Protein AF-A0A2C8ZVT4-F1 (afdb_monomer)

Foldseek 3Di:
DDDDDDDPPPPPDPPVVQVVCVVVDPDHDDDQDDPDQQSSLLSVCVVQDAAEQQEEEEFAPPDCLQVLQCLLLCLQSVYGYGHDHQQERDPSRLVSLQRNQYQEYEYAEDCVRHNVNHQVRCVVSYPHYYYYQYDPDSQLSSLSSCVVRAAAPQQEEEEFASVDPPQSNVCSNVSNVSSYGYGHDHQQDRDPSNVVSLQRNQYQYYHYTDDCVGHNPNHVVVVVVSHPPRQPPAKDFPPFKAWDWAQEAFTKIAIDHGDIPPDDWDKWKWKDWLNHTDPPPTDRIDHDHPVRAQTWMKMKMWTDDPSYDIDIGMYDTDGGYHYDQAAEAEDAEEQAAEDEADQSHAYEYPDEYEQDAPYEYAYEFQYHYADHYHYDVNGYYHQQYDPVGHHHYFHQQAQVPSHNPPPPPPDDDGDPPDPDPRPPVD

Radius of gyration: 44.08 Å; Cα contacts (8 Å, |Δi|>4): 924; chains: 1; bounding box: 117×49×112 Å

Nearest PDB structures (foldseek):
  5j72-assembly1_A  TM=8.886E-01  e=5.279E-13  Clostridioides difficile 630
  7acy-assembly1_D  TM=8.578E-01  e=1.422E-10  Clostridioides difficile 630
  7acx-assembly2_D  TM=8.690E-01  e=8.574E-10  Clostridioides difficile
  8bby-assembly2_D  TM=8.558E-01  e=1.773E-08  Clostridioides difficile R20291
  1k85-assembly1_A  TM=4.946E-01  e=6.090E-01  Niallia circulans

Organism: NCBI:txid386302

pLDDT: mean 86.15, std 16.04, range [30.17, 98.56]

Sequence (426 aa):
MIFALYLSMLAATSVSASVSLAASTGGTVSRLSGVDRFATSAAISAASFSPGVPIVYIANGYNFPDALSAAPAAGKDGAPVLLSPPEGIPSVIQAELTRLKPGRIVVLGGTNAMSDNVLRALAASTGGTVSRLSGVDRFATSAAISAASFSPGVPIVYIANGYNFPDALSAAPAAGKDGAPVLLSPPEGIPSVIQAELTRLKPGRIVVLGGTNAMSDNVAQNLAGFVEENPSSALTATPAPLVSGEPKVGSVLTAVPGSWQPSPVTLSYRWAVGGAVQVGETSATYKPAAADIGKTVTVTVTGAKSGYGSVSKTSAATTPVLKKPLSVVRITSDILRSTVWTPDNIYVIDSVVRISSGATLSISPGVSVKGQITVSSGGVLNAIGTAQQPVIFTDTRDDSVGGDTNGDGNTTTPNQMDGSPNFIVS

Solvent-accessible surface area (backbone atoms only — not comparable to full-atom values): 23242 Å² total; per-residue (Å²): 137,85,83,87,79,83,84,78,81,76,77,78,75,68,62,69,67,56,60,64,50,53,80,76,44,97,68,85,90,80,87,75,64,44,100,46,71,44,43,20,28,35,39,47,34,65,76,73,51,68,63,64,32,68,43,34,36,37,25,33,64,88,62,50,66,48,43,48,30,39,42,8,49,27,47,51,69,75,33,49,64,37,37,26,60,38,75,39,74,50,70,61,46,52,52,42,36,64,57,28,43,23,46,23,38,39,35,36,36,34,59,90,49,32,27,68,60,32,55,60,63,49,48,82,46,34,93,52,54,70,49,75,38,45,33,98,45,61,42,40,21,17,32,40,42,33,65,75,68,50,67,62,64,32,68,42,34,36,39,22,32,61,89,55,54,73,47,41,60,69,41,23,66,58,28,9,74,69,64,18,46,37,38,36,26,60,37,86,40,76,51,70,60,46,52,53,42,37,61,56,29,37,19,40,35,73,46,76,38,62,55,61,90,43,35,27,66,66,39,58,58,60,50,56,80,44,36,45,82,42,43,82,57,69,58,44,62,50,57,71,24,41,74,44,65,64,55,24,38,74,32,64,31,35,61,43,68,52,48,60,38,77,72,79,62,51,77,46,38,40,34,23,50,66,83,45,71,45,86,89,44,48,53,64,52,48,64,44,49,80,90,39,52,70,28,30,43,32,43,37,42,34,40,41,41,94,73,37,61,68,39,76,45,59,24,65,69,49,65,51,19,35,77,59,81,64,45,81,44,80,40,79,63,59,39,75,57,63,48,77,47,54,54,67,31,35,40,35,38,80,44,84,25,37,29,31,59,80,9,38,45,37,38,37,50,41,23,42,38,22,43,54,77,44,73,36,85,66,27,43,82,45,59,61,41,42,99,91,27,48,44,44,79,44,50,60,52,34,35,91,64,90,37,64,77,72,74,76,63,89,68,68,58,66,74,96,72,71,98,67,72,84,75,75,60,122

Mean predicted aligned error: 16.67 Å

Structure (mmCIF, N/CA/C/O backbone):
data_AF-A0A2C8ZVT4-F1
#
_entry.id   AF-A0A2C8ZVT4-F1
#
loop_
_atom_site.group_PDB
_atom_site.id
_atom_site.type_symbol
_atom_site.label_atom_id
_atom_site.label_alt_id
_atom_site.label_comp_id
_atom_site.label_asym_id
_atom_site.label_entity_id
_atom_site.label_seq_id
_atom_site.pdbx_PDB_ins_code
_atom_site.Cartn_x
_atom_site.Cartn_y
_atom_site.Cartn_z
_atom_site.occupancy
_atom_site.B_iso_or_equiv
_atom_site.auth_seq_id
_atom_site.auth_comp_id
_atom_site.auth_asym_id
_atom_site.auth_atom_id
_atom_site.pdbx_PDB_model_num
ATOM 1 N N . MET A 1 1 ? 59.468 -30.773 -46.118 1.00 32.28 1 MET A N 1
ATOM 2 C CA . MET A 1 1 ? 59.121 -29.421 -45.635 1.00 32.28 1 MET A CA 1
ATOM 3 C C . MET A 1 1 ? 57.611 -29.273 -45.679 1.00 32.28 1 MET A C 1
ATOM 5 O O . MET A 1 1 ? 57.040 -29.476 -46.737 1.00 32.28 1 MET A O 1
ATOM 9 N N . ILE A 1 2 ? 57.047 -28.903 -44.527 1.00 33.94 2 ILE A N 1
ATOM 10 C CA . ILE A 1 2 ? 55.713 -28.329 -44.284 1.00 33.94 2 ILE A CA 1
ATOM 11 C C . ILE A 1 2 ? 54.525 -29.309 -44.259 1.00 33.94 2 ILE A C 1
ATOM 13 O O . ILE A 1 2 ? 54.063 -29.843 -45.259 1.00 33.94 2 ILE A O 1
ATOM 17 N N . PHE A 1 3 ? 54.074 -29.491 -43.016 1.00 30.17 3 PHE A N 1
ATOM 18 C CA . PHE A 1 3 ? 52.898 -30.183 -42.511 1.00 30.17 3 PHE A CA 1
ATOM 19 C C . PHE A 1 3 ? 51.588 -29.647 -43.103 1.00 30.17 3 PHE A C 1
ATOM 21 O O . PHE A 1 3 ? 51.365 -28.438 -43.147 1.00 30.17 3 PHE A O 1
ATOM 28 N N . ALA A 1 4 ? 50.685 -30.568 -43.437 1.00 38.00 4 ALA A N 1
ATOM 29 C CA . ALA A 1 4 ? 49.259 -30.307 -43.543 1.00 38.00 4 ALA A CA 1
ATOM 30 C C . ALA A 1 4 ? 48.669 -30.132 -42.132 1.00 38.00 4 ALA A C 1
ATOM 32 O O . ALA A 1 4 ? 48.850 -31.001 -41.278 1.00 38.00 4 ALA A O 1
ATOM 33 N N . LEU A 1 5 ? 47.949 -29.034 -41.890 1.00 33.31 5 LEU A N 1
ATOM 34 C CA . LEU A 1 5 ? 47.117 -28.868 -40.699 1.00 33.31 5 LEU A CA 1
ATOM 35 C C . LEU A 1 5 ? 45.649 -28.909 -41.137 1.00 33.31 5 LEU A C 1
ATOM 37 O O . LEU A 1 5 ? 45.135 -27.967 -41.736 1.00 33.31 5 LEU A O 1
ATOM 41 N N . TYR A 1 6 ? 44.995 -30.037 -40.869 1.00 33.19 6 TYR A N 1
ATOM 42 C CA . TYR A 1 6 ? 43.545 -30.167 -40.950 1.00 33.19 6 TYR A CA 1
ATOM 43 C C . TYR A 1 6 ? 42.909 -29.273 -39.880 1.00 33.19 6 TYR A C 1
ATOM 45 O O . TYR A 1 6 ? 43.174 -29.427 -38.688 1.00 33.19 6 TYR A O 1
ATOM 53 N N . LEU A 1 7 ? 42.050 -28.349 -40.307 1.00 33.91 7 LEU A N 1
ATOM 54 C CA . LEU A 1 7 ? 41.184 -27.573 -39.429 1.00 33.91 7 LEU A CA 1
ATOM 55 C C . LEU A 1 7 ? 40.033 -28.479 -38.963 1.00 33.91 7 LEU A C 1
ATOM 57 O O . LEU A 1 7 ? 39.039 -28.647 -39.665 1.00 33.91 7 LEU A O 1
ATOM 61 N N . SER A 1 8 ? 40.168 -29.097 -37.788 1.00 37.00 8 SER A N 1
ATOM 62 C CA . SER A 1 8 ? 39.049 -29.775 -37.133 1.00 37.00 8 SER A CA 1
ATOM 63 C C . SER A 1 8 ? 38.110 -28.723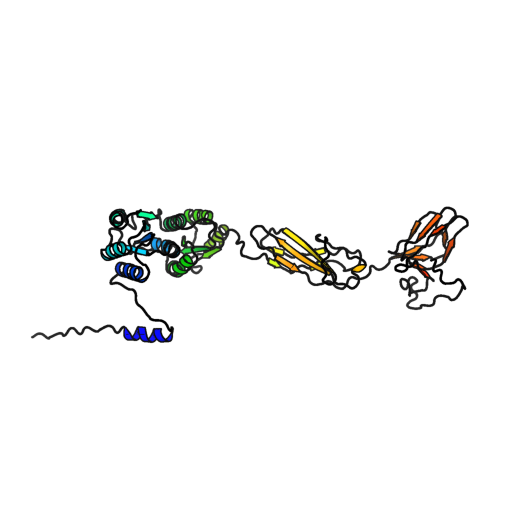 -36.542 1.00 37.00 8 SER A C 1
ATOM 65 O O . SER A 1 8 ? 38.382 -28.143 -35.489 1.00 37.00 8 SER A O 1
ATOM 67 N N . MET A 1 9 ? 37.002 -28.465 -37.228 1.00 39.72 9 MET A N 1
ATOM 68 C CA . MET A 1 9 ? 35.878 -27.705 -36.697 1.00 39.72 9 MET A CA 1
ATOM 69 C C . MET A 1 9 ? 35.224 -28.552 -35.593 1.00 39.72 9 MET A C 1
ATOM 71 O O . MET A 1 9 ? 34.423 -29.443 -35.873 1.00 39.72 9 MET A O 1
ATOM 75 N N . LEU A 1 10 ? 35.605 -28.332 -34.331 1.00 39.31 10 LEU A N 1
ATOM 76 C CA . LEU A 1 10 ? 34.859 -28.876 -33.198 1.00 39.31 10 LEU A CA 1
ATOM 77 C C . LEU A 1 10 ? 33.499 -28.172 -33.172 1.00 39.31 10 LEU A C 1
ATOM 79 O O . LEU A 1 10 ? 33.396 -27.002 -32.803 1.00 39.31 10 LEU A O 1
ATOM 83 N N . ALA A 1 11 ? 32.449 -28.887 -33.573 1.00 40.00 11 ALA A N 1
ATOM 84 C CA . ALA A 1 11 ? 31.086 -28.520 -33.237 1.00 40.00 11 ALA A CA 1
ATOM 85 C C . ALA A 1 11 ? 30.985 -28.483 -31.705 1.00 40.00 11 ALA A C 1
ATOM 87 O O . ALA A 1 11 ? 31.029 -29.522 -31.047 1.00 40.00 11 ALA A O 1
ATOM 88 N N . ALA A 1 12 ? 30.903 -27.282 -31.131 1.00 39.88 12 ALA A N 1
ATOM 89 C CA . ALA A 1 12 ? 30.625 -27.119 -29.714 1.00 39.88 12 ALA A CA 1
ATOM 90 C C . ALA A 1 12 ? 29.259 -27.758 -29.424 1.00 39.88 12 ALA A C 1
ATOM 92 O O . ALA A 1 12 ? 28.215 -27.314 -29.901 1.00 39.88 12 ALA A O 1
ATOM 93 N N . THR A 1 13 ? 29.298 -28.858 -28.684 1.00 42.66 13 THR A N 1
ATOM 94 C CA . THR A 1 13 ? 28.172 -29.715 -28.327 1.00 42.66 13 THR A CA 1
ATOM 95 C C . THR A 1 13 ? 27.102 -28.935 -27.559 1.00 42.66 13 THR A C 1
ATOM 97 O O . THR A 1 13 ? 27.214 -28.726 -26.354 1.00 42.66 13 THR A O 1
ATOM 100 N N . SER A 1 14 ? 26.025 -28.540 -28.239 1.00 49.50 14 SER A N 1
ATOM 101 C CA . SER A 1 14 ? 24.803 -27.972 -27.641 1.00 49.50 14 SER A CA 1
ATOM 102 C C . SER A 1 14 ? 23.891 -29.028 -26.990 1.00 49.50 14 SER A C 1
ATOM 104 O O . SER A 1 14 ? 22.883 -28.686 -26.367 1.00 49.50 14 SER A O 1
ATOM 106 N N . VAL A 1 15 ? 24.259 -30.308 -27.102 1.00 48.69 15 VAL A N 1
ATOM 107 C CA . VAL A 1 15 ? 23.475 -31.467 -26.648 1.00 48.69 15 VAL A CA 1
ATOM 108 C C . VAL A 1 15 ? 23.442 -31.577 -25.117 1.00 48.69 15 VAL A C 1
ATOM 110 O O . VAL A 1 15 ? 22.404 -31.873 -24.537 1.00 48.69 15 VAL A O 1
ATOM 113 N N . SER A 1 16 ? 24.539 -31.267 -24.424 1.00 52.69 16 SER A N 1
ATOM 114 C CA . SER A 1 16 ? 24.637 -31.495 -22.972 1.00 52.69 16 SER A CA 1
ATOM 115 C C . SER A 1 16 ? 23.773 -30.535 -22.140 1.00 52.69 16 SER A C 1
ATOM 117 O O . SER A 1 16 ? 23.256 -30.920 -21.096 1.00 52.69 16 SER A O 1
ATOM 119 N N . ALA A 1 17 ? 23.580 -29.296 -22.607 1.00 48.78 17 ALA A N 1
ATOM 120 C CA . ALA A 1 17 ? 22.751 -28.301 -21.919 1.00 48.78 17 ALA A CA 1
ATOM 121 C C . ALA A 1 17 ? 21.244 -28.544 -22.111 1.00 48.78 17 ALA A C 1
ATOM 123 O O . ALA A 1 17 ? 20.451 -28.221 -21.236 1.00 48.78 17 ALA A O 1
ATOM 124 N N . SER A 1 18 ? 20.827 -29.120 -23.240 1.00 51.12 18 SER A N 1
ATOM 125 C CA . SER A 1 18 ? 19.410 -29.414 -23.497 1.00 51.12 18 SER A CA 1
ATOM 126 C C . SER A 1 18 ? 18.918 -30.627 -22.691 1.00 51.12 18 SER A C 1
ATOM 128 O O . SER A 1 18 ? 17.774 -30.631 -22.240 1.00 51.12 18 SER A O 1
ATOM 130 N N . VAL A 1 19 ? 19.791 -31.606 -22.421 1.00 52.16 19 VAL A N 1
ATOM 131 C CA . VAL A 1 19 ? 19.467 -32.804 -21.622 1.00 52.16 19 VAL A CA 1
ATOM 132 C C . VAL A 1 19 ? 19.282 -32.496 -20.127 1.00 52.16 19 VAL A C 1
ATOM 134 O O . VAL A 1 19 ? 18.403 -33.079 -19.498 1.00 52.16 19 VAL A O 1
ATOM 137 N N . SER A 1 20 ? 20.044 -31.563 -19.541 1.00 57.81 20 SER A N 1
ATOM 138 C CA . SER A 1 20 ? 19.930 -31.246 -18.105 1.00 57.81 20 SER A CA 1
ATOM 139 C C . SER A 1 20 ? 18.685 -30.423 -17.748 1.00 57.81 20 SER A C 1
ATOM 141 O O . SER A 1 20 ? 18.129 -30.595 -16.666 1.00 57.81 20 SER A O 1
ATOM 143 N N . LEU A 1 21 ? 18.206 -29.567 -18.656 1.00 56.34 21 LEU A N 1
ATOM 144 C CA . LEU A 1 21 ? 17.005 -28.750 -18.443 1.00 56.34 21 LEU A CA 1
ATOM 145 C C . LEU A 1 21 ? 15.697 -29.532 -18.644 1.00 56.34 21 LEU A C 1
ATOM 147 O O . LEU A 1 21 ? 14.712 -29.224 -17.971 1.00 56.34 21 LEU A O 1
ATOM 151 N N . ALA A 1 22 ? 15.683 -30.571 -19.486 1.00 56.25 22 ALA A N 1
ATOM 152 C CA . ALA A 1 22 ? 14.507 -31.425 -19.694 1.00 56.25 22 ALA A CA 1
ATOM 153 C C . ALA A 1 22 ? 14.040 -32.140 -18.408 1.00 56.25 22 ALA A C 1
ATOM 155 O O . ALA A 1 22 ? 12.858 -32.426 -18.251 1.00 56.25 22 ALA A O 1
ATOM 156 N N . ALA A 1 23 ? 14.943 -32.372 -17.449 1.00 59.75 23 ALA A N 1
ATOM 157 C CA . ALA A 1 23 ? 14.597 -32.932 -16.141 1.00 59.75 23 ALA A CA 1
ATOM 158 C C . ALA A 1 23 ? 13.873 -31.936 -15.206 1.00 59.75 23 ALA A C 1
ATOM 160 O O . ALA A 1 23 ? 13.371 -32.337 -14.160 1.00 59.75 23 ALA A O 1
ATOM 161 N N . SER A 1 24 ? 13.826 -30.645 -15.560 1.00 72.62 24 SER A N 1
ATOM 162 C CA . SER A 1 24 ? 13.281 -29.562 -14.722 1.00 72.62 24 SER A CA 1
ATOM 163 C C . SER A 1 24 ? 11.985 -28.936 -15.252 1.00 72.62 24 SER A C 1
ATOM 165 O O . SER A 1 24 ? 11.373 -28.120 -14.564 1.00 72.62 24 SER A O 1
ATOM 167 N N . THR A 1 25 ? 11.545 -29.298 -16.462 1.00 75.94 25 THR A N 1
ATOM 168 C CA . THR A 1 25 ? 10.313 -28.777 -17.070 1.00 75.94 25 THR A CA 1
ATOM 169 C C . THR A 1 25 ? 9.749 -29.735 -18.119 1.00 75.94 25 THR A C 1
ATOM 171 O O . THR A 1 25 ? 10.501 -30.367 -18.852 1.00 75.94 25 THR A O 1
ATOM 174 N N . GLY A 1 26 ? 8.417 -29.807 -18.228 1.00 78.69 26 GLY A N 1
ATOM 175 C CA . GLY A 1 26 ? 7.726 -30.499 -19.327 1.00 78.69 26 GLY A CA 1
ATOM 176 C C . GLY A 1 26 ? 7.637 -29.679 -20.624 1.00 78.69 26 GLY A C 1
ATOM 177 O O . GLY A 1 26 ? 6.994 -30.115 -21.575 1.00 78.69 26 GLY A O 1
ATOM 178 N N . GLY A 1 27 ? 8.220 -28.475 -20.651 1.00 80.31 27 GLY A N 1
ATOM 179 C CA . GLY A 1 27 ? 8.237 -27.581 -21.809 1.00 80.31 27 GLY A CA 1
ATOM 180 C C . GLY A 1 27 ? 9.452 -27.761 -22.727 1.00 80.31 27 GLY A C 1
ATOM 181 O O . GLY A 1 27 ? 10.360 -28.546 -22.466 1.00 80.31 27 GLY A O 1
ATOM 182 N N . THR A 1 28 ? 9.489 -26.987 -23.813 1.00 81.75 28 THR A N 1
ATOM 183 C CA . THR A 1 28 ? 10.621 -26.948 -24.751 1.00 81.75 28 THR A CA 1
ATOM 184 C C . THR A 1 28 ? 11.648 -25.894 -24.350 1.00 81.75 28 THR A C 1
ATOM 186 O O . THR A 1 28 ? 11.286 -24.768 -24.012 1.00 81.75 28 THR A O 1
ATOM 189 N N . VAL A 1 29 ? 12.937 -26.214 -24.478 1.00 81.62 29 VAL A N 1
ATOM 190 C CA . VAL A 1 29 ? 14.026 -25.241 -24.318 1.00 81.62 29 VAL A CA 1
ATOM 191 C C . VAL A 1 29 ? 14.330 -24.597 -25.670 1.00 81.62 29 VAL A C 1
ATOM 193 O O . VAL A 1 29 ? 14.794 -25.267 -26.589 1.00 81.62 29 VAL A O 1
ATOM 196 N N . SER A 1 30 ? 14.106 -23.288 -25.786 1.00 84.94 30 SER A N 1
ATOM 197 C CA . SER A 1 30 ? 14.425 -22.502 -26.983 1.00 84.94 30 SER A CA 1
ATOM 198 C C . SER A 1 30 ? 15.437 -21.403 -26.672 1.00 84.94 30 SER A C 1
ATOM 200 O O . SER A 1 30 ? 15.327 -20.718 -25.656 1.00 84.94 30 SER A O 1
ATOM 202 N N . ARG A 1 31 ? 16.399 -21.191 -27.574 1.00 90.56 31 ARG A N 1
ATOM 203 C CA . ARG A 1 31 ? 17.351 -20.077 -27.501 1.00 90.56 31 ARG A CA 1
ATOM 204 C C . ARG A 1 31 ? 16.941 -18.978 -28.475 1.00 90.56 31 ARG A C 1
ATOM 206 O O . ARG A 1 31 ? 16.867 -19.226 -29.672 1.00 90.56 31 ARG A O 1
ATOM 213 N N . LEU A 1 32 ? 16.764 -17.764 -27.960 1.00 92.69 32 LEU A N 1
ATOM 214 C CA . LEU A 1 32 ? 16.653 -16.542 -28.756 1.00 92.69 32 LEU A CA 1
ATOM 215 C C . LEU A 1 32 ? 17.976 -15.780 -28.639 1.00 92.69 32 LEU A C 1
ATOM 217 O O . LEU A 1 32 ? 18.359 -15.363 -27.547 1.00 92.69 32 LEU A O 1
ATOM 221 N N . SER A 1 33 ? 18.719 -15.667 -29.737 1.00 93.06 33 SER A N 1
ATOM 222 C CA . SER A 1 33 ? 20.051 -15.052 -29.751 1.00 93.06 33 SER A CA 1
ATOM 223 C C . SER A 1 33 ? 20.428 -14.562 -31.143 1.00 93.06 33 SER A C 1
ATOM 225 O O . SER A 1 33 ? 19.967 -15.118 -32.137 1.00 93.06 33 SER A O 1
ATOM 227 N N . GLY A 1 34 ? 21.330 -13.589 -31.204 1.00 95.00 34 GLY A N 1
ATOM 228 C CA . GLY A 1 34 ? 22.002 -13.154 -32.424 1.00 95.00 34 GLY A CA 1
ATOM 229 C C . GLY A 1 34 ? 23.519 -13.078 -32.245 1.00 95.00 34 GLY A C 1
ATOM 230 O O . GLY A 1 34 ? 24.042 -13.354 -31.167 1.00 95.00 34 GLY A O 1
ATOM 231 N N . VAL A 1 35 ? 24.222 -12.689 -33.312 1.00 94.38 35 VAL A N 1
ATOM 232 C CA . VAL A 1 35 ? 25.695 -12.544 -33.321 1.00 94.38 35 VAL A CA 1
ATOM 233 C C . VAL A 1 35 ? 26.204 -11.477 -32.349 1.00 94.38 35 VAL A C 1
ATOM 235 O O . VAL A 1 35 ? 27.350 -11.519 -31.916 1.00 94.38 35 VAL A O 1
ATOM 238 N N . ASP A 1 36 ? 25.339 -10.534 -31.987 1.00 95.25 36 ASP A N 1
ATOM 239 C CA . ASP A 1 36 ? 25.585 -9.507 -30.991 1.00 95.25 36 ASP A CA 1
ATOM 240 C C . ASP A 1 36 ? 24.283 -9.154 -30.247 1.00 95.25 36 ASP A C 1
ATOM 242 O O . ASP A 1 36 ? 23.224 -9.771 -30.422 1.00 95.25 36 ASP A O 1
ATOM 246 N N . ARG A 1 37 ? 24.359 -8.139 -29.386 1.00 95.06 37 ARG A N 1
ATOM 247 C CA . ARG A 1 37 ? 23.222 -7.634 -28.604 1.00 95.06 37 ARG A CA 1
ATOM 248 C C . ARG A 1 37 ? 22.116 -7.006 -29.457 1.00 95.06 37 ARG A C 1
ATOM 250 O O . ARG A 1 37 ? 20.953 -7.077 -29.070 1.00 95.06 37 ARG A O 1
ATOM 257 N N . PHE A 1 38 ? 22.449 -6.432 -30.611 1.00 96.88 38 PHE A N 1
ATOM 258 C CA . PHE A 1 38 ? 21.480 -5.806 -31.509 1.00 96.88 38 PHE A CA 1
ATOM 259 C C . PHE A 1 38 ? 20.665 -6.884 -32.219 1.00 96.88 38 PHE A C 1
ATOM 261 O O . PHE A 1 38 ? 19.438 -6.896 -32.126 1.00 96.88 38 PHE A O 1
ATOM 268 N N . ALA A 1 39 ? 21.351 -7.865 -32.809 1.00 97.62 39 ALA A N 1
ATOM 269 C CA . ALA A 1 39 ? 20.735 -9.034 -33.418 1.00 97.62 39 ALA A CA 1
ATOM 270 C C . ALA A 1 39 ? 19.947 -9.868 -32.394 1.00 97.62 39 ALA A C 1
ATOM 272 O O . ALA A 1 39 ? 18.874 -10.370 -32.713 1.00 97.62 39 ALA A O 1
ATOM 273 N N . THR A 1 40 ? 20.424 -9.967 -31.149 1.00 97.00 40 THR A N 1
ATOM 274 C CA . THR A 1 40 ? 19.671 -10.617 -30.065 1.00 97.00 40 THR A CA 1
ATOM 275 C C . THR A 1 40 ? 18.381 -9.861 -29.742 1.00 97.00 40 THR A C 1
ATOM 277 O O . THR A 1 40 ? 17.329 -10.489 -29.663 1.00 97.00 40 THR A O 1
ATOM 280 N N . SER A 1 41 ? 18.420 -8.527 -29.615 1.00 96.81 41 SER A N 1
ATOM 281 C CA . SER A 1 41 ? 17.204 -7.730 -29.374 1.00 96.81 41 SER A CA 1
ATOM 282 C C . SER A 1 41 ? 16.187 -7.855 -30.517 1.00 96.81 41 SER A C 1
ATOM 284 O O . SER A 1 41 ? 14.998 -8.036 -30.262 1.00 96.81 41 SER A O 1
ATOM 286 N N . ALA A 1 42 ? 16.656 -7.878 -31.770 1.00 97.94 42 ALA A N 1
ATOM 287 C CA . ALA A 1 42 ? 15.807 -8.113 -32.934 1.00 97.94 42 ALA A CA 1
ATOM 288 C C . ALA A 1 42 ? 15.203 -9.527 -32.939 1.00 97.94 42 ALA A C 1
ATOM 290 O O . ALA A 1 42 ? 14.015 -9.678 -33.201 1.00 97.94 42 ALA A O 1
ATOM 291 N N . ALA A 1 43 ? 15.980 -10.560 -32.594 1.00 97.88 43 ALA A N 1
ATOM 292 C CA . ALA A 1 43 ? 15.491 -11.937 -32.524 1.00 97.88 43 ALA A CA 1
ATOM 293 C C . ALA A 1 43 ? 14.432 -12.131 -31.425 1.00 97.88 43 ALA A C 1
ATOM 295 O O . ALA A 1 43 ? 13.424 -12.799 -31.651 1.00 97.88 43 ALA A O 1
ATOM 296 N N . ILE A 1 44 ? 14.631 -11.519 -30.252 1.00 96.56 44 ILE A N 1
ATOM 297 C CA . ILE A 1 44 ? 13.637 -11.523 -29.169 1.00 96.56 44 ILE A CA 1
ATOM 298 C C . ILE A 1 44 ? 12.357 -10.827 -29.634 1.00 96.56 44 ILE A C 1
ATOM 300 O O . ILE A 1 44 ? 11.263 -11.357 -29.434 1.00 96.56 44 ILE A O 1
ATOM 304 N N . SER A 1 45 ? 12.491 -9.683 -30.308 1.00 97.88 45 SER A N 1
ATOM 305 C CA . SER A 1 45 ? 11.355 -8.946 -30.854 1.00 97.88 45 SER A CA 1
ATOM 306 C C . SER A 1 45 ? 10.583 -9.759 -31.903 1.00 97.88 45 SER A C 1
ATOM 308 O O . SER A 1 45 ? 9.363 -9.898 -31.807 1.00 97.88 45 SER A O 1
ATOM 310 N N . ALA A 1 46 ? 11.290 -10.384 -32.846 1.00 97.50 46 ALA A N 1
ATOM 311 C CA . ALA A 1 46 ? 10.707 -11.226 -33.887 1.00 97.50 46 ALA A CA 1
ATOM 312 C C . ALA A 1 46 ? 9.929 -12.424 -33.329 1.00 97.50 46 ALA A C 1
ATOM 314 O O . ALA A 1 46 ? 8.886 -12.783 -33.874 1.00 97.50 46 ALA A O 1
ATOM 315 N N . ALA A 1 47 ? 10.411 -13.017 -32.235 1.00 96.69 47 ALA A N 1
ATOM 316 C CA . ALA A 1 47 ? 9.744 -14.130 -31.568 1.00 96.69 47 ALA A CA 1
ATOM 317 C C . ALA A 1 47 ? 8.540 -13.702 -30.709 1.00 96.69 47 ALA A C 1
ATOM 319 O O . ALA A 1 47 ? 7.644 -14.512 -30.486 1.00 96.69 47 ALA A O 1
ATOM 320 N N . SER A 1 48 ? 8.524 -12.459 -30.216 1.00 95.44 48 SER A N 1
ATOM 321 C CA . SER A 1 48 ? 7.556 -12.010 -29.202 1.00 95.44 48 SER A CA 1
ATOM 322 C C . SER A 1 48 ? 6.446 -11.113 -29.756 1.00 95.44 48 SER A C 1
ATOM 324 O O . SER A 1 48 ? 5.375 -11.040 -29.159 1.00 95.44 48 SER A O 1
ATOM 326 N N . PHE A 1 49 ? 6.672 -10.435 -30.888 1.00 97.38 49 PHE A N 1
ATOM 327 C CA . PHE A 1 49 ? 5.762 -9.407 -31.398 1.00 97.38 49 PHE A CA 1
ATOM 328 C C . PHE A 1 49 ? 5.406 -9.603 -32.875 1.00 97.38 49 PHE A C 1
ATOM 330 O O . PHE A 1 49 ? 6.264 -9.772 -33.751 1.00 97.38 49 PHE A O 1
ATOM 337 N N . SER A 1 50 ? 4.107 -9.508 -33.159 1.00 97.19 50 SER A N 1
ATOM 338 C CA . SER A 1 50 ? 3.573 -9.472 -34.523 1.00 97.19 50 SER A CA 1
ATOM 339 C C . SER A 1 50 ? 3.732 -8.078 -35.153 1.00 97.19 50 SER A C 1
ATOM 341 O O . SER A 1 50 ? 3.834 -7.094 -34.422 1.00 97.19 50 SER A O 1
ATOM 343 N N . PRO A 1 51 ? 3.745 -7.961 -36.495 1.00 96.88 51 PRO A N 1
ATOM 344 C CA . PRO A 1 51 ? 3.706 -6.669 -37.185 1.00 96.88 51 PRO A CA 1
ATOM 345 C C . PRO A 1 51 ? 2.525 -5.781 -36.757 1.00 96.88 51 PRO A C 1
ATOM 347 O O . PRO A 1 51 ? 1.453 -6.288 -36.437 1.00 96.88 51 PRO A O 1
ATOM 350 N N . GLY A 1 52 ? 2.700 -4.461 -36.843 1.00 96.00 52 GLY A N 1
ATOM 351 C CA . GLY A 1 52 ? 1.698 -3.451 -36.489 1.00 96.00 52 GLY A CA 1
ATOM 352 C C . GLY A 1 52 ? 1.708 -3.045 -35.014 1.00 96.00 52 GLY A C 1
ATOM 353 O O . GLY A 1 52 ? 0.655 -2.716 -34.472 1.00 96.00 52 GLY A O 1
ATOM 354 N N . VAL A 1 53 ? 2.865 -3.088 -34.343 1.00 97.25 53 VAL A N 1
ATOM 355 C CA . VAL A 1 53 ? 2.949 -2.717 -32.920 1.00 97.25 53 VAL A CA 1
ATOM 356 C C . VAL A 1 53 ? 2.648 -1.222 -32.712 1.00 97.25 53 VAL A C 1
ATOM 358 O O . VAL A 1 53 ? 3.140 -0.387 -33.475 1.00 97.25 53 VAL A O 1
ATOM 361 N N . PRO A 1 54 ? 1.889 -0.826 -31.673 1.00 97.38 54 PRO A N 1
ATOM 362 C CA . PRO A 1 54 ? 1.581 0.588 -31.438 1.00 97.38 54 PRO A CA 1
ATOM 363 C C . PRO A 1 54 ? 2.819 1.443 -31.145 1.00 97.38 54 PRO A C 1
ATOM 365 O O . PRO A 1 54 ? 2.881 2.606 -31.544 1.00 97.38 54 PRO A O 1
ATOM 368 N N . ILE A 1 55 ? 3.812 0.873 -30.461 1.00 97.38 55 ILE A N 1
ATOM 369 C CA . ILE A 1 55 ? 5.025 1.562 -30.022 1.00 97.38 55 ILE A CA 1
ATOM 370 C C . ILE A 1 55 ? 6.232 0.618 -30.055 1.00 97.38 55 ILE A C 1
ATOM 372 O O . ILE A 1 55 ? 6.108 -0.573 -29.785 1.00 97.38 55 ILE A O 1
ATOM 376 N N . VAL A 1 56 ? 7.404 1.168 -30.380 1.00 97.88 56 VAL A N 1
ATOM 377 C CA . VAL A 1 56 ? 8.719 0.535 -30.188 1.00 97.88 56 VAL A CA 1
ATOM 378 C C . VAL A 1 56 ? 9.588 1.454 -29.340 1.00 97.88 56 VAL A C 1
ATOM 380 O O . VAL A 1 56 ? 9.644 2.660 -29.591 1.00 97.88 56 VAL A O 1
ATOM 383 N N . TYR A 1 57 ? 10.314 0.880 -28.386 1.00 96.31 57 TYR A N 1
ATOM 384 C CA . TYR A 1 57 ? 11.327 1.592 -27.614 1.00 96.31 57 TYR A CA 1
ATOM 385 C C . TYR A 1 57 ? 12.725 1.307 -28.165 1.00 96.31 57 TYR A C 1
ATOM 387 O O . TYR A 1 57 ? 13.074 0.155 -28.416 1.00 96.31 57 TYR A O 1
ATOM 395 N N . ILE A 1 58 ? 13.540 2.350 -28.328 1.00 95.62 58 ILE A N 1
ATOM 396 C CA . ILE A 1 58 ? 14.941 2.252 -28.752 1.00 95.62 58 ILE A CA 1
ATOM 397 C C . ILE A 1 58 ? 15.839 2.682 -27.600 1.00 95.62 58 ILE A C 1
ATOM 399 O O . ILE A 1 58 ? 15.744 3.815 -27.128 1.00 95.62 58 ILE A O 1
ATOM 403 N N . ALA A 1 59 ? 16.742 1.799 -27.184 1.00 93.25 59 ALA A N 1
ATOM 404 C CA . ALA A 1 59 ? 17.721 2.078 -26.141 1.00 93.25 59 ALA A CA 1
ATOM 405 C C . ALA A 1 59 ? 19.162 1.936 -26.646 1.00 93.25 59 ALA A C 1
ATOM 407 O O . ALA A 1 59 ? 19.447 1.203 -27.597 1.00 93.25 59 ALA A O 1
ATOM 408 N N . ASN A 1 60 ? 20.091 2.606 -25.963 1.00 91.75 60 ASN A N 1
ATOM 409 C CA . ASN A 1 60 ? 21.517 2.445 -26.213 1.00 91.75 60 ASN A CA 1
ATOM 410 C C . ASN A 1 60 ? 21.961 1.022 -25.836 1.00 91.75 60 ASN A C 1
ATOM 412 O O . ASN A 1 60 ? 21.784 0.569 -24.705 1.00 91.75 60 ASN A O 1
ATOM 416 N N . GLY A 1 61 ? 22.563 0.316 -26.791 1.00 88.00 61 GLY A N 1
ATOM 417 C CA . GLY A 1 61 ? 23.040 -1.047 -26.591 1.00 88.00 61 GLY A CA 1
ATOM 418 C C . GLY A 1 61 ? 24.363 -1.170 -25.836 1.00 88.00 61 GLY A C 1
ATOM 419 O O . GLY A 1 61 ? 24.761 -2.286 -25.547 1.00 88.00 61 GLY A O 1
ATOM 420 N N . TYR A 1 62 ? 25.087 -0.101 -25.528 1.00 86.00 62 TYR A N 1
ATOM 421 C CA . TYR A 1 62 ? 26.369 -0.148 -24.809 1.00 86.00 62 TYR A CA 1
ATOM 422 C C . TYR A 1 62 ? 26.282 0.382 -23.377 1.00 86.00 62 TYR A C 1
ATOM 424 O O . TYR A 1 62 ? 27.041 -0.074 -22.525 1.00 86.00 62 TYR A O 1
ATOM 432 N N . ASN A 1 63 ? 25.363 1.313 -23.109 1.00 79.25 63 ASN A N 1
ATOM 433 C CA . ASN A 1 63 ? 25.166 1.928 -21.799 1.00 79.25 63 ASN A CA 1
ATOM 434 C C . ASN A 1 63 ? 23.677 1.896 -21.431 1.00 79.25 63 ASN A C 1
ATOM 436 O O . ASN A 1 63 ? 22.869 2.599 -22.033 1.00 79.25 63 ASN A O 1
ATOM 440 N N . PHE A 1 64 ? 23.315 1.069 -20.450 1.00 70.38 64 PHE A N 1
ATOM 441 C CA . PHE A 1 64 ? 21.934 0.619 -20.244 1.00 70.38 64 PHE A CA 1
ATOM 442 C C . PHE A 1 64 ? 21.102 1.275 -19.123 1.00 70.38 64 PHE A C 1
ATOM 444 O O . PHE A 1 64 ? 19.985 0.797 -18.921 1.00 70.38 64 PHE A O 1
ATOM 451 N N . PRO A 1 65 ? 21.532 2.312 -18.369 1.00 69.88 65 PRO A N 1
ATOM 452 C CA . PRO A 1 65 ? 20.724 2.792 -17.243 1.00 69.88 65 PRO A CA 1
ATOM 453 C C . PRO A 1 65 ? 19.344 3.307 -17.690 1.00 69.88 65 PRO A C 1
ATOM 455 O O . PRO A 1 65 ? 18.345 3.078 -17.008 1.00 69.88 65 PRO A O 1
ATOM 458 N N . ASP A 1 66 ? 19.266 3.895 -18.885 1.00 70.56 66 ASP A N 1
ATOM 459 C CA . ASP A 1 66 ? 18.011 4.394 -19.459 1.00 70.56 66 ASP A CA 1
ATOM 460 C C . ASP A 1 66 ? 17.111 3.248 -19.962 1.00 70.56 66 ASP A C 1
ATOM 462 O O . ASP A 1 66 ? 15.886 3.330 -19.884 1.00 70.56 66 ASP A O 1
ATOM 466 N N . ALA A 1 67 ? 17.709 2.136 -20.409 1.00 71.19 67 ALA A N 1
ATOM 467 C CA . ALA A 1 67 ? 16.984 0.936 -20.831 1.00 71.19 67 ALA A CA 1
ATOM 468 C C . ALA A 1 67 ? 16.289 0.237 -19.650 1.00 71.19 67 ALA A C 1
ATOM 470 O O . ALA A 1 67 ? 15.182 -0.278 -19.800 1.00 71.19 67 ALA A O 1
ATOM 471 N N . LEU A 1 68 ? 16.916 0.245 -18.467 1.00 77.06 68 LEU A N 1
ATOM 472 C CA . LEU A 1 68 ? 16.375 -0.390 -17.257 1.00 77.06 68 LEU A CA 1
ATOM 473 C C . LEU A 1 68 ? 15.075 0.269 -16.799 1.00 77.06 68 LEU A C 1
ATOM 475 O O . LEU A 1 68 ? 14.122 -0.423 -16.454 1.00 77.06 68 LEU A O 1
ATOM 479 N N . SER A 1 69 ? 15.025 1.600 -16.846 1.00 79.88 69 SER A N 1
ATOM 480 C CA . SER A 1 69 ? 13.832 2.365 -16.458 1.00 79.88 69 SER A CA 1
ATOM 481 C C . SER A 1 69 ? 12.711 2.253 -17.496 1.00 79.88 69 SER A C 1
ATOM 483 O O . SER A 1 69 ? 11.539 2.439 -17.178 1.00 79.88 69 SER A O 1
ATOM 485 N N . ALA A 1 70 ? 13.057 1.927 -18.744 1.00 82.69 70 ALA A N 1
ATOM 486 C CA . ALA A 1 70 ? 12.098 1.778 -19.830 1.00 82.69 70 ALA A CA 1
ATOM 487 C C . ALA A 1 70 ? 11.517 0.372 -19.972 1.00 82.69 70 ALA A C 1
ATOM 489 O O . ALA A 1 70 ? 10.426 0.231 -20.516 1.00 82.69 70 ALA A O 1
ATOM 490 N N . ALA A 1 71 ? 12.203 -0.665 -19.489 1.00 86.94 71 ALA A N 1
ATOM 491 C CA . ALA A 1 71 ? 11.710 -2.037 -19.578 1.00 86.94 71 ALA A CA 1
ATOM 492 C C . ALA A 1 71 ? 10.314 -2.230 -18.936 1.00 86.94 71 ALA A C 1
ATOM 494 O O . ALA A 1 71 ? 9.474 -2.867 -19.571 1.00 86.94 71 ALA A O 1
ATOM 495 N N . PRO A 1 72 ? 9.989 -1.638 -17.767 1.00 89.12 72 PRO A N 1
ATOM 496 C CA . PRO A 1 72 ? 8.629 -1.680 -17.226 1.00 89.12 72 PRO A CA 1
ATOM 497 C C . PRO A 1 72 ? 7.604 -0.930 -18.084 1.00 89.12 72 PRO A C 1
ATOM 499 O O . PRO A 1 72 ? 6.480 -1.400 -18.231 1.00 89.12 72 PRO A O 1
ATOM 502 N N . ALA A 1 73 ? 7.986 0.205 -18.683 1.00 91.44 73 ALA A N 1
ATOM 503 C CA . ALA A 1 73 ? 7.117 0.949 -19.598 1.00 91.44 73 ALA A CA 1
ATOM 504 C C . ALA A 1 73 ? 6.813 0.127 -20.861 1.00 91.44 73 ALA A C 1
ATOM 506 O O . ALA A 1 73 ? 5.657 -0.021 -21.239 1.00 91.44 73 ALA A O 1
ATOM 507 N N . ALA A 1 74 ? 7.834 -0.501 -21.449 1.00 92.56 74 ALA A N 1
ATOM 508 C CA . ALA A 1 74 ? 7.674 -1.402 -22.584 1.00 92.56 74 ALA A CA 1
ATOM 509 C C . ALA A 1 74 ? 6.851 -2.652 -22.228 1.00 92.56 74 ALA A C 1
ATOM 511 O O . ALA A 1 74 ? 6.000 -3.067 -23.010 1.00 92.56 74 ALA A O 1
ATOM 512 N N . GLY A 1 75 ? 7.055 -3.222 -21.036 1.00 90.81 75 GLY A N 1
ATOM 513 C CA . GLY A 1 75 ? 6.264 -4.345 -20.531 1.00 90.81 75 GLY A CA 1
ATOM 514 C C . GLY A 1 75 ? 4.785 -3.995 -20.365 1.00 90.81 75 GLY A C 1
ATOM 515 O O . GLY A 1 75 ? 3.929 -4.756 -20.812 1.00 90.81 75 GLY A O 1
ATOM 516 N N . LYS A 1 76 ? 4.488 -2.819 -19.798 1.00 90.62 76 LYS A N 1
ATOM 517 C CA . LYS A 1 76 ? 3.125 -2.286 -19.666 1.00 90.62 76 LYS A CA 1
ATOM 518 C C . LYS A 1 76 ? 2.461 -2.052 -21.026 1.00 90.62 76 LYS A C 1
ATOM 520 O O . LYS A 1 76 ? 1.295 -2.395 -21.198 1.00 90.62 76 LYS A O 1
ATOM 525 N N . ASP A 1 77 ? 3.197 -1.482 -21.976 1.00 91.31 77 ASP A N 1
ATOM 526 C CA . ASP A 1 77 ? 2.686 -1.160 -23.312 1.00 91.31 77 ASP A CA 1
ATOM 527 C C . ASP A 1 77 ? 2.621 -2.386 -24.242 1.00 91.31 77 ASP A C 1
ATOM 529 O O . ASP A 1 77 ? 2.119 -2.283 -25.363 1.00 91.31 77 ASP A O 1
ATOM 533 N N . GLY A 1 78 ? 3.128 -3.548 -23.808 1.00 92.44 78 GLY A N 1
ATOM 534 C CA . GLY A 1 78 ? 3.240 -4.736 -24.656 1.00 92.44 78 GLY A CA 1
ATOM 535 C C . GLY A 1 78 ? 4.128 -4.480 -25.877 1.00 92.44 78 GLY A C 1
ATOM 536 O O . GLY A 1 78 ? 3.777 -4.863 -26.992 1.00 92.44 78 GLY A O 1
ATOM 537 N N . ALA A 1 79 ? 5.255 -3.796 -25.674 1.00 95.19 79 ALA A N 1
ATOM 538 C CA . ALA A 1 79 ? 6.095 -3.246 -26.729 1.00 95.19 79 ALA A CA 1
ATOM 539 C C . ALA A 1 79 ? 7.513 -3.843 -26.743 1.00 95.19 79 ALA A C 1
ATOM 541 O O . ALA A 1 79 ? 8.085 -4.114 -25.682 1.00 95.19 79 ALA A O 1
ATOM 542 N N . PRO A 1 80 ? 8.136 -4.000 -27.925 1.00 95.94 80 PRO A N 1
ATOM 543 C CA . PRO A 1 80 ? 9.533 -4.399 -28.016 1.00 95.94 80 PRO A CA 1
ATOM 544 C C . PRO A 1 80 ? 10.478 -3.267 -27.590 1.00 95.94 80 PRO A C 1
ATOM 546 O O . PRO A 1 80 ? 10.265 -2.090 -27.901 1.00 95.94 80 PRO A O 1
ATOM 549 N N . VAL A 1 81 ? 11.582 -3.659 -26.948 1.00 95.19 81 VAL A N 1
ATOM 550 C CA . VAL A 1 81 ? 12.762 -2.813 -26.732 1.00 95.19 81 VAL A CA 1
ATOM 551 C C . VAL A 1 81 ? 13.862 -3.284 -27.678 1.00 95.19 81 VAL A C 1
ATOM 553 O O . VAL A 1 81 ? 14.377 -4.393 -27.536 1.00 95.19 81 VAL A O 1
ATOM 556 N N . LEU A 1 82 ? 14.230 -2.445 -28.644 1.00 96.06 82 LEU A N 1
ATOM 557 C CA . LEU A 1 82 ? 15.339 -2.703 -29.559 1.00 96.06 82 LEU A CA 1
ATOM 558 C C . LEU A 1 82 ? 16.574 -1.914 -29.127 1.00 96.06 82 LEU A C 1
ATOM 560 O O . LEU A 1 82 ? 16.484 -0.784 -28.642 1.00 96.06 82 LEU A O 1
ATOM 564 N N . LEU A 1 83 ? 17.745 -2.517 -29.311 1.00 94.81 83 LEU A N 1
ATOM 565 C CA . LEU A 1 83 ? 19.017 -1.894 -28.962 1.00 94.81 83 LEU A CA 1
ATOM 566 C C . LEU A 1 83 ? 19.663 -1.265 -30.192 1.00 94.81 83 LEU A C 1
ATOM 568 O O . LEU A 1 83 ? 19.596 -1.831 -31.278 1.00 94.81 83 LEU A O 1
ATOM 572 N N . SER A 1 84 ? 20.358 -0.144 -30.011 1.00 94.88 84 SER A N 1
ATOM 573 C CA . SER A 1 84 ? 21.108 0.512 -31.085 1.00 94.88 84 SER A CA 1
ATOM 574 C C . SER A 1 84 ? 22.403 1.165 -30.581 1.00 94.88 84 SER A C 1
ATOM 576 O O . SER A 1 84 ? 22.480 1.533 -29.406 1.00 94.88 84 SER A O 1
ATOM 578 N N . PRO A 1 85 ? 23.441 1.318 -31.424 1.00 94.06 85 PRO A N 1
ATOM 579 C CA . PRO A 1 85 ? 24.565 2.207 -31.163 1.00 94.06 85 PRO A CA 1
ATOM 580 C C . PRO A 1 85 ? 24.131 3.680 -31.017 1.00 94.06 85 PRO A C 1
ATOM 582 O O . PRO A 1 85 ? 23.108 4.070 -31.584 1.00 94.06 85 PRO A O 1
ATOM 585 N N . PRO A 1 86 ? 24.938 4.525 -30.347 1.00 92.56 86 PRO A N 1
ATOM 586 C CA . PRO A 1 86 ? 24.636 5.944 -30.140 1.00 92.56 86 PRO A CA 1
ATOM 587 C C . PRO A 1 86 ? 24.489 6.767 -31.427 1.00 92.56 86 PRO A 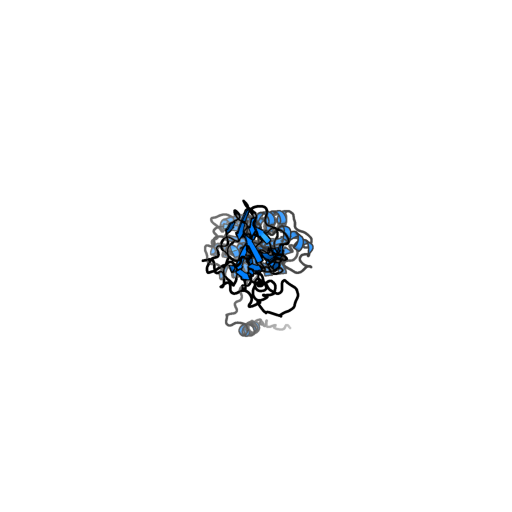C 1
ATOM 589 O O . PRO A 1 86 ? 23.751 7.750 -31.447 1.00 92.56 86 PRO A O 1
ATOM 592 N N . GLU A 1 87 ? 25.188 6.401 -32.504 1.00 91.50 87 GLU A N 1
ATOM 593 C CA . GLU A 1 87 ? 25.319 7.235 -33.713 1.00 91.50 87 GLU A CA 1
ATOM 594 C C . GLU A 1 87 ? 24.675 6.651 -34.976 1.00 91.50 87 GLU A C 1
ATOM 596 O O . GLU A 1 87 ? 24.816 7.209 -36.062 1.00 91.50 87 GLU A O 1
ATOM 601 N N . GLY A 1 88 ? 23.919 5.558 -34.865 1.00 91.12 88 GLY A N 1
ATOM 602 C CA . GLY A 1 88 ? 23.249 4.978 -36.025 1.00 91.12 88 GLY A CA 1
ATOM 603 C C . GLY A 1 88 ? 22.359 3.796 -35.686 1.00 91.12 88 GLY A C 1
ATOM 604 O O . GLY A 1 88 ? 22.388 3.293 -34.565 1.00 91.12 88 GLY A O 1
ATOM 605 N N . ILE A 1 89 ? 21.579 3.361 -36.678 1.00 95.69 89 ILE A N 1
ATOM 606 C CA . ILE A 1 89 ? 20.702 2.190 -36.604 1.00 95.69 89 ILE A CA 1
ATOM 607 C C . ILE A 1 89 ? 21.334 1.044 -37.410 1.00 95.69 89 ILE A C 1
ATOM 609 O O . ILE A 1 89 ? 21.515 1.190 -38.621 1.00 95.69 89 ILE A O 1
ATOM 613 N N . PRO A 1 90 ? 21.679 -0.099 -36.785 1.00 96.38 90 PRO A N 1
ATOM 614 C CA . PRO A 1 90 ? 22.200 -1.258 -37.494 1.00 96.38 90 PRO A CA 1
ATOM 615 C C . PRO A 1 90 ? 21.164 -1.800 -38.478 1.00 96.38 90 PRO A C 1
ATOM 617 O O . PRO A 1 90 ? 19.965 -1.788 -38.194 1.00 96.38 90 PRO A O 1
ATOM 620 N N . SER A 1 91 ? 21.615 -2.364 -39.598 1.00 96.38 91 SER A N 1
ATOM 621 C CA . SER A 1 91 ? 20.722 -2.934 -40.617 1.00 96.38 91 SER A CA 1
ATOM 622 C C . SER A 1 91 ? 19.770 -3.997 -40.054 1.00 96.38 91 SER A C 1
ATOM 624 O O . SER A 1 91 ? 18.616 -4.055 -40.467 1.00 96.38 91 SER A O 1
ATOM 626 N N . VAL A 1 92 ? 20.210 -4.785 -39.064 1.00 97.94 92 VAL A N 1
ATOM 627 C CA . VAL A 1 92 ? 19.362 -5.776 -38.376 1.00 97.94 92 VAL A CA 1
ATOM 628 C C . VAL A 1 92 ? 18.204 -5.131 -37.605 1.00 97.94 92 VAL A C 1
ATOM 630 O O . VAL A 1 92 ? 17.095 -5.657 -37.606 1.00 97.94 92 VAL A O 1
ATOM 633 N N . ILE A 1 93 ? 18.426 -3.960 -37.005 1.00 98.06 93 ILE A N 1
ATOM 634 C CA . ILE A 1 93 ? 17.384 -3.199 -36.307 1.00 98.06 93 ILE A CA 1
ATOM 635 C C . ILE A 1 93 ? 16.466 -2.516 -37.319 1.00 98.06 93 ILE A C 1
ATOM 637 O O . ILE A 1 93 ? 15.253 -2.525 -37.145 1.00 98.06 93 ILE A O 1
ATOM 641 N N . GLN A 1 94 ? 17.019 -1.990 -38.415 1.00 97.75 94 GLN A N 1
ATOM 642 C CA . GLN A 1 94 ? 16.229 -1.401 -39.497 1.00 97.75 94 GLN A CA 1
ATOM 643 C C . GLN A 1 94 ? 15.287 -2.429 -40.146 1.00 97.75 94 GLN A C 1
ATOM 645 O O . GLN A 1 94 ? 14.119 -2.129 -40.409 1.00 97.75 94 GLN A O 1
ATOM 650 N N . ALA A 1 95 ? 15.772 -3.652 -40.375 1.00 98.06 95 ALA A N 1
ATOM 651 C CA . ALA A 1 95 ? 14.966 -4.753 -40.891 1.00 98.06 95 ALA A CA 1
ATOM 652 C C . ALA A 1 95 ? 13.839 -5.126 -39.917 1.00 98.06 95 ALA A C 1
ATOM 654 O O . ALA A 1 95 ? 12.691 -5.285 -40.332 1.00 98.06 95 ALA A O 1
ATOM 655 N N . GLU A 1 96 ? 14.144 -5.195 -38.620 1.00 98.56 96 GLU A N 1
ATOM 656 C CA . GLU A 1 96 ? 13.141 -5.508 -37.604 1.00 98.56 96 GLU A CA 1
ATOM 657 C C . GLU A 1 96 ? 12.088 -4.401 -37.462 1.00 98.56 96 GLU A C 1
ATOM 659 O O . GLU A 1 96 ? 10.898 -4.694 -37.407 1.00 98.56 96 GLU A O 1
ATOM 664 N N . LEU A 1 97 ? 12.477 -3.126 -37.508 1.00 98.38 97 LEU A N 1
ATOM 665 C CA . LEU A 1 97 ? 11.530 -2.006 -37.534 1.00 98.38 97 LEU A CA 1
ATOM 666 C C . LEU A 1 97 ? 10.623 -2.045 -38.773 1.00 98.38 97 LEU A C 1
ATOM 668 O O . LEU A 1 97 ? 9.418 -1.813 -38.667 1.00 98.38 97 LEU A O 1
ATOM 672 N N . THR A 1 98 ? 11.178 -2.407 -39.933 1.00 97.94 98 THR A N 1
ATOM 673 C CA . THR A 1 98 ? 10.412 -2.585 -41.178 1.00 97.94 98 THR A CA 1
ATOM 674 C C . THR A 1 98 ? 9.379 -3.708 -41.046 1.00 97.94 98 THR A C 1
ATOM 676 O O . THR A 1 98 ? 8.250 -3.569 -41.520 1.00 97.94 98 THR A O 1
ATOM 679 N N . ARG A 1 99 ? 9.737 -4.810 -40.372 1.00 98.38 99 ARG A N 1
ATOM 680 C CA . ARG A 1 99 ? 8.818 -5.916 -40.067 1.00 98.38 99 ARG A CA 1
ATOM 681 C C . ARG A 1 99 ? 7.737 -5.488 -39.072 1.00 98.38 99 ARG A C 1
ATOM 683 O O . ARG A 1 99 ? 6.563 -5.772 -39.296 1.00 98.38 99 ARG A O 1
ATOM 690 N N . LEU A 1 100 ? 8.129 -4.810 -37.993 1.00 98.38 100 LEU A N 1
ATOM 691 C CA . LEU A 1 100 ? 7.251 -4.397 -36.897 1.00 98.38 100 LEU A CA 1
ATOM 692 C C . LEU A 1 100 ? 6.241 -3.321 -37.294 1.00 98.38 100 LEU A C 1
ATOM 694 O O . LEU A 1 100 ? 5.169 -3.292 -36.701 1.00 98.38 100 LEU A O 1
ATOM 698 N N . LYS A 1 101 ? 6.558 -2.452 -38.264 1.00 97.38 101 LYS A N 1
ATOM 699 C CA . LYS A 1 101 ? 5.703 -1.332 -38.708 1.00 97.38 101 LYS A CA 1
ATOM 700 C C . LYS A 1 101 ? 5.124 -0.520 -37.531 1.00 97.38 101 LYS A C 1
ATOM 702 O O . LYS A 1 101 ? 3.902 -0.466 -37.377 1.00 97.38 101 LYS A O 1
ATOM 707 N N . PRO A 1 102 ? 5.977 0.067 -36.673 1.00 98.06 102 PRO A N 1
ATOM 708 C CA . PRO A 1 102 ? 5.523 0.721 -35.454 1.00 98.06 102 PRO A CA 1
ATOM 709 C C . PRO A 1 102 ? 4.624 1.931 -35.717 1.00 98.06 102 PRO A C 1
ATOM 711 O O . PRO A 1 102 ? 4.905 2.734 -36.608 1.00 98.06 102 PRO A O 1
ATOM 714 N N . GLY A 1 103 ? 3.597 2.113 -34.882 1.00 97.81 103 GLY A N 1
ATOM 715 C CA . GLY A 1 103 ? 2.757 3.317 -34.872 1.00 97.81 103 GLY A CA 1
ATOM 716 C C . GLY A 1 103 ? 3.491 4.569 -34.376 1.00 97.81 103 GLY A C 1
ATOM 717 O O . GLY A 1 103 ? 3.238 5.664 -34.866 1.00 97.81 103 GLY A O 1
ATOM 718 N N . ARG A 1 104 ? 4.431 4.413 -33.438 1.00 97.38 104 ARG A N 1
ATOM 719 C CA . ARG A 1 104 ? 5.391 5.444 -33.010 1.00 97.38 104 ARG A CA 1
ATOM 720 C C . ARG A 1 104 ? 6.666 4.811 -32.454 1.00 97.38 104 ARG A C 1
ATOM 722 O O . ARG A 1 104 ? 6.667 3.643 -32.067 1.00 97.38 104 ARG A O 1
ATOM 729 N N . ILE A 1 105 ? 7.741 5.586 -32.372 1.00 98.06 105 IL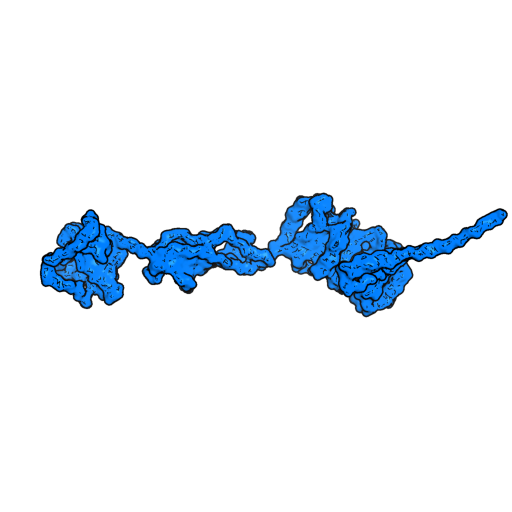E A N 1
ATOM 730 C CA . ILE A 1 105 ? 9.037 5.141 -31.847 1.00 98.06 105 ILE A CA 1
ATOM 731 C C . ILE A 1 105 ? 9.485 6.085 -30.728 1.00 98.06 105 ILE A C 1
ATOM 733 O O . ILE A 1 105 ? 9.456 7.304 -30.886 1.00 98.06 105 ILE A O 1
ATOM 737 N N . VAL A 1 106 ? 9.922 5.525 -29.602 1.00 96.31 106 VAL A N 1
ATOM 738 C CA . VAL A 1 106 ? 10.430 6.288 -28.456 1.00 96.31 106 VAL A CA 1
ATOM 739 C C . VAL A 1 106 ? 11.897 5.956 -28.229 1.00 96.31 106 VAL A C 1
ATOM 741 O O . VAL A 1 106 ? 12.250 4.822 -27.918 1.00 96.31 106 VAL A O 1
ATOM 744 N N . VAL A 1 107 ? 12.761 6.956 -28.373 1.00 95.12 107 VAL A N 1
ATOM 745 C CA . VAL A 1 107 ? 14.197 6.859 -28.106 1.00 95.12 107 VAL A CA 1
ATOM 746 C C . VAL A 1 107 ? 14.472 7.230 -26.654 1.00 95.12 107 VAL A C 1
ATOM 748 O O . VAL A 1 107 ? 14.021 8.264 -26.162 1.00 95.12 107 VAL A O 1
ATOM 751 N N . LEU A 1 108 ? 15.223 6.383 -25.966 1.00 92.50 1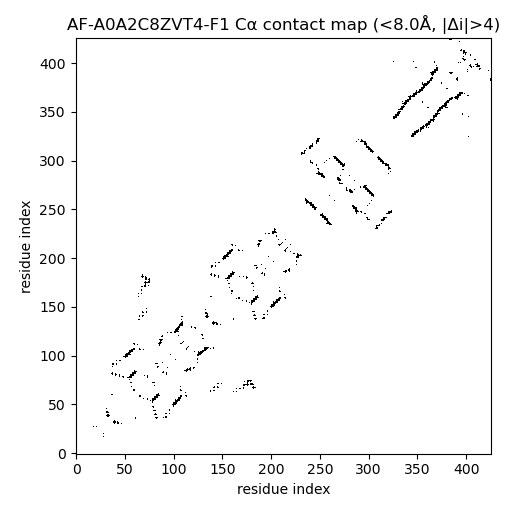08 LEU A N 1
ATOM 752 C CA . LEU A 1 108 ? 15.515 6.505 -24.545 1.00 92.50 108 LEU A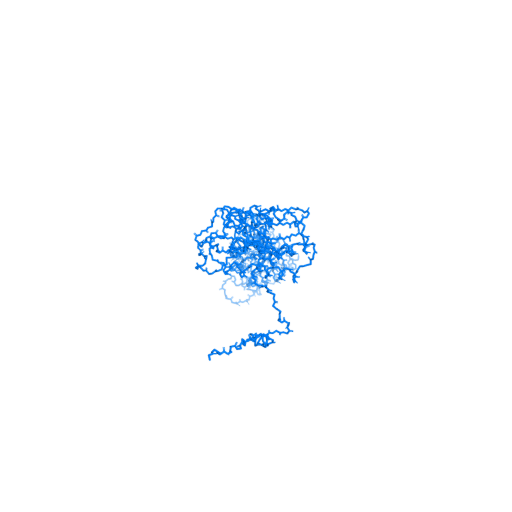 CA 1
ATOM 753 C C . LEU A 1 108 ? 16.928 7.049 -24.341 1.00 92.50 108 LEU A C 1
ATOM 755 O O . LEU A 1 108 ? 17.882 6.573 -24.961 1.00 92.50 108 LEU A O 1
ATOM 759 N N . GLY A 1 109 ? 17.047 8.025 -23.447 1.00 88.88 109 GLY A N 1
ATOM 760 C CA . GLY A 1 109 ? 18.313 8.661 -23.102 1.00 88.88 109 GLY A CA 1
ATOM 761 C C . GLY A 1 109 ? 18.582 9.946 -23.879 1.00 88.88 109 GLY A C 1
ATOM 762 O O . GLY A 1 109 ? 17.999 10.216 -24.933 1.00 88.88 109 GLY A O 1
ATOM 763 N N . GLY A 1 110 ? 19.451 10.785 -23.313 1.00 89.19 110 GLY A N 1
ATOM 764 C CA . GLY A 1 110 ? 19.844 12.071 -23.897 1.00 89.19 110 GLY A CA 1
ATOM 765 C C . GLY A 1 110 ? 20.676 11.929 -25.176 1.00 89.19 110 GLY A C 1
ATOM 766 O O . GLY A 1 110 ? 21.045 10.829 -25.585 1.00 89.19 110 GLY A O 1
ATOM 767 N N . THR A 1 111 ? 21.022 13.057 -25.796 1.00 89.69 111 THR A N 1
ATOM 768 C CA . THR A 1 111 ? 21.800 13.103 -27.051 1.00 89.69 111 THR A CA 1
ATOM 769 C C . THR A 1 111 ? 23.182 12.455 -26.942 1.00 89.69 111 THR A C 1
ATOM 771 O O . THR A 1 111 ? 23.651 11.861 -27.908 1.00 89.69 111 THR A O 1
ATOM 774 N N . ASN A 1 112 ? 23.797 12.487 -25.756 1.00 85.00 112 ASN A N 1
ATOM 775 C CA . ASN A 1 112 ? 25.067 11.805 -25.477 1.00 85.00 112 ASN A CA 1
ATOM 776 C C . ASN A 1 112 ? 24.930 10.274 -25.438 1.00 85.00 112 ASN A C 1
ATOM 778 O O . ASN A 1 112 ? 25.884 9.559 -25.730 1.00 85.00 112 ASN A O 1
ATOM 782 N N . ALA A 1 113 ? 23.760 9.761 -25.048 1.00 87.38 113 ALA A N 1
ATOM 783 C CA . ALA A 1 113 ? 23.487 8.327 -25.046 1.00 87.38 113 ALA A CA 1
ATOM 784 C C . ALA A 1 113 ? 23.031 7.857 -26.431 1.00 87.38 113 ALA A C 1
ATOM 786 O O . ALA A 1 113 ? 23.416 6.779 -26.870 1.00 87.38 113 ALA A O 1
ATOM 787 N N . MET A 1 114 ? 22.223 8.664 -27.111 1.00 91.44 114 MET A N 1
ATOM 788 C CA . MET A 1 114 ? 21.662 8.386 -28.427 1.00 91.44 114 MET A CA 1
ATOM 789 C C . MET A 1 114 ? 21.603 9.695 -29.207 1.00 91.44 114 MET A C 1
ATOM 791 O O . MET A 1 114 ? 20.784 10.550 -28.889 1.00 91.44 114 MET A O 1
ATOM 795 N N . SER A 1 115 ? 22.437 9.870 -30.223 1.00 93.38 115 SER A N 1
ATOM 796 C CA . SER A 1 115 ? 22.517 11.104 -31.015 1.00 93.38 115 SER A CA 1
ATOM 797 C C . SER A 1 115 ? 21.214 11.430 -31.756 1.00 93.38 115 SER A C 1
ATOM 799 O O . SER A 1 115 ? 20.371 10.566 -32.002 1.00 93.38 115 SER A O 1
ATOM 801 N N . ASP A 1 116 ? 21.057 12.678 -32.197 1.00 93.62 116 ASP A N 1
ATOM 802 C CA . ASP A 1 116 ? 19.912 13.074 -33.031 1.00 93.62 116 ASP A CA 1
ATOM 803 C C . ASP A 1 116 ? 19.965 12.495 -34.454 1.00 93.62 116 ASP A C 1
ATOM 805 O O . ASP A 1 116 ? 18.953 12.491 -35.159 1.00 93.62 116 ASP A O 1
ATOM 809 N N . ASN A 1 117 ? 21.117 11.958 -34.880 1.00 91.81 117 ASN A N 1
ATOM 810 C CA . ASN A 1 117 ? 21.204 11.158 -36.105 1.00 91.81 117 ASN A CA 1
ATOM 811 C C . ASN A 1 117 ? 20.309 9.918 -36.004 1.00 91.81 117 ASN A C 1
ATOM 813 O O . ASN A 1 117 ? 19.648 9.565 -36.978 1.00 91.81 117 ASN A O 1
ATOM 817 N N . VAL A 1 118 ? 20.239 9.292 -34.823 1.00 94.38 118 VAL A N 1
ATOM 818 C CA . VAL A 1 118 ? 19.387 8.121 -34.604 1.00 94.38 118 VAL A CA 1
ATOM 819 C C . VAL A 1 118 ? 17.910 8.481 -34.766 1.00 94.38 118 VAL A C 1
ATOM 821 O O . VAL A 1 118 ? 17.201 7.790 -35.490 1.00 94.38 118 VAL A O 1
ATOM 824 N N . LEU A 1 119 ? 17.444 9.586 -34.175 1.00 94.00 119 LEU A N 1
ATOM 825 C CA . LEU A 1 119 ? 16.042 10.015 -34.305 1.00 94.00 119 LEU A CA 1
ATOM 826 C C . LEU A 1 119 ? 15.671 10.271 -35.766 1.00 94.00 119 LEU A C 1
ATOM 828 O O . LEU A 1 119 ? 14.623 9.824 -36.227 1.00 94.00 119 LEU A O 1
ATOM 832 N N . ARG A 1 120 ? 16.553 10.957 -36.503 1.00 93.25 120 ARG A N 1
ATOM 833 C CA . ARG A 1 120 ? 16.353 11.224 -37.931 1.00 93.25 120 ARG A CA 1
ATOM 834 C C . ARG A 1 120 ? 16.325 9.943 -38.759 1.00 93.25 120 ARG A C 1
ATOM 836 O O . ARG A 1 120 ? 15.468 9.818 -39.626 1.00 93.25 120 ARG A O 1
ATOM 843 N N . ALA A 1 121 ? 17.208 8.987 -38.475 1.00 94.19 121 ALA A N 1
ATOM 844 C CA . ALA A 1 121 ? 17.214 7.693 -39.156 1.00 94.19 121 ALA A CA 1
ATOM 845 C C . ALA A 1 121 ? 15.928 6.889 -38.883 1.00 94.19 121 ALA A C 1
ATOM 847 O O . ALA A 1 121 ? 15.383 6.265 -39.789 1.00 94.19 121 ALA A O 1
ATOM 848 N N . LEU A 1 122 ? 15.405 6.949 -37.654 1.00 96.62 122 LEU A N 1
ATOM 849 C CA . LEU A 1 122 ? 14.183 6.249 -37.250 1.00 96.62 122 LEU A CA 1
ATOM 850 C C . LEU A 1 122 ? 12.903 6.845 -37.847 1.00 96.62 122 LEU A C 1
ATOM 852 O O . LEU A 1 122 ? 11.900 6.140 -37.925 1.00 96.62 122 LEU A O 1
ATOM 856 N N . ALA A 1 123 ? 12.916 8.106 -38.290 1.00 94.31 123 ALA A N 1
ATOM 857 C CA . ALA A 1 123 ? 11.739 8.756 -38.872 1.00 94.31 123 ALA A CA 1
ATOM 858 C C . ALA A 1 123 ? 11.221 8.035 -40.128 1.00 94.31 123 ALA A C 1
ATOM 860 O O . ALA A 1 123 ? 10.021 8.013 -40.369 1.00 94.31 123 ALA A O 1
ATOM 861 N N . ALA A 1 124 ? 12.103 7.384 -40.894 1.00 92.88 124 ALA A N 1
ATOM 862 C CA . ALA A 1 124 ? 11.712 6.580 -42.054 1.00 92.88 124 ALA A CA 1
ATOM 863 C C . ALA A 1 124 ? 11.079 5.223 -41.681 1.00 92.88 124 ALA A C 1
ATOM 865 O O . ALA A 1 124 ? 10.545 4.530 -42.545 1.00 92.88 124 ALA A O 1
ATOM 866 N N . SER A 1 125 ? 11.142 4.829 -40.406 1.00 95.44 125 SER A N 1
ATOM 867 C CA . SER A 1 125 ? 10.703 3.520 -39.911 1.00 95.44 125 SER A CA 1
ATOM 868 C C . SER A 1 125 ? 9.279 3.520 -39.341 1.00 95.44 125 SER A C 1
ATOM 870 O O . SER A 1 125 ? 8.804 2.480 -38.888 1.00 95.44 125 SER A O 1
ATOM 872 N N . THR A 1 126 ? 8.590 4.665 -39.332 1.00 96.50 126 THR A N 1
ATOM 873 C CA . THR A 1 126 ? 7.212 4.804 -38.840 1.00 96.50 126 THR A CA 1
ATOM 874 C C . THR A 1 126 ? 6.460 5.883 -39.619 1.00 96.50 126 THR A C 1
ATOM 876 O O . THR A 1 126 ? 7.053 6.855 -40.071 1.00 96.50 126 THR A O 1
ATOM 879 N N . GLY A 1 127 ? 5.143 5.720 -39.767 1.00 93.06 127 GLY A N 1
ATOM 880 C CA . GLY A 1 127 ? 4.260 6.785 -40.258 1.00 93.06 127 GLY A CA 1
ATOM 881 C C . GLY A 1 127 ? 3.791 7.751 -39.162 1.00 93.06 127 GLY A C 1
ATOM 882 O O . GLY A 1 127 ? 3.094 8.714 -39.469 1.00 93.06 127 GLY A O 1
ATOM 883 N N . GLY A 1 128 ? 4.118 7.478 -37.894 1.00 95.25 128 GLY A N 1
ATOM 884 C CA . GLY A 1 128 ? 3.756 8.318 -36.757 1.00 95.25 128 GLY A CA 1
ATOM 885 C C . GLY A 1 128 ? 4.932 9.123 -36.215 1.00 95.25 128 GLY A C 1
ATOM 886 O O . GLY A 1 128 ? 5.733 9.673 -36.966 1.00 95.25 128 GLY A O 1
ATOM 887 N N . THR A 1 129 ? 5.015 9.243 -34.890 1.00 96.25 129 THR A N 1
ATOM 888 C CA . THR A 1 129 ? 6.000 10.112 -34.236 1.00 96.25 129 THR A CA 1
ATOM 889 C C . THR A 1 129 ? 7.252 9.357 -33.809 1.00 96.25 129 THR A C 1
ATOM 891 O O . THR A 1 129 ? 7.194 8.209 -33.366 1.00 96.25 129 THR A O 1
ATOM 894 N N . VAL A 1 130 ? 8.395 10.040 -33.892 1.00 97.38 130 VAL A N 1
ATOM 895 C CA . VAL A 1 130 ? 9.633 9.642 -33.218 1.00 97.38 130 VAL A CA 1
ATOM 896 C C . VAL A 1 130 ? 9.908 10.668 -32.128 1.00 97.38 130 VAL A C 1
ATOM 898 O O . VAL A 1 130 ? 10.059 11.852 -32.423 1.00 97.38 130 VAL A O 1
ATOM 901 N N . SER A 1 131 ? 9.937 10.236 -30.871 1.00 95.69 131 SER A N 1
ATOM 902 C CA . SER A 1 131 ? 10.169 11.118 -29.723 1.00 95.69 131 SER A CA 1
ATOM 903 C C . SER A 1 131 ? 11.324 10.631 -28.859 1.00 95.69 131 SER A C 1
ATOM 905 O O . SER A 1 131 ? 11.771 9.491 -28.975 1.00 95.69 131 SER A O 1
ATOM 907 N N . ARG A 1 132 ? 11.823 11.513 -27.991 1.00 95.06 132 ARG A N 1
ATOM 908 C CA . ARG A 1 132 ? 12.871 11.205 -27.018 1.00 95.06 132 ARG A CA 1
ATOM 909 C C . ARG A 1 132 ? 12.335 11.345 -25.602 1.00 95.06 132 ARG A C 1
ATOM 911 O O . ARG A 1 132 ? 11.673 12.334 -25.301 1.00 95.06 132 ARG A O 1
ATOM 918 N N . LEU A 1 133 ? 12.689 10.401 -24.736 1.00 94.62 133 LEU A N 1
ATOM 919 C CA . LEU A 1 133 ? 12.545 10.524 -23.286 1.00 94.62 133 LEU A CA 1
ATOM 920 C C . LEU A 1 133 ? 13.937 10.550 -22.657 1.00 94.62 133 LEU A C 1
ATOM 922 O O . LEU A 1 133 ? 14.703 9.593 -22.769 1.00 94.62 133 LEU A O 1
ATOM 926 N N . SER A 1 134 ? 14.278 11.670 -22.027 1.00 92.81 134 SER A N 1
ATOM 927 C CA . SER A 1 134 ? 15.609 11.911 -21.472 1.00 92.81 134 SER A CA 1
ATOM 928 C C . SER A 1 134 ? 15.576 12.941 -20.354 1.00 92.81 134 SER A C 1
ATOM 930 O O . SER A 1 134 ? 14.737 13.839 -20.364 1.00 92.81 134 SER A O 1
ATOM 932 N N . GLY A 1 135 ? 16.555 12.865 -19.461 1.00 91.56 135 GLY A N 1
ATOM 933 C CA . GLY A 1 135 ? 16.892 13.898 -18.492 1.00 91.56 135 GLY A CA 1
ATOM 934 C C . GLY A 1 135 ? 18.383 14.234 -18.519 1.00 91.56 135 GLY A C 1
ATOM 935 O O . GLY A 1 135 ? 19.154 13.655 -19.284 1.00 91.56 135 GLY A O 1
ATOM 936 N N . VAL A 1 136 ? 18.785 15.182 -17.669 1.00 90.31 136 VAL A N 1
ATOM 937 C CA . VAL A 1 136 ? 20.191 15.614 -17.524 1.00 90.31 136 VAL A CA 1
ATOM 938 C C . VAL A 1 136 ? 21.110 14.499 -17.016 1.00 90.31 136 VAL A C 1
ATOM 940 O O . VAL A 1 136 ? 22.311 14.516 -17.270 1.00 90.31 136 VAL A O 1
ATOM 943 N N . ASP A 1 137 ? 20.538 13.513 -16.329 1.00 90.81 137 ASP A N 1
ATOM 944 C CA . ASP A 1 137 ? 21.201 12.304 -15.869 1.00 90.81 137 ASP A CA 1
ATOM 945 C C . ASP A 1 137 ? 20.235 11.102 -15.920 1.00 90.81 137 ASP A C 1
ATOM 947 O O . ASP A 1 137 ? 19.090 11.195 -16.381 1.00 90.81 137 ASP A O 1
ATOM 951 N N . ARG A 1 138 ? 20.704 9.946 -15.443 1.00 90.19 138 ARG A N 1
ATOM 952 C CA . ARG A 1 138 ? 19.926 8.696 -15.398 1.00 90.19 138 ARG A CA 1
ATOM 953 C C . ARG A 1 138 ? 18.716 8.761 -14.462 1.00 90.19 138 ARG A C 1
ATOM 955 O O . ARG A 1 138 ? 17.718 8.090 -14.706 1.00 90.19 138 ARG A O 1
ATOM 962 N N . PHE A 1 139 ? 18.785 9.565 -13.404 1.00 93.94 139 PHE A N 1
ATOM 963 C CA . PHE A 1 139 ? 17.703 9.707 -12.433 1.00 93.94 139 PHE A CA 1
ATOM 964 C C . PHE A 1 139 ? 16.575 10.531 -13.052 1.00 93.94 139 PHE A C 1
ATOM 966 O O . PHE A 1 139 ? 15.430 10.082 -13.108 1.00 93.94 139 PHE A O 1
ATOM 973 N N . ALA A 1 140 ? 16.918 11.677 -13.641 1.00 94.81 140 ALA A N 1
ATOM 974 C CA . ALA A 1 140 ? 15.995 12.511 -14.393 1.00 94.81 140 ALA A CA 1
ATOM 975 C C . ALA A 1 140 ? 15.418 11.780 -15.616 1.00 94.81 140 ALA A C 1
ATOM 977 O O . ALA A 1 140 ? 14.239 11.941 -15.920 1.00 94.81 140 ALA A O 1
ATOM 978 N N . THR A 1 141 ? 16.205 10.932 -16.287 1.00 93.81 141 THR A N 1
ATOM 979 C CA . THR A 1 141 ? 15.698 10.084 -17.377 1.00 93.81 141 THR A CA 1
ATOM 980 C C . THR A 1 141 ? 14.676 9.067 -16.866 1.00 93.81 141 THR A C 1
ATOM 982 O O . THR A 1 141 ? 13.603 8.954 -17.457 1.00 93.81 141 THR A O 1
ATOM 985 N N . SER A 1 142 ? 14.939 8.390 -15.739 1.00 94.75 142 SER A N 1
ATOM 986 C CA . SER A 1 142 ? 13.968 7.462 -15.133 1.00 94.75 142 SER A CA 1
ATOM 987 C C . SER A 1 142 ? 12.656 8.157 -14.741 1.00 94.75 142 SER A C 1
ATOM 989 O O . SER A 1 142 ? 11.575 7.644 -15.031 1.00 94.75 142 SER A O 1
ATOM 991 N N . ALA A 1 143 ? 12.735 9.377 -14.198 1.00 96.44 143 ALA A N 1
ATOM 992 C CA . ALA A 1 143 ? 11.564 10.191 -13.886 1.00 96.44 143 ALA A CA 1
ATOM 993 C C . ALA A 1 143 ? 10.800 10.627 -15.146 1.00 96.44 143 ALA A C 1
ATOM 995 O O . ALA A 1 143 ? 9.577 10.540 -15.175 1.00 96.44 143 ALA A O 1
ATOM 996 N N . ALA A 1 144 ? 11.496 11.038 -16.212 1.00 96.06 144 ALA A N 1
ATOM 997 C CA . ALA A 1 144 ? 10.866 11.426 -17.475 1.00 96.06 144 ALA A CA 1
ATOM 998 C C . ALA A 1 144 ? 10.142 10.248 -18.150 1.00 96.06 144 ALA A C 1
ATOM 1000 O O . ALA A 1 144 ? 9.029 10.407 -18.653 1.00 96.06 144 ALA A O 1
ATOM 1001 N N . ILE A 1 145 ? 10.748 9.056 -18.127 1.00 94.81 145 ILE A N 1
ATOM 1002 C CA . ILE A 1 145 ? 10.117 7.823 -18.615 1.00 94.81 145 ILE A CA 1
ATOM 1003 C C . ILE A 1 145 ? 8.865 7.510 -17.797 1.00 94.81 145 ILE A C 1
ATOM 1005 O O . ILE A 1 145 ? 7.813 7.210 -18.369 1.00 94.81 145 ILE A O 1
ATOM 1009 N N . SER A 1 146 ? 8.967 7.625 -16.472 1.00 96.19 146 SER A N 1
ATOM 1010 C CA . SER A 1 146 ? 7.847 7.389 -15.572 1.00 96.19 146 SER A CA 1
ATOM 1011 C C . SER A 1 146 ? 6.692 8.370 -15.820 1.00 96.19 146 SER A C 1
ATOM 1013 O O . SER A 1 146 ? 5.553 7.953 -16.037 1.00 96.19 146 SER A O 1
ATOM 1015 N N . ALA A 1 147 ? 6.993 9.666 -15.917 1.00 96.62 147 ALA A N 1
ATOM 1016 C CA . ALA A 1 147 ? 6.021 10.721 -16.188 1.00 96.62 147 ALA A CA 1
ATOM 1017 C C . ALA A 1 147 ? 5.276 10.529 -17.515 1.00 96.62 147 ALA A C 1
ATOM 1019 O O . ALA A 1 147 ? 4.074 10.783 -17.591 1.00 96.62 147 ALA A O 1
ATOM 1020 N N . ALA A 1 148 ? 5.971 10.048 -18.547 1.00 94.88 148 ALA A N 1
ATOM 1021 C CA . ALA A 1 148 ? 5.382 9.802 -19.859 1.00 94.88 148 ALA A CA 1
ATOM 1022 C C . ALA A 1 148 ? 4.535 8.518 -19.932 1.00 94.88 148 ALA A C 1
ATOM 1024 O O . ALA A 1 148 ? 3.689 8.410 -20.819 1.00 94.88 148 ALA A O 1
ATOM 1025 N N . SER A 1 149 ? 4.766 7.551 -19.035 1.00 93.44 149 SER A N 1
ATOM 1026 C CA . SER A 1 149 ? 4.231 6.184 -19.173 1.00 93.44 149 SER A CA 1
ATOM 1027 C C . SER A 1 149 ? 3.263 5.778 -18.052 1.00 93.44 149 SER A C 1
ATOM 1029 O O . SER A 1 149 ? 2.486 4.832 -18.211 1.00 93.44 149 SER A O 1
ATOM 1031 N N . PHE A 1 150 ? 3.260 6.480 -16.913 1.00 94.75 150 PHE A N 1
ATOM 1032 C CA . PHE A 1 150 ? 2.462 6.124 -15.736 1.00 94.75 150 PHE A CA 1
ATOM 1033 C C . PHE A 1 150 ? 1.683 7.327 -15.188 1.00 94.75 150 PHE A C 1
ATOM 1035 O O . PHE A 1 150 ? 2.234 8.386 -14.872 1.00 94.75 150 PHE A O 1
ATOM 1042 N N . SER A 1 151 ? 0.368 7.154 -15.066 1.00 92.88 151 SER A N 1
ATOM 1043 C CA . SER A 1 151 ? -0.537 8.137 -14.466 1.00 92.88 151 SER A CA 1
ATOM 1044 C C . SER A 1 151 ? -0.359 8.202 -12.939 1.00 92.88 151 SER A C 1
ATOM 1046 O O . SER A 1 151 ? 0.090 7.221 -12.354 1.00 92.88 151 SER A O 1
ATOM 1048 N N . PRO A 1 152 ? -0.717 9.320 -12.281 1.00 91.81 152 PRO A N 1
ATOM 1049 C CA . PRO A 1 152 ? -0.796 9.403 -10.818 1.00 91.81 152 PRO A CA 1
ATOM 1050 C C . PRO A 1 152 ? -1.680 8.316 -10.185 1.00 91.81 152 PRO A C 1
ATOM 1052 O O . PRO A 1 152 ? -2.618 7.837 -10.822 1.00 91.81 152 PRO A O 1
ATOM 1055 N N . GLY A 1 153 ? -1.432 7.996 -8.913 1.00 87.94 153 GLY A N 1
ATOM 1056 C CA . GLY A 1 153 ? -2.174 6.999 -8.136 1.00 87.94 153 GLY A CA 1
ATOM 1057 C C . GLY A 1 153 ? -1.750 5.557 -8.420 1.00 87.94 153 GLY A C 1
ATOM 1058 O O . GLY A 1 153 ? -2.595 4.663 -8.430 1.00 87.94 153 GLY A O 1
ATOM 1059 N N . VAL A 1 154 ? -0.464 5.315 -8.701 1.00 88.94 154 VAL A N 1
ATOM 1060 C CA . VAL A 1 154 ? 0.014 3.953 -8.985 1.00 88.94 154 VAL A CA 1
ATOM 1061 C C . VAL A 1 154 ? -0.009 3.082 -7.718 1.00 88.94 154 VAL A C 1
ATOM 1063 O O . VAL A 1 154 ? 0.433 3.522 -6.656 1.00 88.94 154 VAL A O 1
ATOM 1066 N N . PRO A 1 155 ? -0.455 1.814 -7.789 1.00 89.44 155 PRO A N 1
ATOM 1067 C CA . PRO A 1 155 ? -0.454 0.933 -6.618 1.00 89.44 155 PRO A CA 1
ATOM 1068 C C . PRO A 1 155 ? 0.950 0.636 -6.083 1.00 89.44 155 PRO A C 1
ATOM 1070 O O . PRO A 1 155 ? 1.126 0.411 -4.886 1.00 89.44 155 PRO A O 1
ATOM 1073 N N . ILE A 1 156 ? 1.948 0.614 -6.970 1.00 94.06 156 ILE A N 1
ATOM 1074 C CA . ILE A 1 156 ? 3.330 0.287 -6.637 1.00 94.06 156 ILE A CA 1
ATOM 1075 C C . ILE A 1 156 ? 4.323 1.102 -7.472 1.00 94.06 156 ILE A C 1
ATOM 1077 O O . ILE A 1 156 ? 4.094 1.357 -8.652 1.00 94.06 156 ILE A O 1
ATOM 1081 N N . VAL A 1 157 ? 5.438 1.481 -6.847 1.00 96.50 157 VAL A N 1
ATOM 1082 C CA . VAL A 1 157 ? 6.654 1.995 -7.491 1.00 96.50 157 VAL A CA 1
ATOM 1083 C C . VAL A 1 157 ? 7.839 1.153 -7.039 1.00 96.50 157 VAL A C 1
ATOM 1085 O O . VAL A 1 157 ? 7.960 0.828 -5.859 1.00 96.50 157 VAL A O 1
ATOM 1088 N N . TYR A 1 158 ? 8.731 0.829 -7.966 1.00 95.88 158 TYR A N 1
ATOM 1089 C CA . TYR A 1 158 ? 9.993 0.162 -7.670 1.00 95.88 158 TYR A CA 1
ATOM 1090 C C . TYR A 1 158 ? 11.133 1.185 -7.676 1.00 95.88 158 TYR A C 1
ATOM 1092 O O . TYR A 1 158 ? 11.231 1.992 -8.598 1.00 95.88 158 TYR A O 1
ATOM 1100 N N . ILE A 1 159 ? 12.002 1.153 -6.666 1.00 95.50 159 ILE A N 1
ATOM 1101 C CA . ILE A 1 159 ? 13.197 2.002 -6.583 1.00 95.50 159 ILE A CA 1
ATOM 1102 C C . ILE A 1 159 ? 14.433 1.118 -6.643 1.00 9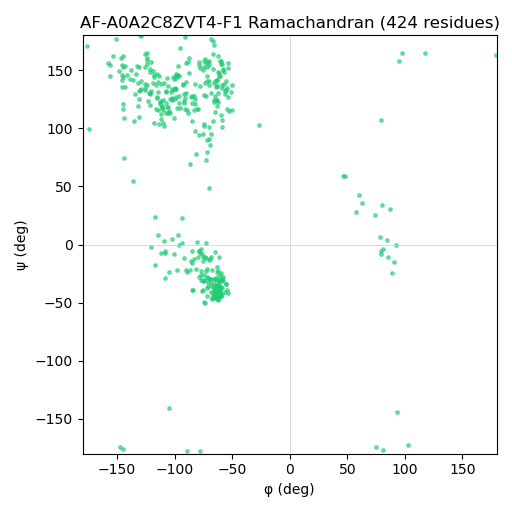5.50 159 ILE A C 1
ATOM 1104 O O . ILE A 1 159 ? 14.571 0.201 -5.836 1.00 95.50 159 ILE A O 1
ATOM 1108 N N . ALA A 1 160 ? 15.345 1.416 -7.565 1.00 93.31 160 ALA A N 1
ATOM 1109 C CA . ALA A 1 160 ? 16.619 0.719 -7.685 1.00 93.31 160 ALA A CA 1
ATOM 1110 C C . ALA A 1 160 ? 17.812 1.674 -7.617 1.00 93.31 160 ALA A C 1
ATOM 1112 O O . ALA A 1 160 ? 17.713 2.865 -7.928 1.00 93.31 160 ALA A O 1
ATOM 1113 N N . ASN A 1 161 ? 18.970 1.114 -7.284 1.00 92.38 161 ASN A N 1
ATOM 1114 C CA . ASN A 1 161 ? 20.242 1.814 -7.367 1.00 92.38 161 ASN A CA 1
ATOM 1115 C C . ASN A 1 161 ? 20.559 2.183 -8.830 1.00 92.38 161 ASN A C 1
ATOM 1117 O O . ASN A 1 161 ? 20.616 1.328 -9.710 1.00 92.38 161 ASN A O 1
ATOM 1121 N N . GLY A 1 162 ? 20.792 3.467 -9.111 1.00 89.38 162 GLY A N 1
ATOM 1122 C CA . GLY A 1 162 ? 21.120 3.931 -10.464 1.00 89.38 162 GLY A CA 1
ATOM 1123 C C . GLY A 1 162 ? 22.576 3.712 -10.891 1.00 89.38 162 GLY A C 1
ATOM 1124 O O . GLY A 1 162 ? 22.898 3.904 -12.066 1.00 89.38 162 GLY A O 1
ATOM 1125 N N . TYR A 1 163 ? 23.471 3.333 -9.978 1.00 87.69 163 TYR A N 1
ATOM 1126 C CA . TYR A 1 163 ? 24.886 3.064 -10.262 1.00 87.69 163 TYR A CA 1
ATOM 1127 C C . TYR A 1 163 ? 25.192 1.576 -10.457 1.00 87.69 163 TYR A C 1
ATOM 1129 O O . TYR A 1 163 ? 26.182 1.253 -11.110 1.00 87.69 163 TYR A O 1
ATOM 1137 N N . ASN A 1 164 ? 24.341 0.682 -9.943 1.00 84.56 164 ASN A N 1
ATOM 1138 C CA . ASN A 1 164 ? 24.473 -0.765 -10.089 1.00 84.56 164 ASN A CA 1
ATOM 1139 C C . ASN A 1 164 ? 23.124 -1.395 -10.457 1.00 84.56 164 ASN A C 1
ATOM 1141 O O . ASN A 1 164 ? 22.116 -1.140 -9.813 1.00 84.56 164 ASN A O 1
ATOM 1145 N N . PHE A 1 165 ? 23.105 -2.220 -11.499 1.00 76.75 165 PHE A N 1
ATOM 1146 C CA . PHE A 1 165 ? 21.883 -2.618 -12.202 1.00 76.75 165 PHE A CA 1
ATOM 1147 C C . PHE A 1 165 ? 21.364 -4.064 -12.040 1.00 76.75 165 PHE A C 1
ATOM 1149 O O . PHE A 1 165 ? 20.264 -4.302 -12.543 1.00 76.75 165 PHE A O 1
ATOM 1156 N N . PRO A 1 166 ? 22.045 -5.041 -11.397 1.00 84.38 166 PRO A N 1
ATOM 1157 C CA . PRO A 1 166 ? 21.508 -6.400 -11.261 1.00 84.38 166 PRO A CA 1
ATOM 1158 C C . PRO A 1 166 ? 20.109 -6.454 -10.631 1.00 84.38 166 PRO A C 1
ATOM 1160 O O . PRO A 1 166 ? 19.246 -7.197 -11.106 1.00 84.38 166 PRO A O 1
ATOM 1163 N N . ASP A 1 167 ? 19.863 -5.617 -9.621 1.00 85.00 167 ASP A N 1
ATOM 1164 C CA . ASP A 1 167 ? 18.580 -5.569 -8.914 1.00 85.00 167 ASP A CA 1
ATOM 1165 C C . ASP A 1 167 ? 17.480 -4.945 -9.787 1.00 85.00 167 ASP A C 1
ATOM 1167 O O . ASP A 1 167 ? 16.388 -5.499 -9.912 1.00 85.00 167 ASP A O 1
ATOM 1171 N N . ALA A 1 168 ? 17.792 -3.840 -10.476 1.00 85.25 168 ALA A N 1
ATOM 1172 C CA . ALA A 1 168 ? 16.880 -3.200 -11.427 1.00 85.25 168 ALA A CA 1
ATOM 1173 C C . ALA A 1 168 ? 16.507 -4.141 -12.585 1.00 85.25 168 ALA A C 1
ATOM 1175 O O . ALA A 1 168 ? 15.340 -4.246 -12.960 1.00 85.25 168 ALA A O 1
ATOM 1176 N N . LEU A 1 169 ? 17.496 -4.856 -13.132 1.00 84.62 169 LEU A N 1
ATOM 1177 C CA . LEU A 1 169 ? 17.305 -5.799 -14.233 1.00 84.62 169 LEU A CA 1
ATOM 1178 C C . LEU A 1 169 ? 16.401 -6.967 -13.824 1.00 84.62 169 LEU A C 1
ATOM 1180 O O . LEU A 1 169 ? 15.516 -7.354 -14.585 1.00 84.62 169 LEU A O 1
ATOM 1184 N N . SER A 1 170 ? 16.597 -7.498 -12.616 1.00 87.00 170 SER A N 1
ATOM 1185 C CA . SER A 1 170 ? 15.799 -8.610 -12.088 1.00 87.00 170 SER A CA 1
ATOM 1186 C C . SER A 1 170 ? 14.355 -8.198 -11.782 1.00 87.00 170 SER A C 1
ATOM 1188 O O . SER A 1 170 ? 13.441 -9.014 -11.890 1.00 87.00 170 SER A O 1
ATOM 1190 N N . ALA A 1 171 ? 14.133 -6.929 -11.435 1.00 85.81 171 ALA A N 1
ATOM 1191 C CA . ALA A 1 171 ? 12.812 -6.406 -11.105 1.00 85.81 171 ALA A CA 1
ATOM 1192 C C . ALA A 1 171 ? 12.001 -5.926 -12.315 1.00 85.81 171 ALA A C 1
ATOM 1194 O O . ALA A 1 171 ? 10.774 -5.865 -12.231 1.00 85.81 171 ALA A O 1
ATOM 1195 N N . ALA A 1 172 ? 12.645 -5.596 -13.438 1.00 86.62 172 ALA A N 1
ATOM 1196 C CA . ALA A 1 172 ? 11.966 -5.029 -14.602 1.00 86.62 172 ALA A CA 1
ATOM 1197 C C . ALA A 1 172 ? 10.771 -5.867 -15.114 1.00 86.62 172 ALA A C 1
ATOM 1199 O O . ALA A 1 172 ? 9.726 -5.272 -15.385 1.00 86.62 172 ALA A O 1
ATOM 1200 N N . PRO A 1 173 ? 10.835 -7.217 -15.191 1.00 87.62 173 PRO A N 1
ATOM 1201 C CA . PRO A 1 173 ? 9.674 -8.025 -15.574 1.00 87.62 173 PRO A CA 1
ATOM 1202 C C . PRO A 1 173 ? 8.522 -7.963 -14.562 1.00 87.62 173 PRO A C 1
ATOM 1204 O O . PRO A 1 173 ? 7.360 -7.937 -14.962 1.00 87.62 173 PRO A O 1
ATOM 1207 N N . ALA A 1 174 ? 8.828 -7.917 -13.259 1.00 89.25 174 ALA A N 1
ATOM 1208 C CA . ALA A 1 174 ? 7.816 -7.788 -12.210 1.00 89.25 174 ALA A CA 1
ATOM 1209 C C . ALA A 1 174 ? 7.134 -6.414 -12.274 1.00 89.25 174 ALA A C 1
ATOM 1211 O O . ALA A 1 174 ? 5.910 -6.336 -12.295 1.00 89.25 174 ALA A O 1
ATOM 1212 N N . ALA A 1 175 ? 7.919 -5.345 -12.420 1.00 92.00 175 ALA A N 1
ATOM 1213 C CA . ALA A 1 175 ? 7.403 -3.992 -12.590 1.00 92.00 175 ALA A CA 1
ATOM 1214 C C . ALA A 1 175 ? 6.563 -3.843 -13.870 1.00 92.00 175 ALA A C 1
ATOM 1216 O O . ALA A 1 175 ? 5.490 -3.245 -13.833 1.00 92.00 175 ALA A O 1
ATOM 1217 N N . GLY A 1 176 ? 6.996 -4.446 -14.983 1.00 89.44 176 GLY A N 1
ATOM 1218 C CA . GLY A 1 176 ? 6.219 -4.489 -16.224 1.00 89.44 176 GLY A CA 1
ATOM 1219 C C . GLY A 1 176 ? 4.881 -5.215 -16.056 1.00 89.44 176 GLY A C 1
ATOM 1220 O O . GLY A 1 176 ? 3.854 -4.698 -16.488 1.00 89.44 176 GLY A O 1
ATOM 1221 N N . LYS A 1 177 ? 4.870 -6.367 -15.368 1.00 88.19 177 LYS A N 1
ATOM 1222 C CA . LYS A 1 177 ? 3.642 -7.118 -15.049 1.00 88.19 177 LYS A CA 1
ATOM 1223 C C . LYS A 1 177 ? 2.686 -6.324 -14.155 1.00 88.19 177 LYS A C 1
ATOM 1225 O O . LYS A 1 177 ? 1.480 -6.366 -14.376 1.00 88.19 177 LYS A O 1
ATOM 1230 N N . ASP A 1 178 ? 3.220 -5.614 -13.167 1.00 89.50 178 ASP A N 1
ATOM 1231 C CA . ASP A 1 178 ? 2.435 -4.791 -12.243 1.00 89.50 178 ASP A CA 1
ATOM 1232 C C . ASP A 1 178 ? 1.966 -3.468 -12.875 1.00 89.50 178 ASP A C 1
ATOM 1234 O O . ASP A 1 178 ? 1.196 -2.728 -12.261 1.00 89.50 178 ASP A O 1
ATOM 1238 N N . GLY A 1 179 ? 2.433 -3.138 -14.086 1.00 90.38 179 GLY A N 1
ATOM 1239 C CA . GLY A 1 179 ? 2.172 -1.846 -14.716 1.00 90.38 179 GLY A CA 1
ATOM 1240 C C . GLY A 1 179 ? 2.764 -0.680 -13.920 1.00 90.38 179 GLY A C 1
ATOM 1241 O O . GLY A 1 179 ? 2.159 0.392 -13.863 1.00 90.38 179 GLY A O 1
ATOM 1242 N N . ALA A 1 180 ? 3.932 -0.888 -13.311 1.00 94.44 180 ALA A N 1
ATOM 1243 C CA . ALA A 1 180 ? 4.568 0.013 -12.359 1.00 94.44 180 ALA A CA 1
ATOM 1244 C C . ALA A 1 180 ? 5.903 0.579 -12.871 1.00 94.44 180 ALA A C 1
ATOM 1246 O O . ALA A 1 180 ? 6.646 -0.126 -13.559 1.00 94.44 180 ALA A O 1
ATOM 1247 N N . PRO A 1 181 ? 6.258 1.828 -12.518 1.00 95.62 181 PRO A N 1
ATOM 1248 C CA . PRO A 1 181 ? 7.548 2.390 -12.887 1.00 95.62 181 PRO A CA 1
ATOM 1249 C C . PRO A 1 181 ? 8.682 1.807 -12.033 1.00 95.62 181 PRO A C 1
ATOM 1251 O O . PRO A 1 181 ? 8.503 1.496 -10.851 1.00 95.62 181 PRO A O 1
ATOM 1254 N N . VAL A 1 182 ? 9.873 1.740 -12.633 1.00 95.19 182 VAL A N 1
ATOM 1255 C CA . VAL A 1 182 ? 11.149 1.615 -11.916 1.00 95.19 182 VAL A CA 1
ATOM 1256 C C . VAL A 1 182 ? 11.837 2.975 -11.970 1.00 95.19 182 VAL A C 1
ATOM 1258 O O . VAL A 1 182 ? 12.199 3.440 -13.051 1.00 95.19 182 VAL A O 1
ATOM 1261 N N . LEU A 1 183 ? 12.009 3.614 -10.815 1.00 95.50 183 LEU A N 1
ATOM 1262 C CA . LEU A 1 183 ? 12.785 4.845 -10.682 1.00 95.50 183 LEU A CA 1
ATOM 1263 C C . LEU A 1 183 ? 14.185 4.521 -10.162 1.00 95.50 183 LEU A C 1
ATOM 1265 O O . LEU A 1 183 ? 14.374 3.617 -9.344 1.00 95.50 183 LEU A O 1
ATOM 1269 N N . LEU A 1 184 ? 15.172 5.281 -10.627 1.00 93.75 184 LEU A N 1
ATOM 1270 C CA . LEU A 1 184 ? 16.557 5.127 -10.199 1.00 93.75 184 LEU A CA 1
ATOM 1271 C C . LEU A 1 184 ? 16.902 6.158 -9.128 1.00 93.75 184 LEU A C 1
ATOM 1273 O O . LEU A 1 184 ? 16.504 7.315 -9.231 1.00 93.75 184 LEU A O 1
ATOM 1277 N N . SER A 1 185 ? 17.713 5.763 -8.149 1.00 94.56 185 SER A N 1
ATOM 1278 C CA . SER A 1 185 ? 18.215 6.652 -7.097 1.00 94.56 185 SER A CA 1
ATOM 1279 C C . SER A 1 185 ? 19.664 6.313 -6.714 1.00 94.56 185 SER A C 1
ATOM 1281 O O . SER A 1 185 ? 20.094 5.173 -6.901 1.00 94.56 185 SER A O 1
ATOM 1283 N N . PRO A 1 186 ? 20.460 7.267 -6.197 1.00 94.25 186 PRO A N 1
ATOM 1284 C CA . PRO A 1 186 ? 21.683 6.976 -5.460 1.00 94.25 186 PRO A CA 1
ATOM 1285 C C . PRO A 1 186 ? 21.425 6.104 -4.213 1.00 94.25 186 PRO A C 1
ATOM 1287 O O . PRO A 1 186 ? 20.340 6.186 -3.638 1.00 94.25 186 PRO A O 1
ATOM 1290 N N . PRO A 1 187 ? 22.433 5.345 -3.739 1.00 93.25 187 PRO A N 1
ATOM 1291 C CA . PRO A 1 187 ? 22.322 4.503 -2.544 1.00 93.25 187 PRO A CA 1
ATOM 1292 C C . PRO A 1 187 ? 22.025 5.272 -1.256 1.00 93.25 187 PRO A C 1
ATOM 1294 O O . PRO A 1 187 ? 21.367 4.732 -0.379 1.00 93.25 187 PRO A O 1
ATOM 1297 N N . GLU A 1 188 ? 22.509 6.515 -1.154 1.00 92.00 188 GLU A N 1
ATOM 1298 C CA . GLU A 1 188 ? 22.491 7.333 0.072 1.00 92.00 188 GLU A CA 1
ATOM 1299 C C . GLU A 1 188 ? 21.651 8.611 -0.064 1.00 92.00 188 GLU A C 1
ATOM 1301 O O . GLU A 1 188 ? 21.878 9.610 0.617 1.00 92.00 188 GLU A O 1
ATOM 1306 N N . GLY A 1 189 ? 20.690 8.634 -0.986 1.00 91.88 189 GLY A N 1
ATOM 1307 C CA . GLY A 1 189 ? 19.803 9.782 -1.112 1.00 91.88 189 GLY A CA 1
ATOM 1308 C C . GLY A 1 189 ? 18.778 9.640 -2.219 1.00 91.88 189 GLY A C 1
ATOM 1309 O O . GLY A 1 189 ? 18.928 8.824 -3.125 1.00 91.88 189 GLY A O 1
ATOM 1310 N N . ILE A 1 190 ? 17.743 10.477 -2.149 1.00 96.19 190 ILE A N 1
ATOM 1311 C CA . ILE A 1 190 ? 16.677 10.559 -3.150 1.00 96.19 190 ILE A CA 1
ATOM 1312 C C . ILE A 1 190 ? 16.810 11.913 -3.858 1.00 96.19 190 ILE A C 1
ATOM 1314 O O . ILE A 1 190 ? 16.585 12.945 -3.221 1.00 96.19 190 ILE A O 1
ATOM 1318 N N . PRO A 1 191 ? 17.179 11.964 -5.150 1.00 97.12 191 PRO A N 1
ATOM 1319 C CA . PRO A 1 191 ? 17.305 13.212 -5.887 1.00 97.12 191 PRO A CA 1
ATOM 1320 C C . PRO A 1 191 ? 15.963 13.941 -5.938 1.00 97.12 191 PRO A C 1
ATOM 1322 O O . PRO A 1 191 ? 14.913 13.303 -6.026 1.00 97.12 191 PRO A O 1
ATOM 1325 N N . SER A 1 192 ? 15.979 15.274 -5.947 1.00 97.06 192 SER A N 1
ATOM 1326 C CA . SER A 1 192 ? 14.751 16.084 -5.972 1.00 97.06 192 SER A CA 1
ATOM 1327 C C . SER A 1 192 ? 13.830 15.741 -7.149 1.00 97.06 192 SER A C 1
ATOM 1329 O O . SER A 1 192 ? 12.614 15.741 -6.992 1.00 97.06 192 SER A O 1
ATOM 1331 N N . VAL A 1 193 ? 14.394 15.368 -8.303 1.00 97.69 193 VAL A N 1
ATOM 1332 C CA . VAL A 1 193 ? 13.623 14.914 -9.473 1.00 97.69 193 VAL A CA 1
ATOM 1333 C C . VAL A 1 193 ? 12.854 13.612 -9.211 1.00 97.69 193 VAL A C 1
ATOM 1335 O O . VAL A 1 193 ? 11.731 13.458 -9.681 1.00 97.69 193 VAL A O 1
ATOM 1338 N N . ILE A 1 194 ? 13.414 12.703 -8.408 1.00 97.81 194 ILE A N 1
ATOM 1339 C CA . ILE A 1 194 ? 12.752 11.456 -8.006 1.00 97.81 194 ILE A CA 1
ATOM 1340 C C . ILE A 1 194 ? 11.700 11.736 -6.935 1.00 97.81 194 ILE A C 1
ATOM 1342 O O . ILE A 1 194 ? 10.606 11.191 -7.007 1.00 97.81 194 ILE A O 1
ATOM 1346 N N . GLN A 1 195 ? 11.984 12.632 -5.986 1.00 97.88 195 GLN A N 1
ATOM 1347 C CA . GLN A 1 195 ? 10.999 13.067 -4.988 1.00 97.88 195 GLN A CA 1
ATOM 1348 C C . GLN A 1 195 ? 9.772 13.713 -5.649 1.00 97.88 195 GLN A C 1
ATOM 1350 O O . GLN A 1 195 ? 8.632 13.401 -5.300 1.00 97.88 195 GLN A O 1
ATOM 1355 N N . ALA A 1 196 ? 9.992 14.584 -6.638 1.00 97.88 196 ALA A N 1
ATOM 1356 C CA . ALA A 1 196 ? 8.921 15.214 -7.402 1.00 97.88 196 ALA A CA 1
ATOM 1357 C C . ALA A 1 196 ? 8.085 14.175 -8.160 1.00 97.88 196 ALA A C 1
ATOM 1359 O O . ALA A 1 196 ? 6.856 14.236 -8.148 1.00 97.88 196 ALA A O 1
ATOM 1360 N N . GLU A 1 197 ? 8.743 13.187 -8.766 1.00 98.00 197 GLU A N 1
ATOM 1361 C CA . GLU A 1 197 ? 8.051 12.123 -9.483 1.00 98.00 197 GLU A CA 1
ATOM 1362 C C . GLU A 1 197 ? 7.267 11.198 -8.545 1.00 98.00 197 GLU A C 1
ATOM 1364 O O . GLU A 1 197 ? 6.118 10.877 -8.829 1.00 98.00 197 GLU A O 1
ATOM 1369 N N . LEU A 1 198 ? 7.816 10.840 -7.384 1.00 97.56 198 LEU A N 1
ATOM 1370 C CA . LEU A 1 198 ? 7.098 10.094 -6.347 1.00 97.56 198 LEU A CA 1
ATOM 1371 C C . LEU A 1 198 ? 5.873 10.861 -5.834 1.00 97.56 198 LEU A C 1
ATOM 1373 O O . LEU A 1 198 ? 4.797 10.285 -5.690 1.00 97.56 198 LEU A O 1
ATOM 1377 N N . THR A 1 199 ? 6.010 12.173 -5.644 1.00 96.38 199 THR A N 1
ATOM 1378 C CA . THR A 1 199 ? 4.897 13.053 -5.254 1.00 96.38 199 THR A CA 1
ATOM 1379 C C . THR A 1 199 ? 3.798 13.074 -6.317 1.00 96.38 199 THR A C 1
ATOM 1381 O O . THR A 1 199 ? 2.613 13.032 -5.990 1.00 96.38 199 THR A O 1
ATOM 1384 N N . ARG A 1 200 ? 4.172 13.111 -7.603 1.00 96.88 200 ARG A N 1
ATOM 1385 C CA . ARG A 1 200 ? 3.225 13.037 -8.725 1.00 96.88 200 ARG A CA 1
ATOM 1386 C C . ARG A 1 200 ? 2.550 11.667 -8.801 1.00 96.88 200 ARG A C 1
ATOM 1388 O O . ARG A 1 200 ? 1.348 11.594 -9.043 1.00 96.88 200 ARG A O 1
ATOM 1395 N N . LEU A 1 201 ? 3.320 10.596 -8.627 1.00 95.75 201 LEU A N 1
ATOM 1396 C CA . LEU A 1 201 ? 2.864 9.213 -8.749 1.00 95.75 201 LEU A CA 1
ATOM 1397 C C . LEU A 1 201 ? 1.941 8.784 -7.615 1.00 95.75 201 LEU A C 1
ATOM 1399 O O . LEU A 1 201 ? 1.101 7.923 -7.862 1.00 95.75 201 LEU A O 1
ATOM 1403 N N . LYS A 1 202 ? 2.072 9.365 -6.416 1.00 92.62 202 LYS A N 1
ATOM 1404 C CA . LYS A 1 202 ? 1.262 9.017 -5.237 1.00 92.62 202 LYS A CA 1
ATOM 1405 C C . LYS A 1 202 ? 1.190 7.497 -5.000 1.00 92.62 202 LYS A C 1
ATOM 1407 O O . LYS A 1 202 ? 0.103 6.920 -5.071 1.00 92.62 202 LYS A O 1
ATOM 1412 N N . PRO A 1 203 ? 2.339 6.822 -4.816 1.00 93.88 203 PRO A N 1
ATOM 1413 C CA . PRO A 1 203 ? 2.374 5.372 -4.721 1.00 93.88 203 PRO A CA 1
ATOM 1414 C C . PRO A 1 203 ? 1.623 4.851 -3.494 1.00 93.88 203 PRO A C 1
ATOM 1416 O O . PRO A 1 203 ? 1.846 5.332 -2.388 1.00 93.88 203 PRO A O 1
ATOM 1419 N N . GLY A 1 204 ? 0.819 3.798 -3.663 1.00 88.00 204 GLY A N 1
ATOM 1420 C CA . GLY A 1 204 ? 0.279 3.038 -2.524 1.00 88.00 204 GLY A CA 1
ATOM 1421 C C . GLY A 1 204 ? 1.349 2.184 -1.829 1.00 88.00 204 GLY A C 1
ATOM 1422 O O . GLY A 1 204 ? 1.282 1.910 -0.633 1.00 88.00 204 GLY A O 1
ATOM 1423 N N . ARG A 1 205 ? 2.379 1.762 -2.567 1.00 91.62 205 ARG A N 1
ATOM 1424 C CA . ARG A 1 205 ? 3.521 1.003 -2.049 1.00 91.62 205 ARG A CA 1
ATOM 1425 C C . ARG A 1 205 ? 4.792 1.380 -2.794 1.00 91.62 205 ARG A C 1
ATOM 1427 O O . ARG A 1 205 ? 4.781 1.517 -4.012 1.00 91.62 205 ARG A O 1
ATOM 1434 N N . ILE A 1 206 ? 5.906 1.456 -2.078 1.00 95.06 206 ILE A N 1
ATOM 1435 C CA . ILE A 1 206 ? 7.235 1.552 -2.682 1.00 95.06 206 ILE A CA 1
ATOM 1436 C C . ILE A 1 206 ? 8.015 0.281 -2.348 1.00 95.06 206 ILE A C 1
ATOM 1438 O O . ILE A 1 206 ? 8.037 -0.149 -1.197 1.00 95.06 206 ILE A O 1
ATOM 1442 N N . VAL A 1 207 ? 8.630 -0.334 -3.357 1.00 94.44 207 VAL A N 1
ATOM 1443 C CA . VAL A 1 207 ? 9.513 -1.496 -3.206 1.00 94.44 207 VAL A CA 1
ATOM 1444 C C . VAL A 1 207 ? 10.940 -1.063 -3.506 1.00 94.44 207 VAL A C 1
ATOM 1446 O O . VAL A 1 207 ? 11.255 -0.682 -4.631 1.00 94.44 207 VAL A O 1
ATOM 1449 N N . VAL A 1 208 ? 11.801 -1.130 -2.495 1.00 94.75 208 VAL A N 1
ATOM 1450 C CA . VAL A 1 208 ? 13.239 -0.886 -2.644 1.00 94.75 208 VAL A CA 1
ATOM 1451 C C . VAL A 1 208 ? 13.909 -2.178 -3.096 1.00 94.75 208 VAL A C 1
ATOM 1453 O O . VAL A 1 208 ? 13.696 -3.237 -2.507 1.00 94.75 208 VAL A O 1
ATOM 1456 N N . LEU A 1 209 ? 14.680 -2.094 -4.175 1.00 92.38 209 LEU A N 1
ATOM 1457 C CA . LEU A 1 209 ? 15.346 -3.224 -4.805 1.00 92.38 209 LEU A CA 1
ATOM 1458 C C . LEU A 1 209 ? 16.806 -3.298 -4.355 1.00 92.38 209 LEU A C 1
ATOM 1460 O O . LEU A 1 209 ? 17.551 -2.328 -4.494 1.00 92.38 209 LEU A O 1
ATOM 1464 N N . GLY A 1 210 ? 17.197 -4.473 -3.865 1.00 88.75 210 GLY A N 1
ATOM 1465 C CA . GLY A 1 210 ? 18.523 -4.731 -3.310 1.00 88.75 210 GLY A CA 1
ATOM 1466 C C . GLY A 1 210 ? 18.565 -4.631 -1.782 1.00 88.75 210 GLY A C 1
ATOM 1467 O O . GLY A 1 210 ? 17.640 -4.139 -1.139 1.00 88.75 210 GLY A O 1
ATOM 1468 N N . GLY A 1 211 ? 19.641 -5.157 -1.191 1.00 89.38 211 GLY A N 1
ATOM 1469 C CA . GLY A 1 211 ? 19.900 -5.041 0.248 1.00 89.38 211 GLY A CA 1
ATOM 1470 C C . GLY A 1 211 ? 20.445 -3.663 0.641 1.00 89.38 211 GLY A C 1
ATOM 1471 O O . GLY A 1 211 ? 20.679 -2.808 -0.211 1.00 89.38 211 GLY A O 1
ATOM 1472 N N . THR A 1 212 ? 20.747 -3.482 1.927 1.00 89.56 212 THR A N 1
ATOM 1473 C CA . THR A 1 212 ? 21.181 -2.193 2.503 1.00 89.56 212 THR A CA 1
ATOM 1474 C C . THR A 1 212 ? 22.466 -1.616 1.895 1.00 89.56 212 THR A C 1
ATOM 1476 O O . THR A 1 212 ? 22.660 -0.406 1.887 1.00 89.56 212 THR A O 1
ATOM 1479 N N . ASN A 1 213 ? 23.324 -2.465 1.317 1.00 84.69 213 ASN A N 1
ATOM 1480 C CA . ASN A 1 213 ? 24.515 -2.034 0.572 1.00 84.69 213 ASN A CA 1
ATOM 1481 C C . ASN A 1 213 ? 24.193 -1.461 -0.820 1.00 84.69 213 ASN A C 1
ATOM 1483 O O . ASN A 1 213 ? 24.986 -0.707 -1.378 1.00 84.69 213 ASN A O 1
ATOM 1487 N N . ALA A 1 214 ? 23.073 -1.869 -1.422 1.00 88.75 214 ALA A N 1
ATOM 1488 C CA . ALA A 1 214 ? 22.629 -1.355 -2.713 1.00 88.75 214 ALA A CA 1
ATOM 1489 C C . ALA A 1 214 ? 21.831 -0.058 -2.537 1.00 88.75 214 ALA A C 1
ATOM 1491 O O . ALA A 1 214 ? 21.999 0.861 -3.338 1.00 88.75 214 ALA A O 1
ATOM 1492 N N . MET A 1 215 ? 21.002 0.002 -1.493 1.00 92.19 215 MET A N 1
ATOM 1493 C CA . MET A 1 215 ? 20.146 1.128 -1.126 1.00 92.19 215 MET A CA 1
ATOM 1494 C C . MET A 1 215 ? 20.078 1.213 0.399 1.00 92.19 215 MET A C 1
ATOM 1496 O O . MET A 1 215 ? 19.643 0.253 1.029 1.00 92.19 215 MET A O 1
ATOM 1500 N N . SER A 1 216 ? 20.493 2.328 0.999 1.00 92.19 216 SER A N 1
ATOM 1501 C CA . SER A 1 216 ? 20.604 2.416 2.456 1.00 92.19 216 SER A CA 1
ATOM 1502 C C . SER A 1 216 ? 19.247 2.454 3.162 1.00 92.19 216 SER A C 1
ATOM 1504 O O . SER A 1 216 ? 18.229 2.871 2.599 1.00 92.19 216 SER A O 1
ATOM 1506 N N . ASP A 1 217 ? 19.234 2.070 4.443 1.00 90.00 217 ASP A N 1
ATOM 1507 C CA . ASP A 1 217 ? 18.031 2.138 5.285 1.00 90.00 217 ASP A CA 1
ATOM 1508 C C . ASP A 1 217 ? 17.482 3.565 5.390 1.00 90.00 217 ASP A C 1
ATOM 1510 O O . ASP A 1 217 ? 16.272 3.760 5.500 1.00 90.00 217 ASP A O 1
ATOM 1514 N N . ASN A 1 218 ? 18.354 4.575 5.304 1.00 87.81 218 ASN A N 1
ATOM 1515 C CA . ASN A 1 218 ? 17.950 5.978 5.293 1.00 87.81 218 ASN A CA 1
ATOM 1516 C C . ASN A 1 218 ? 17.088 6.294 4.061 1.00 87.81 218 ASN A C 1
ATOM 1518 O O . ASN A 1 218 ? 16.033 6.916 4.185 1.00 87.81 218 ASN A O 1
ATOM 1522 N N . VAL A 1 219 ? 17.478 5.803 2.879 1.00 92.25 219 VAL A N 1
ATOM 1523 C CA . VAL A 1 219 ? 16.654 5.955 1.675 1.00 92.25 219 VAL A CA 1
ATOM 1524 C C . VAL A 1 219 ? 15.310 5.250 1.845 1.00 92.25 219 VAL A C 1
ATOM 1526 O O . VAL A 1 219 ? 14.279 5.857 1.561 1.00 92.25 219 VAL A O 1
ATOM 1529 N N . ALA A 1 220 ? 15.292 4.015 2.352 1.00 88.38 220 ALA A N 1
ATOM 1530 C CA . ALA A 1 220 ? 14.045 3.287 2.592 1.00 88.38 220 ALA A CA 1
ATOM 1531 C C . ALA A 1 220 ? 13.107 4.027 3.568 1.00 88.38 220 ALA A C 1
ATOM 1533 O O . ALA A 1 220 ? 11.909 4.135 3.309 1.00 88.38 220 ALA A O 1
ATOM 1534 N N . GLN A 1 221 ? 13.650 4.592 4.650 1.00 87.38 221 GLN A N 1
ATOM 1535 C CA . GLN A 1 221 ? 12.893 5.392 5.618 1.00 87.38 221 GLN A CA 1
ATOM 1536 C C . GLN A 1 221 ? 12.349 6.683 4.998 1.00 87.38 221 GLN A C 1
ATOM 1538 O O . GLN A 1 221 ? 11.172 6.992 5.169 1.00 87.38 221 GLN A O 1
ATOM 1543 N N . ASN A 1 222 ? 13.159 7.411 4.226 1.00 88.81 222 ASN A N 1
ATOM 1544 C CA . ASN A 1 222 ? 12.716 8.641 3.567 1.00 88.81 222 ASN A CA 1
ATOM 1545 C C . ASN A 1 222 ? 11.643 8.375 2.502 1.00 88.81 222 ASN A C 1
ATOM 1547 O O . ASN A 1 222 ? 10.734 9.186 2.326 1.00 88.81 222 ASN A O 1
ATOM 1551 N N . LEU A 1 223 ? 11.711 7.231 1.810 1.00 93.50 223 LEU A N 1
ATOM 1552 C CA . LEU A 1 223 ? 10.695 6.821 0.839 1.00 93.50 223 LEU A CA 1
ATOM 1553 C C . LEU A 1 223 ? 9.320 6.602 1.485 1.00 93.50 223 LEU A C 1
ATOM 1555 O O . LEU A 1 223 ? 8.310 6.826 0.820 1.00 93.50 223 LEU A O 1
ATOM 1559 N N . ALA A 1 224 ? 9.257 6.237 2.771 1.00 87.62 224 ALA A N 1
ATOM 1560 C CA . ALA A 1 224 ? 7.989 6.049 3.477 1.00 87.62 224 ALA A CA 1
ATOM 1561 C C . ALA A 1 224 ? 7.119 7.320 3.481 1.00 87.62 224 ALA A C 1
ATOM 1563 O O . ALA A 1 224 ? 5.898 7.215 3.444 1.00 87.62 224 ALA A O 1
ATOM 1564 N N . GLY A 1 225 ? 7.730 8.511 3.442 1.00 87.19 225 GLY A N 1
ATOM 1565 C CA . GLY A 1 225 ? 7.011 9.787 3.361 1.00 87.19 225 GLY A CA 1
ATOM 1566 C C . GLY A 1 225 ? 6.309 10.051 2.022 1.00 87.19 225 GLY A C 1
ATOM 1567 O O . GLY A 1 225 ? 5.496 10.966 1.941 1.00 87.19 225 GLY A O 1
ATOM 1568 N N . PHE A 1 226 ? 6.603 9.268 0.978 1.00 89.50 226 PHE A N 1
ATOM 1569 C CA . PHE A 1 226 ? 5.976 9.388 -0.344 1.00 89.50 226 PHE A CA 1
ATOM 1570 C C . PHE A 1 226 ? 4.869 8.365 -0.590 1.00 89.50 226 PHE A C 1
ATOM 1572 O O . PHE A 1 226 ? 4.188 8.437 -1.612 1.00 89.50 226 PHE A O 1
ATOM 1579 N N . VAL A 1 227 ? 4.703 7.399 0.312 1.00 86.69 227 VAL A N 1
ATOM 1580 C CA . VAL A 1 227 ? 3.627 6.419 0.223 1.00 86.69 227 VAL A CA 1
ATOM 1581 C C . VAL A 1 227 ? 2.352 7.077 0.741 1.00 86.69 227 VAL A C 1
ATOM 1583 O O . VAL A 1 227 ? 2.284 7.441 1.914 1.00 86.69 227 VAL A O 1
ATOM 1586 N N . GLU A 1 228 ? 1.334 7.232 -0.110 1.00 66.44 228 GLU A N 1
ATOM 1587 C CA . GLU A 1 228 ? -0.008 7.521 0.407 1.00 66.44 228 GLU A CA 1
ATOM 1588 C C . GLU A 1 228 ? -0.422 6.301 1.230 1.00 66.44 228 GLU A C 1
ATOM 1590 O O . GLU A 1 228 ? -0.338 5.177 0.726 1.00 66.44 228 GLU A O 1
ATOM 1595 N N . GLU A 1 229 ? -0.776 6.503 2.508 1.00 55.41 229 GLU A N 1
ATOM 1596 C CA . GLU A 1 229 ? -1.046 5.387 3.411 1.00 55.41 229 GLU A CA 1
ATOM 1597 C C . GLU A 1 229 ? -2.020 4.412 2.744 1.00 55.41 229 GLU A C 1
ATOM 1599 O O . GLU A 1 229 ? -3.147 4.761 2.391 1.00 55.41 229 GLU A O 1
ATOM 1604 N N . ASN A 1 230 ? -1.526 3.201 2.505 1.00 46.59 230 ASN A N 1
ATOM 1605 C CA . ASN A 1 230 ? -2.138 2.275 1.577 1.00 46.59 230 ASN A CA 1
ATOM 1606 C C . ASN A 1 230 ? -3.536 1.874 2.097 1.00 46.59 230 ASN A C 1
ATOM 1608 O O . ASN A 1 230 ? -3.615 1.171 3.111 1.00 46.59 230 ASN A O 1
ATOM 1612 N N . PRO A 1 231 ? -4.639 2.231 1.411 1.00 50.12 231 PRO A N 1
ATOM 1613 C CA . PRO A 1 231 ? -6.000 1.875 1.828 1.00 50.12 231 PRO A CA 1
ATOM 1614 C C . PRO A 1 231 ? -6.253 0.354 1.879 1.00 50.12 231 PRO A C 1
ATOM 1616 O O . PRO A 1 231 ? -7.270 -0.103 2.401 1.00 50.12 231 PRO A O 1
ATOM 1619 N N . SER A 1 232 ? -5.324 -0.446 1.339 1.00 49.75 232 SER A N 1
ATOM 1620 C CA . SER A 1 232 ? -5.368 -1.911 1.347 1.00 49.75 232 SER A CA 1
ATOM 1621 C C . SER A 1 232 ? -4.843 -2.561 2.636 1.00 49.75 232 SER A C 1
ATOM 1623 O O . SER A 1 232 ? -5.048 -3.765 2.814 1.00 49.75 232 SER A O 1
ATOM 1625 N N . SER A 1 233 ? -4.163 -1.833 3.526 1.00 58.28 233 SER A N 1
ATOM 1626 C CA . SER A 1 233 ? -3.819 -2.362 4.851 1.00 58.28 233 SER A CA 1
ATOM 1627 C C . SER A 1 233 ? -5.038 -2.222 5.755 1.00 58.28 233 SER A C 1
ATOM 1629 O O . SER A 1 233 ? -5.494 -1.112 6.007 1.00 58.28 233 SER A O 1
ATOM 1631 N N . ALA A 1 234 ? -5.603 -3.334 6.227 1.00 71.31 234 ALA A N 1
ATOM 1632 C CA . ALA A 1 234 ? -6.789 -3.289 7.079 1.00 71.31 234 ALA A CA 1
ATOM 1633 C C . ALA A 1 234 ? -6.517 -2.506 8.376 1.00 71.31 234 ALA A C 1
ATOM 1635 O O . ALA A 1 234 ? -5.430 -2.607 8.949 1.00 71.31 234 ALA A O 1
ATOM 1636 N N . LEU A 1 235 ? -7.528 -1.780 8.871 1.00 87.12 235 LEU A N 1
ATOM 1637 C CA . LEU A 1 235 ? -7.483 -1.223 10.223 1.00 87.12 235 LEU A CA 1
ATOM 1638 C C . LEU A 1 235 ? -7.198 -2.347 11.226 1.00 87.12 235 LEU A C 1
ATOM 1640 O O . LEU A 1 235 ? -7.803 -3.421 11.181 1.00 87.12 235 LEU A O 1
ATOM 1644 N N . THR A 1 236 ? -6.292 -2.088 12.159 1.00 88.19 236 THR A N 1
ATOM 1645 C CA . THR A 1 236 ? -5.959 -3.027 13.232 1.00 88.19 236 THR A CA 1
ATOM 1646 C C . THR A 1 236 ? -6.387 -2.453 14.572 1.00 88.19 236 THR A C 1
ATOM 1648 O O . THR A 1 236 ? -6.336 -1.243 14.783 1.00 88.19 236 THR A O 1
ATOM 1651 N N . ALA A 1 237 ? -6.825 -3.333 15.472 1.00 91.00 237 ALA A N 1
ATOM 1652 C CA . ALA A 1 237 ? -7.184 -2.991 16.840 1.00 91.00 237 ALA A CA 1
ATOM 1653 C C . ALA A 1 237 ? -6.510 -3.982 17.788 1.00 91.00 237 ALA A C 1
ATOM 1655 O O . ALA A 1 237 ? -6.740 -5.192 17.680 1.00 91.00 237 ALA A O 1
ATOM 1656 N N . THR A 1 238 ? -5.659 -3.475 18.678 1.00 88.31 238 THR A N 1
ATOM 1657 C CA . THR A 1 238 ? -4.971 -4.280 19.691 1.00 88.31 238 THR A CA 1
ATOM 1658 C C . THR A 1 238 ? -4.842 -3.500 21.006 1.00 88.31 238 THR A C 1
ATOM 1660 O O . THR A 1 238 ? -4.506 -2.314 20.973 1.00 88.31 238 THR A O 1
ATOM 1663 N N . PRO A 1 239 ? -5.118 -4.112 22.171 1.00 93.25 239 PRO A N 1
ATOM 1664 C CA . PRO A 1 239 ? -5.752 -5.424 22.343 1.00 93.25 239 PRO A CA 1
ATOM 1665 C C . PRO A 1 239 ? -7.218 -5.428 21.862 1.00 93.25 239 PRO A C 1
ATOM 1667 O O . PRO A 1 239 ? -7.756 -4.393 21.466 1.00 93.25 239 PRO A O 1
ATOM 1670 N N . ALA A 1 240 ? -7.868 -6.599 21.874 1.00 91.81 240 ALA A N 1
ATOM 1671 C CA . ALA A 1 240 ? -9.306 -6.687 21.618 1.00 91.81 240 ALA A CA 1
ATOM 1672 C C . ALA A 1 240 ? -10.097 -5.822 22.624 1.00 91.81 240 ALA A C 1
ATOM 1674 O O . ALA A 1 240 ? -9.639 -5.658 23.760 1.00 91.81 240 ALA A O 1
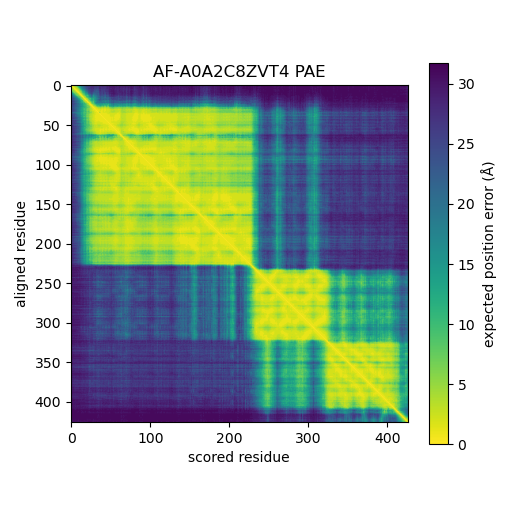ATOM 1675 N N . PRO A 1 241 ? -11.275 -5.290 22.245 1.00 97.25 241 PRO A N 1
ATOM 1676 C CA . PRO A 1 241 ? -12.066 -4.463 23.144 1.00 97.25 241 PRO A CA 1
ATOM 1677 C C . PRO A 1 241 ? -12.418 -5.172 24.455 1.00 97.25 241 PRO A C 1
ATOM 1679 O O . PRO A 1 241 ? -12.652 -6.381 24.483 1.00 97.25 241 PRO A O 1
ATOM 1682 N N . LEU A 1 242 ? -12.526 -4.401 25.532 1.00 97.12 242 LEU A N 1
ATOM 1683 C CA . LEU A 1 242 ? -12.967 -4.871 26.844 1.00 97.12 242 LEU A CA 1
ATOM 1684 C C . LEU A 1 242 ? -14.240 -4.133 27.269 1.00 97.12 242 LEU A C 1
ATOM 1686 O O . LEU A 1 242 ? -14.441 -2.969 26.926 1.00 97.12 242 LEU A O 1
ATOM 1690 N N . VAL A 1 243 ? -15.085 -4.805 28.047 1.00 98.06 243 VAL A N 1
ATOM 1691 C CA . VAL A 1 243 ? -16.164 -4.164 28.806 1.00 98.06 243 VAL A CA 1
ATOM 1692 C C . VAL A 1 243 ? -15.672 -3.957 30.235 1.00 98.06 243 VAL A C 1
ATOM 1694 O O . VAL A 1 243 ? -15.362 -4.923 30.927 1.00 98.06 243 VAL A O 1
ATOM 1697 N N . SER A 1 244 ? -15.582 -2.701 30.665 1.00 96.75 244 SER A N 1
ATOM 1698 C CA . SER A 1 244 ? -15.213 -2.316 32.029 1.00 96.75 244 SER A CA 1
ATOM 1699 C C . SER A 1 244 ? -16.456 -1.946 32.838 1.00 96.75 244 SER A C 1
ATOM 1701 O O . SER A 1 244 ? -17.362 -1.299 32.315 1.00 96.75 244 SER A O 1
ATOM 1703 N N . GLY A 1 245 ? -16.475 -2.303 34.122 1.00 93.75 245 GLY A N 1
ATOM 1704 C CA . GLY A 1 245 ? -17.595 -2.070 35.039 1.00 93.75 245 GLY A CA 1
ATOM 1705 C C . GLY A 1 245 ? -18.197 -3.368 35.577 1.00 93.75 245 GLY A C 1
ATOM 1706 O O . GLY A 1 245 ? -17.931 -4.453 35.063 1.00 93.75 245 GLY A O 1
ATOM 1707 N N . GLU A 1 246 ? -18.997 -3.256 36.637 1.00 92.50 246 GLU A N 1
ATOM 1708 C CA . GLU A 1 246 ? -19.701 -4.396 37.228 1.00 92.50 246 GLU A CA 1
ATOM 1709 C C . GLU A 1 246 ? -20.991 -4.676 36.431 1.00 92.50 246 GLU A C 1
ATOM 1711 O O . GLU A 1 246 ? -21.842 -3.782 36.345 1.00 92.50 246 GLU A O 1
ATOM 1716 N N . PRO A 1 247 ? -21.180 -5.883 35.856 1.00 93.56 247 PRO A N 1
ATOM 1717 C CA . PRO A 1 247 ? -22.403 -6.257 35.146 1.00 93.56 247 PRO A CA 1
ATOM 1718 C C . PRO A 1 247 ? -23.549 -6.393 36.146 1.00 93.56 247 PRO A C 1
ATOM 1720 O O . PRO A 1 247 ? -23.835 -7.465 36.668 1.00 93.56 247 PRO A O 1
ATOM 1723 N N . LYS A 1 248 ? -24.197 -5.278 36.458 1.00 91.69 248 LYS A N 1
ATOM 1724 C CA . LYS A 1 248 ? -25.295 -5.208 37.416 1.00 91.69 248 LYS A CA 1
ATOM 1725 C C . LYS A 1 248 ? -26.356 -4.248 36.914 1.00 91.69 248 LYS A C 1
ATOM 1727 O O . LYS A 1 248 ? -26.034 -3.245 36.277 1.00 91.69 248 LYS A O 1
ATOM 1732 N N . VAL A 1 249 ? -27.619 -4.546 37.212 1.00 90.62 249 VAL A N 1
ATOM 1733 C CA . VAL A 1 249 ? -28.739 -3.672 36.839 1.00 90.62 249 VAL A CA 1
ATOM 1734 C C . VAL A 1 249 ? -28.493 -2.253 37.347 1.00 90.62 249 VAL A C 1
ATOM 1736 O O . VAL A 1 249 ? -28.229 -2.031 38.529 1.00 90.62 249 VAL A O 1
ATOM 1739 N N . GLY A 1 250 ? -28.579 -1.287 36.436 1.00 86.62 250 GLY A N 1
ATOM 1740 C CA . GLY A 1 250 ? -28.394 0.128 36.729 1.00 86.62 250 GLY A CA 1
ATOM 1741 C C . GLY A 1 250 ? -26.941 0.606 36.850 1.00 86.62 250 GLY A C 1
ATOM 1742 O O . GLY A 1 250 ? -26.739 1.820 36.901 1.00 86.62 250 GLY A O 1
ATOM 1743 N N . SER A 1 251 ? -25.947 -0.287 36.854 1.00 89.31 251 SER A N 1
ATOM 1744 C CA . SER A 1 251 ? -24.532 0.094 36.759 1.00 89.31 251 SER A CA 1
ATOM 1745 C C . SER A 1 251 ? -24.180 0.517 35.332 1.00 89.31 251 SER A C 1
ATOM 1747 O O . SER A 1 251 ? -24.808 0.077 34.374 1.00 89.31 251 SER A O 1
ATOM 1749 N N . VAL A 1 252 ? -23.174 1.378 35.170 1.00 95.94 252 VAL A N 1
ATOM 1750 C CA . VAL A 1 252 ? -22.680 1.763 33.841 1.00 95.94 252 VAL A CA 1
ATOM 1751 C C . VAL A 1 252 ? -21.538 0.836 33.448 1.00 95.94 252 VAL A C 1
ATOM 1753 O O . VAL A 1 252 ? -20.530 0.752 34.148 1.00 95.94 252 VAL A O 1
ATOM 1756 N N . LEU A 1 253 ? -21.704 0.156 32.319 1.00 97.81 253 LEU A N 1
ATOM 1757 C CA . LEU A 1 253 ? -20.646 -0.556 31.618 1.00 97.81 253 LEU A CA 1
ATOM 1758 C C . LEU A 1 253 ? -20.030 0.372 30.572 1.00 97.81 253 LEU A C 1
ATOM 1760 O O . LEU A 1 253 ? -20.752 1.076 29.869 1.00 97.81 253 LEU A O 1
ATOM 1764 N N . THR A 1 254 ? -18.706 0.353 30.449 1.00 98.38 254 THR A N 1
ATOM 1765 C CA . THR A 1 254 ? -17.942 1.216 29.539 1.00 98.38 254 THR A CA 1
ATOM 1766 C C . THR A 1 254 ? -17.117 0.369 28.583 1.00 98.38 254 THR A C 1
ATOM 1768 O O . THR A 1 254 ? -16.381 -0.524 29.005 1.00 98.38 254 THR A O 1
ATOM 1771 N N . ALA A 1 255 ? -17.212 0.659 27.289 1.00 98.25 255 ALA A N 1
ATOM 1772 C CA . ALA A 1 255 ? -16.381 0.043 26.269 1.00 98.25 255 ALA A CA 1
ATOM 1773 C C . ALA A 1 255 ? -14.959 0.619 26.315 1.00 98.25 255 ALA A C 1
ATOM 1775 O O . ALA A 1 255 ? -14.761 1.831 26.249 1.00 98.25 255 ALA A O 1
ATOM 1776 N N . VAL A 1 256 ? -13.960 -0.257 26.378 1.00 98.00 256 VAL A N 1
ATOM 1777 C CA . VAL A 1 256 ? -12.538 0.078 26.254 1.00 98.00 256 VAL A CA 1
ATOM 1778 C C . VAL A 1 256 ? -12.063 -0.464 24.902 1.00 98.00 256 VAL A C 1
ATOM 1780 O O . VAL A 1 256 ? -11.873 -1.672 24.771 1.00 98.00 256 VAL A O 1
ATOM 1783 N N . PRO A 1 257 ? -11.919 0.380 23.865 1.00 96.19 257 PRO A N 1
ATOM 1784 C CA . PRO A 1 257 ? -11.839 -0.079 22.475 1.00 96.19 257 PRO A CA 1
ATOM 1785 C C . PRO A 1 257 ? -10.475 -0.631 22.027 1.00 96.19 257 PRO A C 1
ATOM 1787 O O . PRO A 1 257 ? -10.380 -1.113 20.898 1.00 96.19 257 PRO A O 1
ATOM 1790 N N . GLY A 1 258 ? -9.435 -0.553 22.864 1.00 93.88 258 GLY A N 1
ATOM 1791 C CA . GLY A 1 258 ? -8.049 -0.835 22.471 1.00 93.88 258 GLY A CA 1
ATOM 1792 C C . GLY A 1 258 ? -7.428 0.286 21.624 1.00 93.88 258 GLY A C 1
ATOM 1793 O O . GLY A 1 258 ? -8.030 1.344 21.428 1.00 93.88 258 GLY A O 1
ATOM 1794 N N . SER A 1 259 ? -6.209 0.070 21.127 1.00 93.94 259 SER A N 1
ATOM 1795 C CA . SER A 1 259 ? -5.523 1.006 20.230 1.00 93.94 259 SER A CA 1
ATOM 1796 C C . SER A 1 259 ? -5.810 0.661 18.774 1.00 93.94 259 SER A C 1
ATOM 1798 O O . SER A 1 259 ? -5.622 -0.482 18.361 1.00 93.94 259 SER A O 1
ATOM 1800 N N . TRP A 1 260 ? -6.228 1.662 17.997 1.00 94.31 260 TRP A N 1
ATOM 1801 C CA . TRP A 1 260 ? -6.558 1.514 16.581 1.00 94.31 260 TRP A CA 1
ATOM 1802 C C . TRP A 1 260 ? -5.498 2.162 15.700 1.00 94.31 260 TRP A C 1
ATOM 1804 O O . TRP A 1 260 ? -5.105 3.304 15.942 1.00 94.31 260 TRP A O 1
ATOM 1814 N N . GLN A 1 261 ? -5.046 1.434 14.681 1.00 88.81 261 GLN A N 1
ATOM 1815 C CA . GLN A 1 261 ? -4.055 1.915 13.724 1.00 88.81 261 GLN A CA 1
ATOM 1816 C C . GLN A 1 261 ? -4.472 1.607 12.282 1.00 88.81 261 GLN A C 1
ATOM 1818 O O . GLN A 1 261 ? -5.056 0.544 12.032 1.00 88.81 261 GLN A O 1
ATOM 1823 N N . PRO A 1 262 ? -4.116 2.486 11.333 1.00 86.94 262 PRO A N 1
ATOM 1824 C CA . PRO A 1 262 ? -3.446 3.783 11.535 1.00 86.94 262 PRO A CA 1
ATOM 1825 C C . PRO A 1 262 ? -4.351 4.879 12.131 1.00 86.94 262 PRO A C 1
ATOM 1827 O O . PRO A 1 262 ? -5.512 5.024 11.755 1.00 86.94 262 PRO A O 1
ATOM 1830 N N . SER A 1 263 ? -3.818 5.671 13.066 1.00 83.38 263 SER A N 1
ATOM 1831 C CA . SER A 1 263 ? -4.526 6.775 13.747 1.00 83.38 263 SER A CA 1
ATOM 1832 C C . SER A 1 263 ? -4.629 8.048 12.874 1.00 83.38 263 SER A C 1
ATOM 1834 O O . SER A 1 263 ? -3.772 8.257 12.017 1.00 83.38 263 SER A O 1
ATOM 1836 N N . PRO A 1 264 ? -5.649 8.923 13.026 1.00 90.38 264 PRO A N 1
ATOM 1837 C CA . PRO A 1 264 ? -6.855 8.769 13.846 1.00 90.38 264 PRO A CA 1
ATOM 1838 C C . PRO A 1 264 ? -7.908 7.870 13.180 1.00 90.38 264 PRO A C 1
ATOM 1840 O O . PRO A 1 264 ? -7.962 7.771 11.951 1.00 90.38 264 PRO A O 1
ATOM 1843 N N . VAL A 1 265 ? -8.755 7.243 14.006 1.00 94.25 265 VAL A N 1
ATOM 1844 C CA . VAL A 1 265 ? -9.866 6.362 13.600 1.00 94.25 265 VAL A CA 1
ATOM 1845 C C . VAL A 1 265 ? -11.147 6.806 14.306 1.00 94.25 265 VAL A C 1
ATOM 1847 O O . VAL A 1 265 ? -11.144 7.042 15.514 1.00 94.25 265 VAL A O 1
ATOM 1850 N N . THR A 1 266 ? -12.252 6.898 13.569 1.00 96.50 266 THR A N 1
ATOM 1851 C CA . THR A 1 266 ? -13.584 7.145 14.136 1.00 96.50 266 THR A CA 1
ATOM 1852 C C . THR A 1 266 ? -14.179 5.827 14.620 1.00 96.50 266 THR A C 1
ATOM 1854 O O . THR A 1 266 ? -14.234 4.860 13.861 1.00 96.50 266 THR A O 1
ATOM 1857 N N . LEU A 1 267 ? -14.630 5.779 15.876 1.00 97.44 267 LE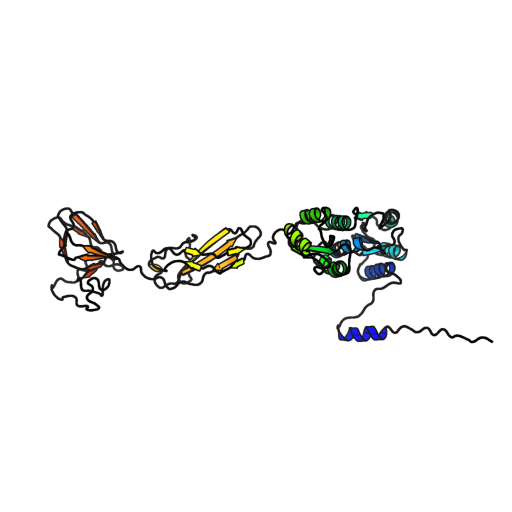U A N 1
ATOM 1858 C CA . LEU A 1 267 ? -15.189 4.574 16.491 1.00 97.44 267 LEU A CA 1
ATOM 1859 C C . LEU A 1 267 ? -16.708 4.668 16.633 1.00 97.44 267 LEU A C 1
ATOM 1861 O O . LEU A 1 267 ? -17.251 5.719 16.968 1.00 97.44 267 LEU A O 1
ATOM 1865 N N . SER A 1 268 ? -17.377 3.538 16.434 1.00 97.69 268 SER A N 1
ATOM 1866 C CA . SER A 1 268 ? -18.800 3.347 16.720 1.00 97.69 268 SER A CA 1
ATOM 1867 C C . SER A 1 268 ? -19.015 2.066 17.524 1.00 97.69 268 SER A C 1
ATOM 1869 O O . SER A 1 268 ? -18.219 1.126 17.434 1.00 97.69 268 SER A O 1
ATOM 1871 N N . TYR A 1 269 ? -20.085 2.038 18.317 1.00 98.06 269 TYR A N 1
ATOM 1872 C CA . TYR A 1 269 ? -20.353 0.978 19.286 1.00 98.06 269 TYR A CA 1
ATOM 1873 C C . TYR A 1 269 ? -21.692 0.309 19.002 1.00 98.06 269 TYR A C 1
ATOM 1875 O O . TYR A 1 269 ? -22.629 0.935 18.506 1.00 98.06 269 TYR A O 1
ATOM 1883 N N . ARG A 1 270 ? -21.775 -0.980 19.324 1.00 98.12 270 ARG A N 1
ATOM 1884 C CA . ARG A 1 270 ? -23.018 -1.747 19.316 1.00 98.12 270 ARG A CA 1
ATOM 1885 C C . ARG A 1 270 ? -22.983 -2.755 20.453 1.00 98.12 270 ARG A C 1
ATOM 1887 O O . ARG A 1 270 ? -22.133 -3.649 20.458 1.00 98.12 270 ARG A O 1
ATOM 1894 N N . TRP A 1 271 ? -23.900 -2.609 21.398 1.00 98.38 271 TRP A N 1
ATOM 1895 C CA . TRP A 1 271 ? -24.018 -3.505 22.544 1.00 98.38 271 TRP A CA 1
ATOM 1896 C C . TRP A 1 271 ? -24.910 -4.707 22.227 1.00 98.38 271 TRP A C 1
ATOM 1898 O O . TRP A 1 271 ? -25.857 -4.611 21.445 1.00 98.38 271 TRP A O 1
ATOM 1908 N N . ALA A 1 272 ? -24.602 -5.853 22.830 1.00 98.19 272 ALA A N 1
ATOM 1909 C CA . ALA A 1 272 ? -25.433 -7.048 22.772 1.00 98.19 272 ALA A CA 1
ATOM 1910 C C . ALA A 1 272 ? -25.547 -7.696 24.155 1.00 98.19 272 ALA A C 1
ATOM 1912 O O . ALA A 1 272 ? -24.570 -7.748 24.903 1.00 98.19 272 ALA A O 1
ATOM 1913 N N . VAL A 1 273 ? -26.738 -8.210 24.466 1.00 97.88 273 VAL A N 1
ATOM 1914 C CA . VAL A 1 273 ? -27.074 -8.865 25.735 1.00 97.88 273 VAL A CA 1
ATOM 1915 C C . VAL A 1 273 ? -27.591 -10.267 25.440 1.00 97.88 273 VAL A C 1
ATOM 1917 O O . VAL A 1 273 ? -28.525 -10.437 24.657 1.00 97.88 273 VAL A O 1
ATOM 1920 N N . GLY A 1 274 ? -26.966 -11.290 26.026 1.00 94.69 274 GLY A N 1
ATOM 1921 C CA . GLY A 1 274 ? -27.286 -12.693 25.738 1.00 94.69 274 GLY A CA 1
ATOM 1922 C C . GLY A 1 274 ? -27.130 -13.054 24.254 1.00 94.69 274 GLY A C 1
ATOM 1923 O O . GLY A 1 274 ? -27.856 -13.903 23.750 1.00 94.69 274 GLY A O 1
ATOM 1924 N N . GLY A 1 275 ? -26.238 -12.357 23.538 1.00 92.50 275 GLY A N 1
ATOM 1925 C CA . GLY A 1 275 ? -26.027 -12.497 22.092 1.00 92.50 275 GLY A CA 1
ATOM 1926 C C . GLY A 1 275 ? -26.964 -11.664 21.204 1.00 92.50 275 GLY A C 1
ATOM 1927 O O . GLY A 1 275 ? -26.693 -11.527 20.014 1.00 92.50 275 GLY A O 1
ATOM 1928 N N . ALA A 1 276 ? -28.023 -11.059 21.752 1.00 95.31 276 ALA A N 1
ATOM 1929 C CA . ALA A 1 276 ? -28.949 -10.218 20.994 1.00 95.31 276 ALA A CA 1
ATOM 1930 C C . ALA A 1 276 ? -28.514 -8.745 21.006 1.00 95.31 276 ALA A C 1
ATOM 1932 O O . ALA A 1 276 ? -28.328 -8.149 22.071 1.00 95.31 276 ALA A O 1
ATOM 1933 N N . VAL A 1 277 ? -28.376 -8.146 19.820 1.00 96.00 277 VAL A N 1
ATOM 1934 C CA . VAL A 1 277 ? -28.024 -6.727 19.652 1.00 96.00 277 VAL A CA 1
ATOM 1935 C C . VAL A 1 277 ? -29.102 -5.825 20.251 1.00 96.00 277 VAL A C 1
ATOM 1937 O O . VAL A 1 277 ? -30.276 -5.952 19.911 1.00 96.00 277 VAL A O 1
ATOM 1940 N N . GLN A 1 278 ? -28.681 -4.867 21.074 1.00 95.50 278 GLN A N 1
ATOM 1941 C CA . GLN A 1 278 ? -29.541 -3.815 21.604 1.00 95.50 278 GLN A CA 1
ATOM 1942 C C . GLN A 1 278 ? -29.616 -2.668 20.589 1.00 95.50 278 GLN A C 1
ATOM 1944 O O . GLN A 1 278 ? -28.648 -1.941 20.359 1.00 95.50 278 GLN A O 1
ATOM 1949 N N . VAL A 1 279 ? -30.754 -2.550 19.904 1.00 91.00 279 VAL A N 1
ATOM 1950 C CA . VAL A 1 279 ? -30.966 -1.532 18.866 1.00 91.00 279 VAL A CA 1
ATOM 1951 C C . VAL A 1 279 ? -31.016 -0.143 19.510 1.00 91.00 279 VAL A C 1
ATOM 1953 O O . VAL A 1 279 ? -31.752 0.064 20.464 1.00 91.00 279 VAL A O 1
ATOM 1956 N N . GLY A 1 280 ? -30.246 0.808 18.974 1.00 89.06 280 GLY A N 1
ATOM 1957 C CA . GLY A 1 280 ? -30.159 2.182 19.491 1.00 89.06 280 GLY A CA 1
ATOM 1958 C C . GLY A 1 280 ? -29.059 2.403 20.537 1.00 89.06 280 GLY A C 1
ATOM 1959 O O . GLY A 1 280 ? -28.648 3.541 20.748 1.00 89.06 280 GLY A O 1
ATOM 1960 N N . GLU A 1 281 ? -28.503 1.337 21.114 1.00 93.56 281 GLU A N 1
ATOM 1961 C CA . GLU A 1 281 ? -27.406 1.417 22.086 1.00 93.56 281 GLU A CA 1
ATOM 1962 C C . GLU A 1 281 ? -26.052 1.572 21.374 1.00 93.56 281 GLU A C 1
ATOM 1964 O O . GLU A 1 281 ? -25.294 0.612 21.197 1.00 93.56 281 GLU A O 1
ATOM 1969 N N . THR A 1 282 ? -25.766 2.796 20.918 1.00 96.56 282 THR A N 1
ATOM 1970 C CA . THR A 1 282 ? -24.550 3.142 20.153 1.00 96.56 282 THR A CA 1
ATOM 1971 C C . THR A 1 282 ? -23.537 3.990 20.924 1.00 96.56 282 THR A C 1
ATOM 1973 O O . THR A 1 282 ? -22.519 4.402 20.364 1.00 96.56 282 THR A O 1
ATOM 1976 N N . SER A 1 283 ? -23.810 4.281 22.197 1.00 96.38 283 SER A N 1
ATOM 1977 C CA . SER A 1 283 ? -22.885 4.992 23.082 1.00 96.38 283 SER A CA 1
ATOM 1978 C C . SER A 1 283 ? -21.675 4.117 23.439 1.00 96.38 283 SER A C 1
ATOM 1980 O O . SER A 1 283 ? -21.744 2.886 23.426 1.00 96.38 283 SER A O 1
ATOM 1982 N N . ALA A 1 284 ? -20.570 4.753 23.844 1.00 97.38 284 ALA A N 1
ATOM 1983 C CA . ALA A 1 284 ? -19.427 4.064 24.452 1.00 97.38 284 ALA A CA 1
ATOM 1984 C C . ALA A 1 284 ? -19.772 3.418 25.810 1.00 97.38 284 ALA A C 1
ATOM 1986 O O . ALA A 1 284 ? -18.949 2.710 26.389 1.00 97.38 284 ALA A O 1
ATOM 1987 N N . THR A 1 285 ? -20.977 3.660 26.326 1.00 97.75 285 THR A N 1
ATOM 1988 C CA . THR A 1 285 ? -21.493 3.113 27.578 1.00 97.75 285 THR A CA 1
ATOM 1989 C C . THR A 1 285 ? -22.811 2.371 27.373 1.00 97.75 285 THR A C 1
ATOM 1991 O O . THR A 1 285 ? -23.547 2.659 26.432 1.00 97.75 285 THR A O 1
ATOM 1994 N N . TYR A 1 286 ? -23.112 1.440 28.277 1.00 97.62 286 TYR A N 1
ATOM 1995 C CA . TYR A 1 286 ? -24.383 0.720 28.360 1.00 97.62 286 TYR A CA 1
ATOM 1996 C C . TYR A 1 286 ? -24.814 0.575 29.818 1.00 97.62 286 TYR A C 1
ATOM 1998 O O . TYR A 1 286 ? -23.978 0.360 30.696 1.00 97.62 286 TYR A O 1
ATOM 2006 N N . LYS A 1 287 ? -26.116 0.683 30.092 1.00 96.50 287 LYS A N 1
ATOM 2007 C CA . LYS A 1 287 ? -26.680 0.541 31.440 1.00 96.50 287 LYS A CA 1
ATOM 2008 C C . LYS A 1 287 ? -27.638 -0.653 31.464 1.00 96.50 287 LYS A C 1
ATOM 2010 O O . LYS A 1 287 ? -28.753 -0.509 30.967 1.00 96.50 287 LYS A O 1
ATOM 2015 N N . PRO A 1 288 ? -27.251 -1.806 32.045 1.00 95.06 288 PRO A N 1
ATOM 2016 C CA . PRO A 1 288 ? -28.103 -2.986 32.059 1.00 95.06 288 PRO A CA 1
ATOM 2017 C C . PRO A 1 288 ? -29.453 -2.737 32.737 1.00 95.06 288 PRO A C 1
ATOM 2019 O O . PRO A 1 288 ? -29.526 -2.122 33.809 1.00 95.06 288 PRO A O 1
ATOM 2022 N N . ALA A 1 289 ? -30.513 -3.254 32.125 1.00 91.19 289 ALA A N 1
ATOM 2023 C CA . ALA A 1 289 ? -31.880 -3.202 32.624 1.00 91.19 289 ALA A CA 1
ATOM 2024 C C . ALA A 1 289 ? -32.246 -4.483 33.390 1.00 91.19 289 ALA A C 1
ATOM 2026 O O . ALA A 1 289 ? -31.550 -5.494 33.333 1.00 91.19 289 ALA A O 1
ATOM 2027 N N . ALA A 1 290 ? -33.384 -4.479 34.090 1.00 83.00 290 ALA A N 1
ATOM 2028 C CA . ALA A 1 290 ? -33.859 -5.661 34.815 1.00 83.00 290 ALA A CA 1
ATOM 2029 C C . ALA A 1 290 ? -34.048 -6.894 33.903 1.00 83.00 290 ALA A C 1
ATOM 2031 O O . ALA A 1 290 ? -33.816 -8.020 34.331 1.00 83.00 290 ALA A O 1
ATOM 2032 N N . ALA A 1 291 ? -34.400 -6.692 32.628 1.00 86.12 291 ALA A N 1
ATOM 2033 C CA . ALA A 1 291 ? -34.541 -7.769 31.644 1.00 86.12 291 ALA A CA 1
ATOM 2034 C C . ALA A 1 291 ? -33.208 -8.442 31.248 1.00 86.12 291 ALA A C 1
ATOM 2036 O O . ALA A 1 291 ? -33.218 -9.483 30.580 1.00 86.12 291 ALA A O 1
ATOM 2037 N N . ASP A 1 292 ? -32.074 -7.863 31.650 1.00 92.75 292 ASP A N 1
ATOM 2038 C CA . ASP A 1 292 ? -30.737 -8.363 31.330 1.00 92.75 292 ASP A CA 1
ATOM 2039 C C . ASP A 1 292 ? -30.198 -9.319 32.394 1.00 92.75 292 ASP A C 1
ATOM 2041 O O . ASP A 1 292 ? -29.202 -9.994 32.146 1.00 92.75 292 ASP A O 1
ATOM 2045 N N . ILE A 1 293 ? -30.849 -9.403 33.563 1.00 89.62 293 ILE A N 1
ATOM 2046 C CA . ILE A 1 293 ? -30.416 -10.254 34.678 1.00 89.62 293 ILE A CA 1
ATOM 2047 C C . ILE A 1 293 ? -30.168 -11.688 34.188 1.00 89.62 293 ILE A C 1
ATOM 2049 O O . ILE A 1 293 ? -31.000 -12.287 33.507 1.00 89.62 293 ILE A O 1
ATOM 2053 N N . GLY A 1 294 ? -29.012 -12.240 34.554 1.00 87.88 294 GLY A N 1
ATOM 2054 C CA . GLY A 1 294 ? -28.583 -13.586 34.178 1.00 87.88 294 GLY A CA 1
ATOM 2055 C C . GLY A 1 294 ? -28.012 -13.709 32.761 1.00 87.88 294 GLY A C 1
ATOM 2056 O O . GLY A 1 294 ? -27.487 -14.766 32.420 1.00 87.88 294 GLY A O 1
ATOM 2057 N N . LYS A 1 295 ? -28.052 -12.652 31.940 1.00 94.94 295 LYS A N 1
ATOM 2058 C CA . LYS A 1 295 ? -27.443 -12.623 30.602 1.00 94.94 295 LYS A CA 1
ATOM 2059 C C . LYS A 1 295 ? -26.066 -11.973 30.652 1.00 94.94 295 LYS A C 1
ATOM 2061 O O . LYS A 1 295 ? -25.792 -11.144 31.511 1.00 94.94 295 LYS A O 1
ATOM 2066 N N . THR A 1 296 ? -25.194 -12.326 29.719 1.00 97.81 296 THR A N 1
ATOM 2067 C CA . THR A 1 296 ? -23.886 -11.680 29.560 1.00 97.81 296 THR A CA 1
ATOM 2068 C C . THR A 1 296 ? -23.974 -10.502 28.594 1.00 97.81 296 THR A C 1
ATOM 2070 O O . THR A 1 296 ? -24.871 -10.451 27.749 1.00 97.81 296 THR A O 1
ATOM 2073 N N . VAL A 1 297 ? -23.043 -9.555 28.709 1.00 98.25 297 VAL A N 1
ATOM 2074 C CA . VAL A 1 297 ? -22.964 -8.370 27.847 1.00 98.25 297 VAL A CA 1
ATOM 2075 C C . VAL A 1 297 ? -21.687 -8.424 27.008 1.00 98.25 297 VAL A C 1
ATOM 2077 O O . VAL A 1 297 ? -20.626 -8.804 27.500 1.00 98.25 297 VAL A O 1
ATOM 2080 N N . THR A 1 298 ? -21.778 -8.029 25.740 1.00 98.44 298 THR A N 1
ATOM 2081 C CA . THR A 1 298 ? -20.631 -7.818 24.838 1.00 98.44 298 THR A CA 1
ATOM 2082 C C . THR A 1 298 ? -20.773 -6.486 24.113 1.00 98.44 298 THR A C 1
ATOM 2084 O O . THR A 1 298 ? -21.895 -6.048 23.853 1.00 98.44 298 THR A O 1
ATOM 2087 N N . VAL A 1 299 ? -19.655 -5.886 23.703 1.00 98.44 299 VAL A N 1
ATOM 2088 C CA . VAL A 1 299 ? -19.649 -4.719 22.811 1.00 98.44 299 VAL A CA 1
ATOM 2089 C C . VAL A 1 299 ? -18.871 -5.025 21.538 1.00 98.44 299 VAL A C 1
ATOM 2091 O O . VAL A 1 299 ? -17.761 -5.552 21.583 1.00 98.44 299 VAL A O 1
ATOM 2094 N N . THR A 1 300 ? -19.455 -4.692 20.388 1.00 98.12 300 THR A N 1
ATOM 2095 C CA . THR A 1 300 ? -18.742 -4.637 19.108 1.00 98.12 300 THR A CA 1
ATOM 2096 C C . THR A 1 300 ? -18.317 -3.199 18.845 1.00 98.12 300 THR A C 1
ATOM 2098 O O . THR A 1 300 ? -19.161 -2.305 18.778 1.00 98.12 300 THR A O 1
ATOM 2101 N N . VAL A 1 301 ? -17.014 -2.981 18.684 1.00 98.31 301 VAL A N 1
ATOM 2102 C CA . VAL A 1 301 ? -16.419 -1.694 18.316 1.00 98.31 301 VAL A CA 1
ATOM 2103 C C . VAL A 1 301 ? -16.052 -1.741 16.841 1.00 98.31 301 VAL A C 1
ATOM 2105 O O . VAL A 1 301 ? -15.323 -2.637 16.416 1.00 98.31 301 VAL A O 1
ATOM 2108 N N . THR A 1 302 ? -16.551 -0.783 16.063 1.00 97.00 302 THR A N 1
ATOM 2109 C CA . THR A 1 302 ? -16.233 -0.653 14.636 1.00 97.00 302 THR A CA 1
ATOM 2110 C C . THR A 1 302 ? -15.421 0.607 14.398 1.00 97.00 302 THR A C 1
ATOM 2112 O O . THR A 1 302 ? -15.889 1.706 14.701 1.00 97.00 302 THR A O 1
ATOM 2115 N N . GLY A 1 303 ? -14.218 0.438 13.851 1.00 96.31 303 GLY A N 1
ATOM 2116 C CA . GLY A 1 303 ? -13.353 1.526 13.417 1.00 96.31 303 GLY A CA 1
ATOM 2117 C C . GLY A 1 303 ? -13.556 1.856 11.943 1.00 96.31 303 GLY A C 1
ATOM 2118 O O . GLY A 1 303 ? -13.651 0.958 11.102 1.00 96.31 303 GLY A O 1
ATOM 2119 N N . ALA A 1 304 ? -13.605 3.149 11.634 1.00 93.56 304 ALA A N 1
ATOM 2120 C CA . ALA A 1 304 ? -13.667 3.681 10.281 1.00 93.56 304 ALA A CA 1
ATOM 2121 C C . ALA A 1 304 ? -12.643 4.808 10.094 1.00 93.56 304 ALA A C 1
ATOM 2123 O O . ALA A 1 304 ? -12.461 5.663 10.964 1.00 93.56 304 ALA A O 1
ATOM 2124 N N . LYS A 1 305 ? -11.983 4.812 8.936 1.00 86.50 305 LYS A N 1
ATOM 2125 C CA . LYS A 1 305 ? -11.029 5.838 8.507 1.00 86.50 305 LYS A CA 1
ATOM 2126 C C . LYS A 1 305 ? -11.167 6.001 6.998 1.00 86.50 305 LYS A C 1
ATOM 2128 O O . LYS A 1 305 ? -11.271 5.003 6.292 1.00 86.50 305 LYS A O 1
ATOM 2133 N N . SER A 1 306 ? -11.195 7.239 6.506 1.00 80.81 306 SER A N 1
ATOM 2134 C CA . SER A 1 306 ? -11.301 7.507 5.065 1.00 80.81 306 SER A CA 1
ATOM 2135 C C . SER A 1 306 ? -10.183 6.796 4.302 1.00 80.81 306 SER A C 1
ATOM 2137 O O . SER A 1 306 ? -9.029 6.859 4.717 1.00 80.81 306 SER A O 1
ATOM 2139 N N . GLY A 1 307 ? -10.532 6.109 3.216 1.00 71.69 307 GLY A N 1
ATOM 2140 C CA . GLY A 1 307 ? -9.618 5.252 2.459 1.00 71.69 307 GLY A CA 1
ATOM 2141 C C . GLY A 1 307 ? -9.561 3.804 2.957 1.00 71.69 307 GLY A C 1
ATOM 2142 O O . GLY A 1 307 ? -9.322 2.920 2.155 1.00 71.69 307 GLY A O 1
ATOM 2143 N N . TYR A 1 308 ? -9.870 3.507 4.218 1.00 80.38 308 TYR A N 1
ATOM 2144 C CA . TYR A 1 308 ? -9.759 2.154 4.772 1.00 80.38 308 TYR A CA 1
ATOM 2145 C C . TYR A 1 308 ? -11.108 1.430 4.789 1.00 80.38 308 TYR A C 1
ATOM 2147 O O . TYR A 1 308 ? -12.151 2.031 5.055 1.00 80.38 308 TYR A O 1
ATOM 2155 N N . GLY A 1 309 ? -11.092 0.108 4.594 1.00 81.00 309 GLY A N 1
ATOM 2156 C CA . GLY A 1 309 ? -12.247 -0.732 4.923 1.00 81.00 309 GLY A CA 1
ATOM 2157 C C . GLY A 1 309 ? -12.543 -0.688 6.428 1.00 81.00 309 GLY A C 1
ATOM 2158 O O . GLY A 1 309 ? -11.623 -0.769 7.245 1.00 81.00 309 GLY A O 1
ATOM 2159 N N . SER A 1 310 ? -13.818 -0.561 6.813 1.00 89.88 310 SER A N 1
ATOM 2160 C CA . SER A 1 310 ? -14.208 -0.612 8.227 1.00 89.88 310 SER A CA 1
ATOM 2161 C C . SER A 1 310 ? -13.930 -1.987 8.828 1.00 89.88 310 SER A C 1
ATOM 2163 O O . SER A 1 310 ? -14.173 -3.015 8.198 1.00 89.88 310 SER A O 1
ATOM 2165 N N . VAL A 1 311 ? -13.456 -2.005 10.073 1.00 93.75 311 VAL A N 1
ATOM 2166 C CA . VAL A 1 311 ? -13.149 -3.240 10.806 1.00 93.75 311 VAL A CA 1
ATOM 2167 C C . VAL A 1 311 ? -13.896 -3.237 12.128 1.00 93.75 311 VAL A C 1
ATOM 2169 O O . VAL A 1 311 ? -13.887 -2.240 12.847 1.00 93.75 311 VAL A O 1
ATOM 2172 N N . SER A 1 312 ? -14.510 -4.371 12.462 1.00 95.56 312 SER A N 1
ATOM 2173 C CA . SER A 1 312 ? -15.207 -4.580 13.730 1.00 95.56 312 SER A CA 1
ATOM 2174 C C . SER A 1 312 ? -14.464 -5.591 14.599 1.00 95.56 312 SER A C 1
ATOM 2176 O O . SER A 1 312 ? -13.993 -6.622 14.114 1.00 95.56 312 SER A O 1
ATOM 2178 N N . LYS A 1 313 ? -14.376 -5.312 15.900 1.00 96.81 313 LYS A N 1
ATOM 2179 C CA . LYS A 1 313 ? -13.892 -6.247 16.922 1.00 96.81 313 LYS A CA 1
ATOM 2180 C C . LYS A 1 313 ? -14.890 -6.317 18.067 1.00 96.81 313 LYS A C 1
ATOM 2182 O O . LYS A 1 313 ? -15.428 -5.295 18.482 1.00 96.81 313 LYS A O 1
ATOM 2187 N N . THR A 1 314 ? -15.099 -7.517 18.588 1.00 97.31 314 THR A N 1
ATOM 2188 C CA . THR A 1 314 ? -16.042 -7.775 19.679 1.00 97.31 314 THR A CA 1
ATOM 2189 C C . THR A 1 314 ? -15.275 -8.102 20.946 1.00 97.31 314 THR A C 1
ATOM 2191 O O . THR A 1 314 ? -14.273 -8.817 20.893 1.00 97.31 314 THR A O 1
ATOM 2194 N N . SER A 1 315 ? -15.733 -7.570 22.075 1.00 98.25 315 SER A N 1
ATOM 2195 C CA . SER A 1 315 ? -15.178 -7.910 23.380 1.00 98.25 315 SER A CA 1
ATOM 2196 C C . SER A 1 315 ? -15.446 -9.364 23.761 1.00 98.25 315 SER A C 1
ATOM 2198 O O . SER A 1 315 ? -16.367 -10.003 23.247 1.00 98.25 315 SER A O 1
ATOM 2200 N N . ALA A 1 316 ? -14.709 -9.863 24.753 1.00 96.69 316 ALA A N 1
ATOM 2201 C CA . ALA A 1 316 ? -15.175 -11.015 25.516 1.00 96.69 316 ALA A CA 1
ATOM 2202 C C . ALA A 1 316 ? -16.517 -10.696 26.209 1.00 96.69 316 ALA A C 1
ATOM 2204 O O . ALA A 1 316 ? -16.837 -9.528 26.466 1.00 96.69 316 ALA A O 1
ATOM 2205 N N . ALA A 1 317 ? -17.299 -11.736 26.498 1.00 97.56 317 ALA A N 1
ATOM 2206 C CA . ALA A 1 317 ? -18.530 -11.609 27.266 1.00 97.56 317 ALA A CA 1
ATOM 2207 C C . ALA A 1 317 ? -18.220 -11.326 28.741 1.00 97.56 317 ALA A C 1
ATOM 2209 O O . ALA A 1 317 ? -17.292 -11.904 29.308 1.00 97.56 317 ALA A O 1
ATOM 2210 N N . THR A 1 318 ? -19.006 -10.451 29.366 1.00 97.50 318 THR A N 1
ATOM 2211 C CA . THR A 1 318 ? -18.943 -10.232 30.816 1.00 97.50 318 THR A CA 1
ATOM 2212 C C . THR A 1 318 ? -19.396 -11.472 31.591 1.00 97.50 318 THR A C 1
ATOM 2214 O O . THR A 1 318 ? -19.997 -12.392 31.030 1.00 97.50 318 THR A O 1
ATOM 2217 N N . THR A 1 319 ? -19.220 -11.464 32.914 1.00 94.75 319 THR A N 1
ATOM 2218 C CA . THR A 1 319 ? -20.048 -12.309 33.786 1.00 94.75 319 THR A CA 1
ATOM 2219 C C . THR A 1 319 ? -21.539 -11.956 33.625 1.00 94.75 319 THR A C 1
ATOM 2221 O O . THR A 1 319 ? -21.864 -10.856 33.155 1.00 94.75 319 THR A O 1
ATOM 2224 N N . PRO A 1 320 ? -22.463 -12.876 33.963 1.00 94.94 320 PRO A N 1
ATOM 2225 C CA . PRO A 1 320 ? -23.895 -12.603 33.903 1.00 94.94 320 PRO A CA 1
ATOM 2226 C C . PRO A 1 320 ? -24.291 -11.369 34.716 1.00 94.94 320 PRO A C 1
ATOM 2228 O O . PRO A 1 320 ? -23.791 -11.169 35.822 1.00 94.94 320 PRO A O 1
ATOM 2231 N N . VAL A 1 321 ? -25.216 -10.569 34.183 1.00 94.88 321 VAL A N 1
ATOM 2232 C CA . VAL A 1 321 ? -25.724 -9.377 34.859 1.00 94.88 321 VAL A CA 1
ATOM 2233 C C . VAL A 1 321 ? -26.414 -9.780 36.157 1.00 94.88 321 VAL A C 1
ATOM 2235 O O . VAL A 1 321 ? -27.364 -10.566 36.161 1.00 94.88 321 VAL A O 1
ATOM 2238 N N . LEU A 1 322 ? -25.948 -9.220 37.266 1.00 88.25 322 LEU A N 1
ATOM 2239 C CA . LEU A 1 322 ? -26.500 -9.453 38.590 1.00 88.25 322 LEU A CA 1
ATOM 2240 C C . LEU A 1 322 ? -27.635 -8.474 38.899 1.00 88.25 322 LEU A C 1
ATOM 2242 O O . LEU A 1 322 ? -27.720 -7.365 38.359 1.00 88.25 322 LEU A O 1
ATOM 2246 N N . LYS A 1 323 ? -28.506 -8.874 39.828 1.00 81.12 323 LYS A N 1
ATOM 2247 C CA . LYS A 1 323 ? -29.465 -7.955 40.444 1.00 81.12 323 LYS A CA 1
ATOM 2248 C C . LYS A 1 323 ? -28.712 -6.880 41.222 1.00 81.12 323 LYS A C 1
ATOM 2250 O O . LYS A 1 323 ? -27.725 -7.165 41.899 1.00 81.12 323 LYS A O 1
ATOM 2255 N N . LYS A 1 324 ? -29.210 -5.646 41.169 1.00 75.12 324 LYS A N 1
ATOM 2256 C CA . LYS A 1 324 ? -28.804 -4.622 42.129 1.00 75.12 324 LYS A CA 1
ATOM 2257 C C . LYS A 1 324 ? -29.283 -5.063 43.523 1.00 75.12 324 LYS A C 1
ATOM 2259 O O . LYS A 1 324 ? -30.461 -5.394 43.643 1.00 75.12 324 LYS A O 1
ATOM 2264 N N . PRO A 1 325 ? -28.412 -5.113 44.548 1.00 71.19 325 PRO A N 1
ATOM 2265 C CA . PRO A 1 325 ? -28.859 -5.369 45.909 1.00 71.19 325 PRO A CA 1
ATOM 2266 C C . PRO A 1 325 ? -29.781 -4.229 46.348 1.00 71.19 325 PRO A C 1
ATOM 2268 O O . PRO A 1 325 ? -29.500 -3.062 46.059 1.00 71.19 325 PRO A O 1
ATOM 2271 N N . LEU A 1 326 ? -30.888 -4.580 46.998 1.00 76.12 326 LEU A N 1
ATOM 2272 C CA . LEU A 1 326 ? -31.821 -3.604 47.553 1.00 76.12 326 LEU A CA 1
ATOM 2273 C C . LEU A 1 326 ? -31.175 -2.909 48.754 1.00 76.12 326 LEU A C 1
ATOM 2275 O O . LEU A 1 326 ? -30.495 -3.551 49.555 1.00 76.12 326 LEU A O 1
ATOM 2279 N N . SER A 1 327 ? -31.394 -1.603 48.884 1.00 83.50 327 SER A N 1
ATOM 2280 C CA . SER A 1 327 ? -30.971 -0.859 50.073 1.00 83.50 327 SER A CA 1
ATOM 2281 C C . SER A 1 327 ? -31.999 -1.032 51.189 1.00 83.50 327 SER A C 1
ATOM 2283 O O . SER A 1 327 ? -33.199 -0.946 50.944 1.00 83.50 327 SER A O 1
ATOM 2285 N N . VAL A 1 328 ? -31.551 -1.231 52.428 1.00 87.88 328 VAL A N 1
ATOM 2286 C CA . VAL A 1 328 ? -32.451 -1.258 53.591 1.00 87.88 328 VAL A CA 1
ATOM 2287 C C . VAL A 1 328 ? -32.681 0.169 54.083 1.00 87.88 328 VAL A C 1
ATOM 2289 O O . VAL A 1 328 ? -31.734 0.865 54.447 1.00 87.88 328 VAL A O 1
ATOM 2292 N N . VAL A 1 329 ? -33.939 0.603 54.117 1.00 92.19 329 VAL A N 1
ATOM 2293 C CA . VAL A 1 329 ? -34.363 1.889 54.679 1.00 92.19 329 VAL A CA 1
ATOM 2294 C C . VAL A 1 329 ? -35.094 1.622 55.986 1.00 92.19 329 VAL A C 1
ATOM 2296 O O . VAL A 1 329 ? -36.182 1.050 55.985 1.00 92.19 329 VAL A O 1
ATOM 2299 N N . ARG A 1 330 ? -34.499 2.044 57.105 1.00 92.06 330 ARG A N 1
ATOM 2300 C CA . ARG A 1 330 ? -35.117 1.921 58.429 1.00 92.06 330 ARG A CA 1
ATOM 2301 C C . ARG A 1 330 ? -36.034 3.103 58.714 1.00 92.06 330 ARG A C 1
ATOM 2303 O O . ARG A 1 330 ? -35.621 4.256 58.599 1.00 92.06 330 ARG A O 1
ATOM 2310 N N . ILE A 1 331 ? -37.273 2.807 59.086 1.00 93.31 331 ILE A N 1
ATOM 2311 C CA . ILE A 1 331 ? -38.297 3.776 59.461 1.00 93.31 331 ILE A CA 1
ATOM 2312 C C . ILE A 1 331 ? -38.471 3.710 60.976 1.00 93.31 331 ILE A C 1
ATOM 2314 O O . ILE A 1 331 ? -38.833 2.672 61.527 1.00 93.31 331 ILE A O 1
ATOM 2318 N N . THR A 1 332 ? -38.188 4.828 61.639 1.00 90.44 332 THR A N 1
ATOM 2319 C CA . THR A 1 332 ? -38.127 4.928 63.107 1.00 90.44 332 THR A CA 1
ATOM 2320 C C . THR A 1 332 ? -39.114 5.945 63.685 1.00 90.44 332 THR A C 1
ATOM 2322 O O . THR A 1 332 ? -39.179 6.115 64.903 1.00 90.44 332 THR A O 1
ATOM 2325 N N . SER A 1 333 ? -39.874 6.641 62.834 1.00 90.75 333 SER A N 1
ATOM 2326 C CA . SER A 1 333 ? -40.817 7.688 63.229 1.00 90.75 333 SER A CA 1
ATOM 2327 C C . SER A 1 333 ? -42.072 7.707 62.356 1.00 90.75 333 SER A C 1
ATOM 2329 O O . SER A 1 333 ? -42.103 7.154 61.255 1.00 90.75 333 SER A O 1
ATOM 2331 N N . ASP A 1 334 ? -43.116 8.358 62.871 1.00 93.00 334 ASP A N 1
ATOM 2332 C CA . ASP A 1 334 ? -44.412 8.489 62.208 1.00 93.00 334 ASP A CA 1
ATOM 2333 C C . ASP A 1 334 ? -44.314 9.237 60.864 1.00 93.00 334 ASP A C 1
ATOM 2335 O O . ASP A 1 334 ? -43.558 10.199 60.692 1.00 93.00 334 ASP A O 1
ATOM 2339 N N . ILE A 1 335 ? -45.145 8.830 59.901 1.00 93.62 335 ILE A N 1
ATOM 2340 C CA . ILE A 1 335 ? -45.285 9.495 58.604 1.00 93.62 335 ILE A CA 1
ATOM 2341 C C . ILE A 1 335 ? -46.174 10.729 58.789 1.00 93.62 335 ILE A C 1
ATOM 2343 O O . ILE A 1 335 ? -47.405 10.655 58.749 1.00 93.62 335 ILE A O 1
ATOM 2347 N N . LEU A 1 336 ? -45.531 11.878 59.015 1.00 94.69 336 LEU A N 1
ATOM 2348 C CA . LEU A 1 336 ? -46.196 13.173 59.233 1.00 94.69 336 LEU A CA 1
ATOM 2349 C C . LEU A 1 336 ? -46.543 13.916 57.932 1.00 94.69 336 LEU A C 1
ATOM 2351 O O . LEU A 1 336 ? -47.307 14.878 57.951 1.00 94.69 336 LEU A O 1
ATOM 2355 N N . ARG A 1 337 ? -45.946 13.521 56.803 1.00 95.50 337 ARG A N 1
ATOM 2356 C CA . ARG A 1 337 ? -46.142 14.134 55.480 1.00 95.50 337 ARG A CA 1
ATOM 2357 C C . ARG A 1 337 ? -46.251 13.053 54.418 1.00 95.50 337 ARG A C 1
ATOM 2359 O O . ARG A 1 337 ? -45.640 11.996 54.559 1.00 95.50 337 ARG A O 1
ATOM 2366 N N . SER A 1 338 ? -46.997 13.335 53.353 1.00 96.00 338 SER A N 1
ATOM 2367 C CA . SER A 1 338 ? -47.163 12.387 52.253 1.00 96.00 338 SER A CA 1
ATOM 2368 C C . SER A 1 338 ? -45.823 12.016 51.618 1.00 96.00 338 SER A C 1
ATOM 2370 O O . SER A 1 338 ? -44.991 12.886 51.361 1.00 96.00 338 SER A O 1
ATOM 2372 N N . THR A 1 339 ? -45.619 10.724 51.376 1.00 95.94 339 THR A N 1
ATOM 2373 C CA . THR A 1 339 ? -44.367 10.176 50.846 1.00 95.94 339 THR A CA 1
ATOM 2374 C C . THR A 1 339 ? -44.629 8.973 49.946 1.00 95.94 339 THR A C 1
ATOM 2376 O O . THR A 1 339 ? -45.702 8.363 50.000 1.00 95.94 339 THR A O 1
ATOM 2379 N N . VAL A 1 340 ? -43.644 8.643 49.110 1.00 95.69 340 VAL A N 1
ATOM 2380 C CA . VAL A 1 340 ? -43.692 7.514 48.180 1.00 95.69 340 VAL A CA 1
ATOM 2381 C C . VAL A 1 340 ? -42.541 6.560 48.466 1.00 95.69 340 VAL A C 1
ATOM 2383 O O . VAL A 1 340 ? -41.386 6.977 48.549 1.00 95.69 340 VAL A O 1
ATOM 2386 N N . TRP A 1 341 ? -42.854 5.276 48.595 1.00 95.38 341 TRP A N 1
ATOM 2387 C CA . TRP A 1 341 ? -41.881 4.196 48.722 1.00 95.38 341 TRP A CA 1
ATOM 2388 C C . TRP A 1 341 ? -41.690 3.492 47.374 1.00 95.38 341 TRP A C 1
ATOM 2390 O O . TRP A 1 341 ? -42.663 3.226 46.659 1.00 95.38 341 TRP A O 1
ATOM 2400 N N . THR A 1 342 ? -40.432 3.233 47.006 1.00 91.56 342 THR A N 1
ATOM 2401 C CA . THR A 1 342 ? -40.019 2.763 45.672 1.00 91.56 342 THR A CA 1
ATOM 2402 C C . THR A 1 342 ? -39.275 1.423 45.744 1.00 91.56 342 THR A C 1
ATOM 2404 O O . THR A 1 342 ? -38.619 1.141 46.749 1.00 91.56 342 THR A O 1
ATOM 2407 N N . PRO A 1 343 ? -39.342 0.583 44.691 1.00 85.00 343 PRO A N 1
ATOM 2408 C CA . PRO A 1 343 ? -38.876 -0.810 44.735 1.00 85.00 343 PRO A CA 1
ATOM 2409 C C . PRO A 1 343 ? -37.346 -0.984 44.752 1.00 85.00 343 PRO A C 1
ATOM 2411 O O . PRO A 1 343 ? -36.865 -2.110 44.776 1.00 85.00 343 PRO A O 1
ATOM 2414 N N . ASP A 1 344 ? -36.564 0.101 44.751 1.00 83.31 344 ASP A N 1
ATOM 2415 C CA . ASP A 1 344 ? -35.106 0.055 44.953 1.00 83.31 344 ASP A CA 1
ATOM 2416 C C . ASP A 1 344 ? -34.707 -0.245 46.414 1.00 83.31 344 ASP A C 1
ATOM 2418 O O . ASP A 1 344 ? -33.531 -0.503 46.691 1.00 83.31 344 ASP A O 1
ATOM 2422 N N . ASN A 1 345 ? -35.668 -0.197 47.346 1.00 87.69 345 ASN A N 1
ATOM 2423 C CA . ASN A 1 345 ? -35.436 -0.340 48.778 1.00 87.69 345 ASN A CA 1
ATOM 2424 C C . ASN A 1 345 ? -36.300 -1.441 49.408 1.00 87.69 345 ASN A C 1
ATOM 2426 O O . ASN A 1 345 ? -37.420 -1.705 48.974 1.00 87.69 345 ASN A O 1
ATOM 2430 N N . ILE A 1 346 ? -35.794 -2.008 50.501 1.00 88.88 346 ILE A N 1
ATOM 2431 C CA . ILE A 1 346 ? -36.583 -2.739 51.495 1.00 88.88 346 ILE A CA 1
ATOM 2432 C C . ILE A 1 346 ? -36.836 -1.778 52.652 1.00 88.88 346 ILE A C 1
ATOM 2434 O O . ILE A 1 346 ? -35.885 -1.232 53.214 1.00 88.88 346 ILE A O 1
ATOM 2438 N N . TYR A 1 347 ? -38.096 -1.569 53.018 1.00 93.25 347 TYR A N 1
ATOM 2439 C CA . TYR A 1 347 ? -38.459 -0.686 54.126 1.00 93.25 347 TYR A CA 1
ATOM 2440 C C . TYR A 1 347 ? -38.636 -1.511 55.395 1.00 93.25 347 TYR A C 1
ATOM 2442 O O . TYR A 1 347 ? -39.500 -2.379 55.447 1.00 93.25 347 TYR A O 1
ATOM 2450 N N . VAL A 1 348 ? -37.816 -1.257 56.410 1.00 92.31 348 VAL A N 1
ATOM 2451 C CA . VAL A 1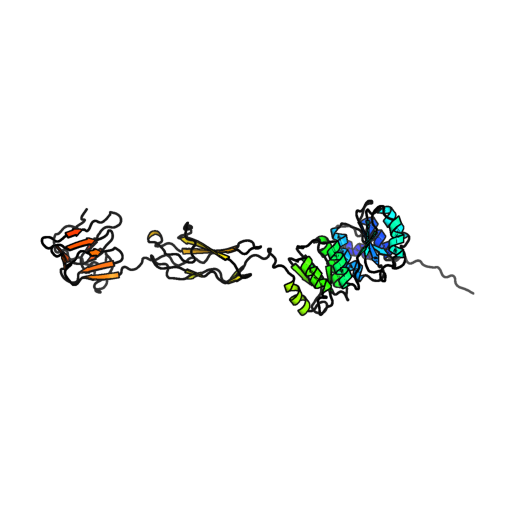 348 ? -37.857 -1.960 57.698 1.00 92.31 348 VAL A CA 1
ATOM 2452 C C . VAL A 1 348 ? -38.358 -0.994 58.756 1.00 92.31 348 VAL A C 1
ATOM 2454 O O . VAL A 1 348 ? -37.810 0.089 58.924 1.00 92.31 348 VAL A O 1
ATOM 2457 N N . ILE A 1 349 ? -39.419 -1.370 59.450 1.00 90.44 349 ILE A N 1
ATOM 2458 C CA . ILE A 1 349 ? -40.071 -0.558 60.465 1.00 90.44 349 ILE A CA 1
ATOM 2459 C C . ILE A 1 349 ? -39.606 -1.050 61.834 1.00 90.44 349 ILE A C 1
ATOM 2461 O O . ILE A 1 349 ? -39.975 -2.142 62.265 1.00 90.44 349 ILE A O 1
ATOM 2465 N N . ASP A 1 350 ? -38.781 -0.244 62.502 1.00 83.00 350 ASP A N 1
ATOM 2466 C CA . ASP A 1 350 ? -38.132 -0.626 63.765 1.00 83.00 350 ASP A CA 1
ATOM 2467 C C . ASP A 1 350 ? -39.054 -0.447 64.985 1.00 83.00 350 ASP A C 1
ATOM 2469 O O . ASP A 1 350 ? -38.845 -1.052 66.036 1.00 83.00 350 ASP A O 1
ATOM 2473 N N . SER A 1 351 ? -40.083 0.389 64.856 1.00 78.94 351 SER A N 1
ATOM 2474 C CA . SER A 1 351 ? -41.112 0.657 65.864 1.00 78.94 351 SER A CA 1
ATOM 2475 C C . SER A 1 351 ? -42.444 0.908 65.161 1.00 78.94 351 SER A C 1
ATOM 2477 O O . SER A 1 351 ? -42.440 1.312 64.009 1.00 78.94 351 SER A O 1
ATOM 2479 N N . VAL A 1 352 ? -43.594 0.670 65.804 1.00 77.81 352 VAL A N 1
ATOM 2480 C CA . VAL A 1 352 ? -44.909 0.886 65.161 1.00 77.81 352 VAL A CA 1
ATOM 2481 C C . VAL A 1 352 ? -44.993 2.302 64.576 1.00 77.81 352 VAL A C 1
ATOM 2483 O O . VAL A 1 352 ? -44.990 3.279 65.325 1.00 77.81 352 VAL A O 1
ATOM 2486 N N . VAL A 1 353 ? -45.095 2.400 63.247 1.00 86.12 353 VAL A N 1
ATOM 2487 C CA . VAL A 1 353 ? -45.139 3.673 62.511 1.00 86.12 353 VAL A CA 1
ATOM 2488 C C . VAL A 1 353 ? -46.582 4.052 62.226 1.00 86.12 353 VAL A C 1
ATOM 2490 O O . VAL A 1 353 ? -47.331 3.271 61.635 1.00 86.12 353 VAL A O 1
ATOM 2493 N N . ARG A 1 354 ? -46.975 5.276 62.590 1.00 89.25 354 ARG A N 1
ATOM 2494 C CA . ARG A 1 354 ? -48.301 5.822 62.283 1.00 89.25 354 ARG A CA 1
ATOM 2495 C C . ARG A 1 354 ? -48.269 6.724 61.060 1.00 89.25 354 ARG A C 1
ATOM 2497 O O . ARG A 1 354 ? -47.454 7.638 60.966 1.00 89.25 354 ARG A O 1
ATOM 2504 N N . ILE A 1 355 ? -49.226 6.540 60.159 1.00 92.94 355 ILE A N 1
ATOM 2505 C CA . ILE A 1 355 ? -49.556 7.534 59.134 1.00 92.94 355 ILE A CA 1
ATOM 2506 C C . ILE A 1 355 ? -50.489 8.557 59.778 1.00 92.94 355 ILE A C 1
ATOM 2508 O O . ILE A 1 355 ? -51.583 8.207 60.228 1.00 92.94 355 ILE A O 1
ATOM 2512 N N . SER A 1 356 ? -50.031 9.804 59.881 1.00 93.06 356 SER A N 1
ATOM 2513 C CA . SER A 1 356 ? -50.778 10.883 60.535 1.00 93.06 356 SER A CA 1
ATOM 2514 C C . SER A 1 356 ? -51.954 11.378 59.691 1.00 93.06 356 SER A C 1
ATOM 2516 O O . SER A 1 356 ? -51.988 11.198 58.474 1.00 93.06 356 SER A O 1
ATOM 2518 N N . SER A 1 357 ? -52.914 12.037 60.344 1.00 93.50 357 SER A N 1
ATOM 2519 C CA . SER A 1 357 ? -54.032 12.692 59.657 1.00 93.50 357 SER A CA 1
ATOM 2520 C C . SER A 1 357 ? -53.525 13.697 58.616 1.00 93.50 357 SER A C 1
ATOM 2522 O O . SER A 1 357 ? -52.625 14.486 58.902 1.00 93.50 357 SER A O 1
ATOM 2524 N N . GLY A 1 358 ? -54.070 13.641 57.400 1.00 91.69 358 GLY A N 1
ATOM 2525 C CA . GLY A 1 358 ? -53.655 14.476 56.271 1.00 91.69 358 GLY A CA 1
ATOM 2526 C C . GLY A 1 358 ? -52.407 13.991 55.519 1.00 91.69 358 GLY A C 1
ATOM 2527 O O . GLY A 1 358 ? -52.061 14.586 54.500 1.00 91.69 358 GLY A O 1
ATOM 2528 N N . ALA A 1 359 ? -51.745 12.916 55.965 1.00 96.00 359 ALA A N 1
ATOM 2529 C CA . ALA A 1 359 ? -50.622 12.305 55.254 1.00 96.00 359 ALA A CA 1
ATOM 2530 C C . ALA A 1 359 ? -51.066 11.096 54.413 1.00 96.00 359 ALA A C 1
ATOM 2532 O O . ALA A 1 359 ? -51.955 10.333 54.792 1.00 96.00 359 ALA A O 1
ATOM 2533 N N . THR A 1 360 ? -50.412 10.898 53.268 1.00 95.56 360 THR A N 1
ATOM 2534 C CA . THR A 1 360 ? -50.584 9.721 52.405 1.00 95.56 360 THR A CA 1
ATOM 2535 C C . THR A 1 360 ? -49.258 8.994 52.216 1.00 95.56 360 THR A C 1
ATOM 2537 O O . THR A 1 360 ? -48.322 9.562 51.656 1.00 95.56 360 THR A O 1
ATOM 2540 N N . LEU A 1 361 ? -49.181 7.728 52.621 1.00 96.00 361 LEU A N 1
ATOM 2541 C CA . LEU A 1 361 ? -48.096 6.838 52.214 1.00 96.00 361 LEU A CA 1
ATOM 2542 C C . LEU A 1 361 ? -48.514 6.104 50.939 1.00 96.00 361 LEU A C 1
ATOM 2544 O O . LEU A 1 361 ? -49.471 5.336 50.966 1.00 96.00 361 LEU A O 1
ATOM 2548 N N . SER A 1 362 ? -47.804 6.334 49.835 1.00 96.19 362 SER A N 1
ATOM 2549 C CA . SER A 1 362 ? -47.973 5.556 48.602 1.00 96.19 362 SER A CA 1
ATOM 2550 C C . SER A 1 362 ? -46.823 4.571 48.430 1.00 96.19 362 SER A C 1
ATOM 2552 O O . SER A 1 362 ? -45.661 4.960 48.426 1.00 96.19 362 SER A O 1
ATOM 2554 N N . ILE A 1 363 ? -47.137 3.296 48.265 1.00 95.00 363 ILE A N 1
ATOM 2555 C CA . ILE A 1 363 ? -46.181 2.212 48.092 1.00 95.00 363 ILE A CA 1
ATOM 2556 C C . ILE A 1 363 ? -46.305 1.711 46.659 1.00 95.00 363 ILE A C 1
ATOM 2558 O O . ILE A 1 363 ? -47.364 1.247 46.241 1.00 95.00 363 ILE A O 1
ATOM 2562 N N . SER A 1 364 ? -45.221 1.854 45.898 1.00 93.75 364 SER A N 1
ATOM 2563 C CA . SER A 1 364 ? -45.184 1.455 44.489 1.00 93.75 364 SER A CA 1
ATOM 2564 C C . SER A 1 364 ? -45.215 -0.076 44.341 1.00 93.75 364 SER A C 1
ATOM 2566 O O . SER A 1 364 ? -44.733 -0.774 45.238 1.00 93.75 364 SER A O 1
ATOM 2568 N N . PRO A 1 365 ? -45.697 -0.621 43.207 1.00 89.62 365 PRO A N 1
ATOM 2569 C CA . PRO A 1 365 ? -45.600 -2.051 42.915 1.00 89.62 365 PRO A CA 1
ATOM 2570 C C . PRO A 1 365 ? -44.175 -2.598 43.102 1.00 89.62 365 PRO A C 1
ATOM 2572 O O . PRO A 1 365 ? -43.197 -1.961 42.704 1.00 89.62 365 PRO A O 1
ATOM 2575 N N . GLY A 1 366 ? -44.059 -3.783 43.708 1.00 85.06 366 GLY A N 1
ATOM 2576 C CA . GLY A 1 366 ? -42.785 -4.478 43.924 1.00 85.06 366 GLY A CA 1
ATOM 2577 C C . GLY A 1 366 ? -42.010 -4.066 45.178 1.00 85.06 366 GLY A C 1
ATOM 2578 O O . GLY A 1 366 ? -40.895 -4.545 45.370 1.00 85.06 366 GLY A O 1
ATOM 2579 N N . VAL A 1 367 ? -42.558 -3.183 46.020 1.00 91.00 367 VAL A N 1
ATOM 2580 C CA . VAL A 1 367 ? -41.939 -2.808 47.300 1.00 91.00 367 VAL A CA 1
ATOM 2581 C C . VAL A 1 367 ? -42.180 -3.883 48.359 1.00 91.00 367 VAL A C 1
ATOM 2583 O O . VAL A 1 367 ? -43.305 -4.349 48.544 1.00 91.00 367 VAL A O 1
ATOM 2586 N N . SER A 1 368 ? -41.127 -4.195 49.115 1.00 89.94 368 SER A N 1
ATOM 2587 C CA . SER A 1 368 ? -41.201 -5.012 50.326 1.00 89.94 368 SER A CA 1
ATOM 2588 C C . SER A 1 368 ? -41.107 -4.143 51.579 1.00 89.94 368 SER A C 1
ATOM 2590 O O . SER A 1 368 ? -40.193 -3.322 51.714 1.00 89.94 368 SER A O 1
ATOM 2592 N N . VAL A 1 369 ? -42.032 -4.360 52.510 1.00 91.88 369 VAL A N 1
ATOM 2593 C CA . VAL A 1 369 ? -42.106 -3.706 53.816 1.00 91.88 369 VAL A CA 1
ATOM 2594 C C . VAL A 1 369 ? -42.053 -4.765 54.909 1.00 91.88 369 VAL A C 1
ATOM 2596 O O . VAL A 1 369 ? -42.815 -5.731 54.886 1.00 91.88 369 VAL A O 1
ATOM 2599 N N . LYS A 1 370 ? -41.177 -4.562 55.890 1.00 89.44 370 LYS A N 1
ATOM 2600 C CA . LYS A 1 370 ? -41.049 -5.413 57.068 1.00 89.44 370 LYS A CA 1
ATOM 2601 C C . LYS A 1 370 ? -41.422 -4.648 58.332 1.00 89.44 370 LYS A C 1
ATOM 2603 O O . LYS A 1 370 ? -40.847 -3.593 58.585 1.00 89.44 370 LYS A O 1
ATOM 2608 N N . GLY A 1 371 ? -42.332 -5.185 59.138 1.00 86.75 371 GLY A N 1
ATOM 2609 C CA . GLY A 1 371 ? -42.817 -4.571 60.379 1.00 86.75 371 GLY A CA 1
ATOM 2610 C C . GLY A 1 371 ? -44.205 -3.929 60.255 1.00 86.75 371 GLY A C 1
ATOM 2611 O O . GLY A 1 371 ? -44.906 -4.109 59.261 1.00 86.75 371 GLY A O 1
ATOM 2612 N N . GLN A 1 372 ? -44.637 -3.214 61.297 1.00 85.88 372 GLN A N 1
ATOM 2613 C CA . GLN A 1 372 ? -46.036 -2.791 61.452 1.00 85.88 372 GLN A CA 1
ATOM 2614 C C . GLN A 1 372 ? -46.278 -1.318 61.095 1.00 85.88 372 GLN A C 1
ATOM 2616 O O . GLN A 1 372 ? -45.681 -0.414 61.682 1.00 85.88 372 GLN A O 1
ATOM 2621 N N . ILE A 1 373 ? -47.240 -1.079 60.196 1.00 87.31 373 ILE A N 1
ATOM 2622 C CA . ILE A 1 373 ? -47.798 0.248 59.895 1.00 87.31 373 ILE A CA 1
ATOM 2623 C C . ILE A 1 373 ? -49.190 0.358 60.513 1.00 87.31 373 ILE A C 1
ATOM 2625 O O . ILE A 1 373 ? -50.010 -0.546 60.386 1.00 87.31 373 ILE A O 1
ATOM 2629 N N . THR A 1 374 ? -49.489 1.493 61.137 1.00 87.12 374 THR A N 1
ATOM 2630 C CA . THR A 1 374 ? -50.842 1.855 61.575 1.00 87.12 374 THR A CA 1
ATOM 2631 C C . THR A 1 374 ? -51.295 3.129 60.864 1.00 87.12 374 THR A C 1
ATOM 2633 O O . THR A 1 374 ? -50.503 4.039 60.629 1.00 87.12 374 THR A O 1
ATOM 2636 N N . VAL A 1 375 ? -52.581 3.232 60.530 1.00 89.81 375 VAL A N 1
ATOM 2637 C CA . VAL A 1 375 ? -53.154 4.424 59.883 1.00 89.81 375 VAL A CA 1
ATOM 2638 C C . VAL A 1 375 ? -54.019 5.173 60.894 1.00 89.81 375 VAL A C 1
ATOM 2640 O O . VAL A 1 375 ? -54.952 4.601 61.452 1.00 89.81 375 VAL A O 1
ATOM 2643 N N . SER A 1 376 ? -53.706 6.444 61.160 1.00 89.06 376 SER A N 1
ATOM 2644 C CA . SER A 1 376 ? -54.529 7.291 62.036 1.00 89.06 376 SER A CA 1
ATOM 2645 C C . SER A 1 376 ? -55.813 7.718 61.322 1.00 89.06 376 SER A C 1
ATOM 2647 O O . SER A 1 376 ? -55.853 7.778 60.094 1.00 89.06 376 SER A O 1
ATOM 2649 N N . SER A 1 377 ? -56.851 8.098 62.075 1.00 89.25 377 SER A N 1
ATOM 2650 C CA . SER A 1 377 ? -58.065 8.692 61.494 1.00 89.25 377 SER A CA 1
ATOM 2651 C C . SER A 1 377 ? -57.710 9.914 60.631 1.00 89.25 377 SER A C 1
ATOM 2653 O O . SER A 1 377 ? -57.178 10.899 61.145 1.00 89.25 377 SER A O 1
ATOM 2655 N N . GLY A 1 378 ? -57.989 9.842 59.325 1.00 86.25 378 GLY A N 1
ATOM 2656 C CA . GLY A 1 378 ? -57.649 10.873 58.332 1.00 86.25 378 GLY A CA 1
ATOM 2657 C C . GLY A 1 378 ? -56.302 10.694 57.614 1.00 86.25 378 GLY A C 1
ATOM 2658 O O . GLY A 1 378 ? -55.962 11.527 56.776 1.00 86.25 378 GLY A O 1
ATOM 2659 N N . GLY A 1 379 ? -55.523 9.653 57.928 1.00 93.56 379 GLY A N 1
ATOM 2660 C CA . GLY A 1 379 ? -54.351 9.233 57.147 1.00 93.56 379 GLY A CA 1
ATOM 2661 C C . GLY A 1 379 ? -54.729 8.262 56.022 1.00 93.56 379 GLY A C 1
ATOM 2662 O O . GLY A 1 379 ? -55.790 7.640 56.067 1.00 93.56 379 GLY A O 1
ATOM 2663 N N . VAL A 1 380 ? -53.864 8.114 55.013 1.00 93.31 380 VAL A N 1
ATOM 2664 C CA . VAL A 1 380 ? -54.104 7.233 53.852 1.00 93.31 380 VAL A CA 1
ATOM 2665 C C . VAL A 1 380 ? -52.896 6.333 53.585 1.00 93.31 380 VAL A C 1
ATOM 2667 O O . VAL A 1 380 ? -51.767 6.815 53.493 1.00 93.31 380 VAL A O 1
ATOM 2670 N N . LEU A 1 381 ? -53.140 5.034 53.403 1.00 94.12 381 LEU A N 1
ATOM 2671 C CA . LEU A 1 381 ? -52.176 4.072 52.865 1.00 94.12 381 LEU A CA 1
ATOM 2672 C C . LEU A 1 381 ? -52.640 3.629 51.474 1.00 94.12 381 LEU A C 1
ATOM 2674 O O . LEU A 1 381 ? -53.717 3.057 51.337 1.00 94.12 381 LEU A O 1
ATOM 2678 N N . ASN A 1 382 ? -51.824 3.881 50.456 1.00 94.00 382 ASN A N 1
ATOM 2679 C CA . ASN A 1 382 ? -52.033 3.404 49.095 1.00 94.00 382 ASN A CA 1
ATOM 2680 C C . ASN A 1 382 ? -50.948 2.374 48.761 1.00 94.00 382 ASN A C 1
ATOM 2682 O O . ASN A 1 382 ? -49.791 2.747 48.613 1.00 94.00 382 ASN A O 1
ATOM 2686 N N . ALA A 1 383 ? -51.301 1.094 48.671 1.00 92.56 383 ALA A N 1
ATOM 2687 C CA . ALA A 1 383 ? -50.345 -0.006 48.519 1.00 92.56 383 ALA A CA 1
ATOM 2688 C C . ALA A 1 383 ? -50.810 -1.016 47.460 1.00 92.56 383 ALA A C 1
ATOM 2690 O O . ALA A 1 383 ? -50.958 -2.203 47.733 1.00 92.56 383 ALA A O 1
ATOM 2691 N N . ILE A 1 384 ? -51.084 -0.523 46.253 1.00 87.81 384 ILE A N 1
ATOM 2692 C CA . ILE A 1 384 ? -51.611 -1.337 45.153 1.00 87.81 384 ILE A CA 1
ATOM 2693 C C . ILE A 1 384 ? -50.442 -1.945 44.369 1.00 87.81 384 ILE A C 1
ATOM 2695 O O . ILE A 1 384 ? -49.675 -1.232 43.719 1.00 87.81 384 ILE A O 1
ATOM 2699 N N . GLY A 1 385 ? -50.303 -3.271 44.440 1.00 85.12 385 GLY A N 1
ATOM 2700 C CA . GLY A 1 385 ? -49.328 -4.039 43.662 1.00 85.12 385 GLY A CA 1
ATOM 2701 C C . GLY A 1 385 ? -49.864 -4.504 42.305 1.00 85.12 385 GLY A C 1
ATOM 2702 O O . GLY A 1 385 ? -50.996 -4.232 41.923 1.00 85.12 385 GLY A O 1
ATOM 2703 N N . THR A 1 386 ? -49.044 -5.258 41.570 1.00 85.19 386 THR A N 1
ATOM 2704 C CA . THR A 1 386 ? -49.483 -6.012 40.381 1.00 85.19 386 THR A CA 1
ATOM 2705 C C . THR A 1 386 ? -49.147 -7.493 40.542 1.00 85.19 386 THR A C 1
ATOM 2707 O O . THR A 1 386 ? -48.301 -7.848 41.358 1.00 85.19 386 THR A O 1
ATOM 2710 N N . ALA A 1 387 ? -49.731 -8.370 39.718 1.00 75.94 387 ALA A N 1
ATOM 2711 C CA . ALA A 1 387 ? -49.404 -9.802 39.733 1.00 75.94 387 ALA A CA 1
ATOM 2712 C C . ALA A 1 387 ? -47.907 -10.092 39.482 1.00 75.94 387 ALA A C 1
ATOM 2714 O O . ALA A 1 387 ? -47.381 -11.097 39.948 1.00 75.94 387 ALA A O 1
ATOM 2715 N N . GLN A 1 388 ? -47.218 -9.214 38.748 1.00 70.38 388 GLN A N 1
ATOM 2716 C CA . GLN A 1 388 ? -45.790 -9.343 38.433 1.00 70.38 388 GLN A CA 1
ATOM 2717 C C . GLN A 1 388 ? -44.894 -8.658 39.476 1.00 70.38 388 GLN A C 1
ATOM 2719 O O . GLN A 1 388 ? -43.711 -8.977 39.574 1.00 70.38 388 GLN A O 1
ATOM 2724 N N . GLN A 1 389 ? -45.443 -7.701 40.227 1.00 82.88 389 GLN A N 1
ATOM 2725 C CA . GLN A 1 389 ? -44.745 -6.884 41.220 1.00 82.88 389 GLN A CA 1
ATOM 2726 C C . GLN A 1 389 ? -45.686 -6.612 42.410 1.00 82.88 389 GLN A C 1
ATOM 2728 O O . GLN A 1 389 ? -46.243 -5.512 42.515 1.00 82.88 389 GLN A O 1
ATOM 2733 N N . PRO A 1 390 ? -45.929 -7.607 43.284 1.00 87.38 390 PRO A N 1
ATOM 2734 C CA . PRO A 1 390 ? -46.778 -7.419 44.456 1.00 87.38 390 PRO A CA 1
ATOM 2735 C C . PRO A 1 390 ? -46.130 -6.440 45.442 1.00 87.38 390 PRO A C 1
ATOM 2737 O O . PRO A 1 390 ? -44.905 -6.351 45.518 1.00 87.38 390 PRO A O 1
ATOM 2740 N N . VAL A 1 391 ? -46.949 -5.714 46.205 1.00 89.38 391 VAL A N 1
ATOM 2741 C CA . VAL A 1 391 ? -46.483 -5.068 47.438 1.00 89.38 391 VAL A CA 1
ATOM 2742 C C . VAL A 1 391 ? -46.513 -6.128 48.532 1.00 89.38 391 VAL A C 1
ATOM 2744 O O . VAL A 1 391 ? -47.543 -6.770 48.729 1.00 89.38 391 VAL A O 1
ATOM 2747 N N . ILE A 1 392 ? -45.386 -6.345 49.207 1.00 87.50 392 ILE A N 1
ATOM 2748 C CA . ILE A 1 392 ? -45.239 -7.412 50.202 1.00 87.50 392 ILE A CA 1
ATOM 2749 C C . ILE A 1 392 ? -45.099 -6.785 51.587 1.00 87.50 392 ILE A C 1
ATOM 2751 O O . ILE A 1 392 ? -44.178 -6.005 51.814 1.00 87.50 392 ILE A O 1
ATOM 2755 N N . PHE A 1 393 ? -45.982 -7.159 52.512 1.00 87.50 393 PHE A N 1
ATOM 2756 C CA . PHE A 1 393 ? -45.857 -6.862 53.940 1.00 87.50 393 PHE A CA 1
ATOM 2757 C C . PHE A 1 393 ? -45.494 -8.138 54.694 1.00 87.50 393 PHE A C 1
ATOM 2759 O O . PHE A 1 393 ? -46.142 -9.164 54.496 1.00 87.50 393 PHE A O 1
ATOM 2766 N N . THR A 1 394 ? -44.475 -8.080 55.550 1.00 86.31 394 THR A N 1
ATOM 2767 C CA . THR A 1 394 ? -44.029 -9.242 56.333 1.00 86.31 394 THR A CA 1
ATOM 2768 C C . THR A 1 394 ? -43.401 -8.853 57.683 1.00 86.31 394 THR A C 1
ATOM 2770 O O . THR A 1 394 ? -43.283 -7.670 58.012 1.00 86.31 394 THR A O 1
ATOM 2773 N N . ASP A 1 395 ? -43.030 -9.846 58.492 1.00 83.62 395 ASP A N 1
ATOM 2774 C CA . ASP A 1 395 ? -42.339 -9.688 59.782 1.00 83.62 395 ASP A CA 1
ATOM 2775 C C . ASP A 1 395 ? -40.873 -9.261 59.569 1.00 83.62 395 ASP A C 1
ATOM 2777 O O . ASP A 1 395 ? -40.253 -9.555 58.546 1.00 83.62 395 ASP A O 1
ATOM 2781 N N . THR A 1 396 ? -40.291 -8.559 60.542 1.00 82.88 396 THR A N 1
ATOM 2782 C CA . THR A 1 396 ? -38.886 -8.121 60.485 1.00 82.88 396 THR A CA 1
ATOM 2783 C C . THR A 1 396 ? -37.878 -9.270 60.457 1.00 82.88 396 THR A C 1
ATOM 2785 O O . THR A 1 396 ? -36.765 -9.039 59.990 1.00 82.88 396 THR A O 1
ATOM 2788 N N . ARG A 1 397 ? -38.284 -10.478 60.870 1.00 80.94 397 ARG A N 1
ATOM 2789 C CA . ARG A 1 397 ? -37.508 -11.734 60.847 1.00 80.94 397 ARG A CA 1
ATOM 2790 C C . ARG A 1 397 ? -37.726 -12.596 59.596 1.00 80.94 397 ARG A C 1
ATOM 2792 O O . ARG A 1 397 ? -37.245 -13.722 59.526 1.00 80.94 397 ARG A O 1
ATOM 2799 N N . ASP A 1 398 ? -38.542 -12.153 58.639 1.00 79.00 398 ASP A N 1
ATOM 2800 C CA . ASP A 1 398 ? -38.777 -12.934 57.421 1.00 79.00 398 ASP A CA 1
ATOM 2801 C C . ASP A 1 398 ? -37.652 -12.721 56.402 1.00 79.00 398 ASP A C 1
ATOM 2803 O O . ASP A 1 398 ? -37.674 -11.759 55.632 1.00 79.00 398 ASP A O 1
ATOM 2807 N N . ASP A 1 399 ? -36.681 -13.629 56.363 1.00 79.56 399 ASP A N 1
ATOM 2808 C CA . ASP A 1 399 ? -35.554 -13.552 55.420 1.00 79.56 399 ASP A CA 1
ATOM 2809 C C . ASP A 1 399 ? -35.928 -13.933 53.982 1.00 79.56 399 ASP A C 1
ATOM 2811 O O . ASP A 1 399 ? -35.173 -13.644 53.047 1.00 79.56 399 ASP A O 1
ATOM 2815 N N . SER A 1 400 ? -37.096 -14.558 53.766 1.00 75.75 400 SER A N 1
ATOM 2816 C CA . SER A 1 400 ? -37.541 -14.973 52.427 1.00 75.75 400 SER A CA 1
ATOM 2817 C C . SER A 1 400 ? -37.853 -13.778 51.521 1.00 75.75 400 SER A C 1
ATOM 2819 O O . SER A 1 400 ? -37.769 -13.871 50.292 1.00 75.75 400 SER A O 1
ATOM 2821 N N . VAL A 1 401 ? -38.134 -12.622 52.127 1.00 74.62 401 VAL A N 1
ATOM 2822 C CA . VAL A 1 401 ? -38.405 -11.359 51.450 1.00 74.62 401 VAL A CA 1
ATOM 2823 C C . VAL A 1 401 ? -37.285 -10.377 51.774 1.00 74.62 401 VAL A C 1
ATOM 2825 O O . VAL A 1 401 ? -37.243 -9.782 52.841 1.00 74.62 401 VAL A O 1
ATOM 2828 N N . GLY A 1 402 ? -36.366 -10.155 50.836 1.00 74.44 402 GLY A N 1
ATOM 2829 C CA . GLY A 1 402 ? -35.323 -9.135 51.000 1.00 74.44 402 GLY A CA 1
ATOM 2830 C C . GLY A 1 402 ? -34.140 -9.515 51.907 1.00 74.44 402 GLY A C 1
ATOM 2831 O O . GLY A 1 402 ? -33.275 -8.669 52.120 1.00 74.44 402 GLY A O 1
ATOM 2832 N N . GLY A 1 403 ? -34.053 -10.766 52.374 1.00 79.69 403 GLY A N 1
ATOM 2833 C CA . GLY A 1 403 ? -32.917 -11.287 53.150 1.00 79.69 403 GLY A CA 1
ATOM 2834 C C . GLY A 1 403 ? -32.946 -10.930 54.640 1.00 79.69 403 GLY A C 1
ATOM 2835 O O . GLY A 1 403 ? -33.895 -10.296 55.103 1.00 79.69 403 GLY A O 1
ATOM 2836 N N . ASP A 1 404 ? -31.893 -11.330 55.361 1.00 79.19 404 ASP A N 1
ATOM 2837 C CA . ASP A 1 404 ? -31.698 -11.101 56.804 1.00 79.19 404 ASP A CA 1
ATOM 2838 C C . ASP A 1 404 ? -31.426 -9.617 57.098 1.00 79.19 404 ASP A C 1
ATOM 2840 O O . ASP A 1 404 ? -30.303 -9.108 57.043 1.00 79.19 404 ASP A O 1
ATOM 2844 N N . THR A 1 405 ? -32.505 -8.882 57.348 1.00 82.56 405 THR A N 1
ATOM 2845 C CA . THR A 1 405 ? -32.471 -7.438 57.610 1.00 82.56 405 THR A CA 1
ATOM 2846 C C . THR A 1 405 ? -32.216 -7.095 59.078 1.00 82.56 405 THR A C 1
ATOM 2848 O O . THR A 1 405 ? -31.941 -5.935 59.398 1.00 82.56 405 THR A O 1
ATOM 2851 N N . ASN A 1 406 ? -32.341 -8.068 59.977 1.00 79.50 406 ASN A N 1
ATOM 2852 C CA . ASN A 1 406 ? -32.222 -7.928 61.428 1.00 79.50 406 ASN A CA 1
ATOM 2853 C C . ASN A 1 406 ? -30.936 -8.557 61.997 1.00 79.50 406 ASN A C 1
ATOM 2855 O O . ASN A 1 406 ? -30.632 -8.315 63.164 1.00 79.50 406 ASN A O 1
ATOM 2859 N N . GLY A 1 407 ? -30.141 -9.240 61.173 1.00 80.06 407 GLY A N 1
ATOM 2860 C CA . GLY A 1 407 ? -28.826 -9.786 61.501 1.00 80.06 407 GLY A CA 1
ATOM 2861 C C . GLY A 1 407 ? -28.871 -11.027 62.390 1.00 80.06 407 GLY A C 1
ATOM 2862 O O . GLY A 1 407 ? -27.919 -11.245 63.143 1.00 80.06 407 GLY A O 1
ATOM 2863 N N . ASP A 1 408 ? -29.967 -11.792 62.375 1.00 75.75 408 ASP A N 1
ATOM 2864 C CA . ASP A 1 408 ? -30.150 -12.970 63.236 1.00 75.75 408 ASP A CA 1
ATOM 2865 C C . ASP A 1 408 ? -29.805 -14.311 62.553 1.00 75.75 408 ASP A C 1
ATOM 2867 O O . ASP A 1 408 ? -29.963 -15.384 63.151 1.00 75.75 408 ASP A O 1
ATOM 2871 N N . GLY A 1 409 ? -29.234 -14.260 61.345 1.00 69.81 409 GLY A N 1
ATOM 2872 C CA . GLY A 1 409 ? -28.775 -15.423 60.594 1.00 69.81 409 GLY A CA 1
ATOM 2873 C C . GLY A 1 409 ? -29.839 -15.958 59.635 1.00 69.81 409 GLY A C 1
ATOM 2874 O O . GLY A 1 409 ? -30.554 -15.200 59.006 1.00 69.81 409 GLY A O 1
ATOM 2875 N N . ASN A 1 410 ? -29.915 -17.284 59.464 1.00 62.34 410 ASN A N 1
ATOM 2876 C CA . ASN A 1 410 ? -30.877 -17.923 58.545 1.00 62.34 410 ASN A CA 1
ATOM 2877 C C . ASN A 1 410 ? -32.179 -18.337 59.265 1.00 62.34 410 ASN A C 1
ATOM 2879 O O . ASN A 1 410 ? -32.832 -19.314 58.872 1.00 62.34 410 ASN A O 1
ATOM 2883 N N . THR A 1 411 ? -32.492 -17.704 60.396 1.00 58.75 411 THR A N 1
ATOM 2884 C CA . THR A 1 411 ? -33.488 -18.192 61.356 1.00 58.75 411 THR A CA 1
ATOM 2885 C C . THR A 1 411 ? -34.885 -17.711 60.964 1.00 58.75 411 THR A C 1
ATOM 2887 O O . THR A 1 411 ? -35.505 -16.902 61.641 1.00 58.75 411 THR A O 1
ATOM 2890 N N . THR A 1 412 ? -35.418 -18.245 59.865 1.00 58.22 412 THR A N 1
ATOM 2891 C CA . THR A 1 412 ? -36.748 -17.857 59.371 1.00 58.22 412 THR A CA 1
ATOM 2892 C C . THR A 1 412 ? -37.875 -18.448 60.221 1.00 58.22 412 THR A C 1
ATOM 2894 O O . THR A 1 412 ? -38.249 -19.612 60.081 1.00 58.22 412 THR A O 1
ATOM 2897 N N . THR A 1 413 ? -38.494 -17.631 61.074 1.00 52.84 413 THR A N 1
ATOM 2898 C CA . THR A 1 413 ? -39.856 -17.908 61.558 1.00 52.84 413 THR A CA 1
ATOM 2899 C C . THR A 1 413 ? -40.694 -16.632 61.515 1.00 52.84 413 THR A C 1
ATOM 2901 O O . THR A 1 413 ? -40.526 -15.774 62.387 1.00 52.84 413 THR A O 1
ATOM 2904 N N . PRO A 1 414 ? -41.633 -16.498 60.557 1.00 53.19 414 PRO A N 1
ATOM 2905 C CA . PRO A 1 414 ? -42.736 -15.556 60.704 1.00 53.19 414 PRO A CA 1
ATOM 2906 C C . PRO A 1 414 ? -43.473 -15.904 62.005 1.00 53.19 414 PRO A C 1
ATOM 2908 O O . PRO A 1 414 ? -43.800 -17.075 62.216 1.00 53.19 414 PRO A O 1
ATOM 2911 N N . ASN A 1 415 ? -43.738 -14.945 62.900 1.00 46.66 415 ASN A N 1
ATOM 2912 C CA . ASN A 1 415 ? -44.648 -15.250 64.007 1.00 46.66 415 ASN A CA 1
ATOM 2913 C C . ASN A 1 415 ? -46.023 -15.560 63.414 1.00 46.66 415 ASN A C 1
ATOM 2915 O O . ASN A 1 415 ? -46.651 -14.683 62.826 1.00 46.66 415 ASN A O 1
ATOM 2919 N N . GLN A 1 416 ? -46.536 -16.769 63.631 1.00 42.47 416 GLN A N 1
ATOM 2920 C CA . GLN A 1 416 ? -47.981 -16.974 63.637 1.00 42.47 416 GLN A CA 1
ATOM 2921 C C . GLN A 1 416 ? -48.554 -16.345 64.917 1.00 42.47 416 GLN A C 1
ATOM 2923 O O . GLN A 1 416 ? -48.766 -17.033 65.908 1.00 42.47 416 GLN A O 1
ATOM 2928 N N . MET A 1 417 ? -48.730 -15.025 64.920 1.00 36.31 417 MET A N 1
ATOM 2929 C CA . MET A 1 417 ? -49.501 -14.225 65.886 1.00 36.31 417 MET A CA 1
ATOM 2930 C C . MET A 1 417 ? -49.479 -12.799 65.308 1.00 36.31 417 MET A C 1
ATOM 2932 O O . MET A 1 417 ? -48.450 -12.144 65.392 1.00 36.31 417 MET A O 1
ATOM 2936 N N . ASP A 1 418 ? -50.487 -12.275 64.618 1.00 37.59 418 ASP A N 1
ATOM 2937 C CA . ASP A 1 418 ? -51.930 -12.372 64.815 1.00 37.59 418 ASP A CA 1
ATOM 2938 C C . ASP A 1 418 ? -52.683 -12.909 63.583 1.00 37.59 418 ASP A C 1
ATOM 2940 O O . ASP A 1 418 ? -52.176 -12.918 62.468 1.00 37.59 418 ASP A O 1
ATOM 2944 N N . GLY A 1 419 ? -53.906 -13.395 63.791 1.00 33.69 419 GLY A N 1
ATOM 2945 C CA . GLY A 1 419 ? -54.784 -13.938 62.754 1.00 33.69 419 GLY A CA 1
ATOM 2946 C C . GLY A 1 419 ? -55.349 -12.906 61.771 1.00 33.69 419 GLY A C 1
ATOM 2947 O O . GLY A 1 419 ? -56.549 -12.934 61.504 1.00 33.69 419 GLY A O 1
ATOM 2948 N N . SER A 1 420 ? -54.522 -12.029 61.212 1.00 32.25 420 SER A N 1
ATOM 2949 C CA . SER A 1 420 ? -54.891 -11.224 60.051 1.00 32.25 420 SER A CA 1
ATOM 2950 C C . SER A 1 420 ? -54.460 -11.965 58.782 1.00 32.25 420 SER A C 1
ATOM 2952 O O . SER A 1 420 ? -53.290 -12.329 58.652 1.00 32.25 420 SER A O 1
ATOM 2954 N N . PRO A 1 421 ? -55.384 -12.253 57.847 1.00 33.53 421 PRO A N 1
ATOM 2955 C CA . PRO A 1 421 ? -55.046 -12.950 56.616 1.00 33.53 421 PRO A CA 1
ATOM 2956 C C . PRO A 1 421 ? -53.987 -12.147 55.867 1.00 33.53 421 PRO A C 1
ATOM 2958 O O . PRO A 1 421 ? -53.976 -10.920 55.954 1.00 33.53 421 PRO A O 1
ATOM 2961 N N . ASN A 1 422 ? -53.136 -12.850 55.115 1.00 37.25 422 ASN A N 1
ATOM 2962 C CA . ASN A 1 422 ? -52.359 -12.302 54.008 1.00 37.25 422 ASN A CA 1
ATOM 2963 C C . ASN A 1 422 ? -53.087 -11.088 53.412 1.00 37.25 422 ASN A C 1
ATOM 2965 O O . ASN A 1 422 ? -54.073 -11.264 52.692 1.00 37.25 422 ASN A O 1
ATOM 2969 N N . PHE A 1 423 ? -52.642 -9.868 53.731 1.00 35.50 423 PHE A N 1
ATOM 2970 C CA . PHE A 1 423 ? -53.138 -8.660 53.083 1.00 35.50 423 PHE A CA 1
ATOM 2971 C C . PHE A 1 423 ? -52.549 -8.647 51.670 1.00 35.50 423 PHE A C 1
ATOM 2973 O O . PHE A 1 423 ? -51.638 -7.894 51.346 1.00 35.50 423 PHE A O 1
ATOM 2980 N N . ILE A 1 424 ? -53.072 -9.523 50.812 1.00 32.50 424 ILE A N 1
ATOM 2981 C CA . ILE A 1 424 ? -53.155 -9.239 49.391 1.00 32.50 424 ILE A CA 1
ATOM 2982 C C . ILE A 1 424 ? -54.255 -8.182 49.304 1.00 32.50 424 ILE A C 1
ATOM 2984 O O . ILE A 1 424 ? -55.439 -8.509 49.241 1.00 32.50 424 ILE A O 1
ATOM 2988 N N . VAL A 1 425 ? -53.876 -6.906 49.394 1.00 32.16 425 VAL A N 1
ATOM 2989 C CA . VAL A 1 425 ? -54.756 -5.839 48.917 1.00 32.16 425 VAL A CA 1
ATOM 2990 C C . VAL A 1 425 ? -54.751 -5.977 47.398 1.00 32.16 425 VAL A C 1
ATOM 2992 O O . VAL A 1 425 ? -53.752 -5.665 46.748 1.00 32.16 425 VAL A O 1
ATOM 2995 N N . SER A 1 426 ? -55.820 -6.576 46.871 1.00 32.03 426 SER A N 1
ATOM 2996 C CA . SER A 1 426 ? -56.123 -6.628 45.438 1.00 32.03 426 SER A CA 1
ATOM 2997 C C . SER A 1 426 ? -56.337 -5.238 44.865 1.00 32.03 426 SER A C 1
ATOM 2999 O O . SER A 1 426 ? -57.048 -4.464 45.552 1.00 32.03 426 SER A O 1
#

Secondary structure (DSSP, 8-state):
--------------HHHHHHHHTT-SS-------SSHHHHHHHHHHHH--SS-SEEEEEESS--HHHHHHHHHHHHHT--EEEE-TT---HHHHHHHHHH--SEEEEES-TTTS-HHHHHHHGGG-SS-EEEE--SSHHHHHHHHHHHH--SS-S-EEEEESS--HHHHHHHHHHHHHT--EEEE-TT---HHHHHHHHHH--S-EEE-S-TTTS-HHHHHHHGGGSPP-TTSPPEEES--EEES--BTTPPEEEE--EEESSP-EEEEEEEETTEE-TT--SSEE---GGGBT--EEEEEEEE-TTSPPEEEEPPPPSPBBPPPPEEEEE-S-B-S-EEE-TTEEEEESS-EEE-TT-EEEE-TT-EEES-EEE-TT-EEE---BTTB--EEE-TT-TTTTS-SSS--S-------S--------

InterPro domains:
  IPR007253 Cell wall binding repeat 2 [PF04122] (31-118)
  IPR007253 Cell wall binding repeat 2 [PF04122] (132-219)
  IPR051922 Bacterial Sporulation-Associated [PTHR30032] (9-223)
  IPR060488 Pectate-lyase like, beta-helix domain [PF28492] (337-404)